Protein AF-A0A4Q8QRW4-F1 (afdb_monomer_lite)

Secondary structure (DSSP, 8-state):
-------------------------------PPP-PPPP-PPEEEEEEE--------------EEEEEEEE-SSS-EEEEEE-SS-EEEEEEEEE-S---STTS-SEEEEETTEEEEEEEEEE-TTS-EEEEEEE--TTSSS-EEEEEEE-TT-S--TT-EEEEEESSSTTHHHHHHTT-EEEESSSSS-SS-S---B--TTTTTTSHHHHHHHHHHHHHHHHHTT----HHHHHHHHHHHHHHTTS-GGG-SHHHHHHH-S-HHHHHHHGGGSTTSTTHHHH--SS-B---SSEEEEE-GGGTTSTTHHHHHHHHHHHHHHT-SSS-EEEEEESGGGGTTSHHHHHHHHHHHHHGGGGTEEEEEE-S-HHHHHTSTTHHHHHHH---EEEPP-GGGGSHHHHHHHHHTT--HHHHHHHHHSPTTTEEEEEETTEEEEEE----HHHHHHHS--SHHHHHHHHHHHHHH-STTHHHHHHHHTT-HHHHHHHHT-TTS----

Structure (mmCIF, N/CA/C/O backbone):
data_AF-A0A4Q8QRW4-F1
#
_entry.id   AF-A0A4Q8QRW4-F1
#
loop_
_atom_site.group_PDB
_atom_site.id
_atom_site.type_symbol
_atom_site.label_atom_id
_atom_site.label_alt_id
_atom_site.label_comp_id
_atom_site.label_asym_id
_atom_site.label_e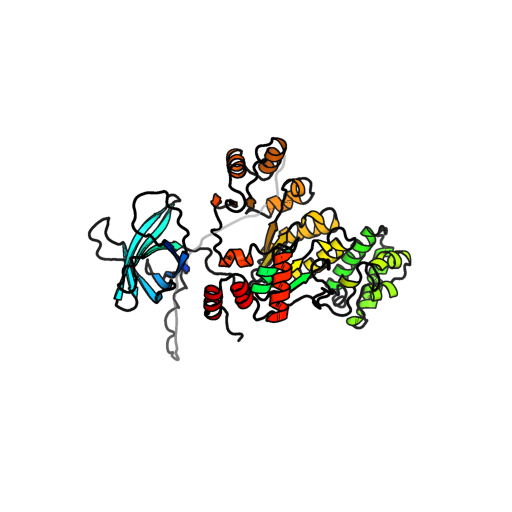ntity_id
_atom_site.label_seq_id
_atom_site.pdbx_PDB_ins_code
_atom_site.Cartn_x
_atom_site.Cartn_y
_atom_site.Cartn_z
_atom_site.occupancy
_atom_site.B_iso_or_equiv
_atom_site.auth_seq_id
_atom_site.auth_comp_id
_atom_site.auth_asym_id
_atom_site.auth_atom_id
_atom_site.pdbx_PDB_model_num
ATOM 1 N N . MET A 1 1 ? 48.641 21.013 50.917 1.00 40.03 1 MET A N 1
ATOM 2 C CA . MET A 1 1 ? 47.816 20.612 52.077 1.00 40.03 1 MET A CA 1
ATOM 3 C C . MET A 1 1 ? 47.185 19.258 51.761 1.00 40.03 1 MET A C 1
ATOM 5 O O . MET A 1 1 ? 46.523 19.183 50.739 1.00 40.03 1 MET A O 1
ATOM 9 N N . ALA A 1 2 ? 47.523 18.236 52.570 1.00 33.72 2 ALA A N 1
ATOM 10 C CA . ALA A 1 2 ? 46.955 16.876 52.752 1.00 33.72 2 ALA A CA 1
ATOM 11 C C . ALA A 1 2 ? 46.040 16.308 51.634 1.00 33.72 2 ALA A C 1
ATOM 13 O O . ALA A 1 2 ? 44.989 16.873 51.367 1.00 33.72 2 ALA A O 1
ATOM 14 N N . GLN A 1 3 ? 46.334 15.221 50.903 1.00 28.25 3 GLN A N 1
ATOM 15 C CA . GLN A 1 3 ? 46.821 13.865 51.252 1.00 28.25 3 GLN A CA 1
ATOM 16 C C . GLN A 1 3 ? 45.890 13.140 52.254 1.00 28.25 3 GLN A C 1
ATOM 18 O O . GLN A 1 3 ? 45.846 13.501 53.419 1.00 28.25 3 GLN A O 1
ATOM 23 N N . GLN A 1 4 ? 44.912 12.351 51.796 1.00 28.84 4 GLN A N 1
ATOM 24 C CA . GLN A 1 4 ? 44.926 10.929 51.389 1.00 28.84 4 GLN A CA 1
ATOM 25 C C . GLN A 1 4 ? 44.719 9.907 52.527 1.00 28.84 4 GLN A C 1
ATOM 27 O O . GLN A 1 4 ? 45.292 9.982 53.606 1.00 28.84 4 GLN A O 1
ATOM 32 N N . ARG A 1 5 ? 43.860 8.943 52.178 1.00 31.64 5 ARG A N 1
ATOM 33 C CA . ARG A 1 5 ? 43.491 7.652 52.777 1.00 31.64 5 ARG A CA 1
ATOM 34 C C . ARG A 1 5 ? 44.547 6.932 53.633 1.00 31.64 5 ARG A C 1
ATOM 36 O O . ARG A 1 5 ? 45.734 6.926 53.331 1.00 31.64 5 ARG A O 1
ATOM 43 N N . ARG A 1 6 ? 44.022 6.178 54.610 1.00 28.56 6 ARG A N 1
ATOM 44 C CA . ARG A 1 6 ? 44.691 5.088 55.336 1.00 28.56 6 ARG A CA 1
ATOM 45 C C . ARG A 1 6 ? 45.173 3.964 54.406 1.00 28.56 6 ARG A C 1
ATOM 47 O O . ARG A 1 6 ? 44.493 3.585 53.455 1.00 28.56 6 ARG A O 1
ATOM 54 N N . GLN A 1 7 ? 46.344 3.455 54.775 1.00 27.70 7 GLN A N 1
ATOM 55 C CA . GLN A 1 7 ? 47.109 2.320 54.258 1.00 27.70 7 GLN A CA 1
ATOM 56 C C . GLN A 1 7 ? 46.465 0.958 54.599 1.00 27.70 7 GLN A C 1
ATOM 58 O O . GLN A 1 7 ? 45.775 0.854 55.612 1.00 27.70 7 GLN A O 1
ATOM 63 N N . ASN A 1 8 ? 46.765 -0.096 53.820 1.00 24.58 8 ASN A N 1
ATOM 64 C CA . ASN A 1 8 ? 47.700 -1.155 54.258 1.00 24.58 8 ASN A CA 1
ATOM 65 C C . ASN A 1 8 ? 47.958 -2.260 53.198 1.00 24.58 8 ASN A C 1
ATOM 67 O O . ASN A 1 8 ? 47.055 -2.991 52.818 1.00 24.58 8 ASN A O 1
ATOM 71 N N . PHE A 1 9 ? 49.231 -2.316 52.777 1.00 24.11 9 PHE A N 1
ATOM 72 C CA . PHE A 1 9 ? 50.174 -3.441 52.585 1.00 24.11 9 PHE A CA 1
ATOM 73 C C . PHE A 1 9 ? 49.885 -4.721 51.736 1.00 24.11 9 PHE A C 1
ATOM 75 O O . PHE A 1 9 ? 48.946 -5.471 51.964 1.00 24.11 9 PHE A O 1
ATOM 82 N N . LEU A 1 10 ? 50.843 -4.945 50.812 1.00 25.66 10 LEU A N 1
ATOM 83 C CA . LEU A 1 10 ? 51.242 -6.063 49.903 1.00 25.66 10 LEU A CA 1
ATOM 84 C C . LEU A 1 10 ? 51.749 -7.346 50.643 1.00 25.66 10 LEU A C 1
ATOM 86 O O . LEU A 1 10 ? 51.895 -7.223 51.860 1.00 25.66 10 LEU A O 1
ATOM 90 N N . PRO A 1 11 ? 52.123 -8.512 50.008 1.00 27.25 11 PRO A N 1
ATOM 91 C CA . PRO A 1 11 ? 52.665 -8.722 48.636 1.00 27.25 11 PRO A CA 1
ATOM 92 C C . PRO A 1 11 ? 52.293 -10.022 47.834 1.00 27.25 11 PRO A C 1
ATOM 94 O O . PRO A 1 11 ? 51.673 -10.953 48.331 1.00 27.25 11 PRO A O 1
ATOM 97 N N . LEU A 1 12 ? 52.730 -10.032 46.559 1.00 24.66 12 LEU A N 1
ATOM 98 C CA . LEU A 1 12 ? 52.812 -11.092 45.509 1.00 24.66 12 LEU A CA 1
ATOM 99 C C . LEU A 1 12 ? 53.731 -12.295 45.891 1.00 24.66 12 LEU A C 1
ATOM 101 O O . LEU A 1 12 ? 54.562 -12.068 46.775 1.00 24.66 12 LEU A O 1
ATOM 105 N N . PRO A 1 13 ? 53.703 -13.510 45.244 1.00 28.39 13 PRO A N 1
ATOM 106 C CA . PRO A 1 13 ? 54.059 -13.705 43.810 1.00 28.39 13 PRO A CA 1
ATOM 107 C C . PRO A 1 13 ? 53.551 -14.958 43.010 1.00 28.39 13 PRO A C 1
ATOM 109 O O . PRO A 1 13 ? 53.081 -15.941 43.563 1.00 28.39 13 PRO A O 1
ATOM 112 N N . ALA A 1 14 ? 53.783 -14.887 41.682 1.00 23.30 14 ALA A N 1
ATOM 113 C CA . ALA A 1 14 ? 54.122 -15.929 40.677 1.00 23.30 14 ALA A CA 1
ATOM 114 C C . ALA A 1 14 ? 53.136 -17.052 40.234 1.00 23.30 14 ALA A C 1
ATOM 116 O O . ALA A 1 14 ? 52.613 -17.828 41.023 1.00 23.30 14 ALA A O 1
ATOM 117 N N . ALA A 1 15 ? 53.004 -17.189 38.902 1.00 25.59 15 ALA A N 1
ATOM 118 C CA . ALA A 1 15 ? 52.403 -18.310 38.157 1.00 25.59 15 ALA A CA 1
ATOM 119 C C . ALA A 1 15 ? 53.374 -19.507 38.011 1.00 25.59 15 ALA A C 1
ATOM 121 O O . ALA A 1 15 ? 54.588 -19.304 38.106 1.00 25.59 15 ALA A O 1
ATOM 122 N N . PRO A 1 16 ? 52.878 -20.729 37.708 1.00 25.41 16 PRO A N 1
ATOM 123 C CA . PRO A 1 16 ? 53.128 -21.275 36.363 1.00 25.41 16 PRO A CA 1
ATOM 124 C C . PRO A 1 16 ? 52.021 -22.187 35.760 1.00 25.41 16 PRO A C 1
ATOM 126 O O . PRO A 1 16 ? 51.054 -22.585 36.399 1.00 25.41 16 PRO A O 1
ATOM 129 N N . SER A 1 17 ? 52.236 -22.480 34.474 1.00 23.02 17 SER A N 1
ATOM 130 C CA . SER A 1 17 ? 51.554 -23.309 33.458 1.00 23.02 17 SER A CA 1
ATOM 131 C C . SER A 1 17 ? 51.114 -24.741 33.822 1.00 23.02 17 SER A C 1
ATOM 133 O O . SER A 1 17 ? 51.831 -25.422 34.550 1.00 23.02 17 SER A O 1
ATOM 135 N N . PHE A 1 18 ? 50.058 -25.260 33.164 1.00 22.67 18 PHE A N 1
ATOM 136 C CA . PHE A 1 18 ? 49.781 -26.707 33.073 1.00 22.67 18 PHE A CA 1
ATOM 137 C C . PHE A 1 18 ? 49.281 -27.177 31.691 1.00 22.67 18 PHE A C 1
ATOM 139 O O . PHE A 1 18 ? 48.402 -26.575 31.078 1.00 22.67 18 PHE A O 1
ATOM 146 N N . LEU A 1 19 ? 49.892 -28.281 31.248 1.00 19.91 19 LEU A N 1
ATOM 147 C CA . LEU A 1 19 ? 49.659 -29.096 30.052 1.00 19.91 19 LEU A CA 1
ATOM 148 C C . LEU A 1 19 ? 48.820 -30.340 30.415 1.00 19.91 19 LEU A C 1
ATOM 150 O O . LEU A 1 19 ? 48.805 -30.781 31.560 1.00 19.91 19 LEU A O 1
ATOM 154 N N . ALA A 1 20 ? 48.167 -30.904 29.401 1.00 21.92 20 ALA A N 1
ATOM 155 C CA . ALA A 1 20 ? 47.243 -32.040 29.412 1.00 21.92 20 ALA A CA 1
ATOM 156 C C . ALA A 1 20 ? 47.766 -33.371 29.997 1.00 21.92 20 ALA A C 1
ATOM 158 O O . ALA A 1 20 ? 48.951 -33.680 29.875 1.00 21.92 20 ALA A O 1
ATOM 159 N N . ARG A 1 21 ? 46.839 -34.232 30.461 1.00 20.69 21 ARG A N 1
ATOM 160 C CA . ARG A 1 21 ? 46.796 -35.679 30.148 1.00 20.69 21 ARG A CA 1
ATOM 161 C C . ARG A 1 21 ? 45.458 -36.326 30.545 1.00 20.69 21 ARG A C 1
ATOM 163 O O . ARG A 1 21 ? 44.604 -35.697 31.150 1.00 20.69 21 ARG A O 1
ATOM 170 N N . GLN A 1 22 ? 45.298 -37.561 30.093 1.00 23.00 22 GLN A N 1
ATOM 171 C CA . GLN A 1 22 ? 44.118 -38.247 29.573 1.00 23.00 22 GLN A CA 1
ATOM 172 C C . GLN A 1 22 ? 44.029 -39.629 30.238 1.00 23.00 22 GLN A C 1
ATOM 174 O O . GLN A 1 22 ? 45.070 -40.272 30.315 1.00 23.00 22 GLN A O 1
ATOM 179 N N . GLU A 1 23 ? 42.836 -40.115 30.609 1.00 22.03 23 GLU A N 1
ATOM 180 C CA . GLU A 1 23 ? 42.556 -41.553 30.807 1.00 22.03 23 GLU A CA 1
ATOM 181 C C . GLU A 1 23 ? 41.120 -41.916 30.346 1.00 22.03 23 GLU A C 1
ATOM 183 O O . GLU A 1 23 ? 40.135 -41.328 30.787 1.00 22.03 23 GLU A O 1
ATOM 188 N N . SER A 1 24 ? 41.048 -42.878 29.415 1.00 21.45 24 SER A N 1
ATOM 189 C CA . SER A 1 24 ? 39.885 -43.669 28.925 1.00 21.45 24 SER A CA 1
ATOM 190 C C . SER A 1 24 ? 39.905 -45.059 29.633 1.00 21.45 24 SER A C 1
ATOM 192 O O . SER A 1 24 ? 40.847 -45.228 30.409 1.00 21.45 24 SER A O 1
ATOM 194 N N . PRO A 1 25 ? 39.059 -46.115 29.395 1.00 27.59 25 PRO A N 1
ATOM 195 C CA . PRO A 1 25 ? 38.025 -46.406 28.363 1.00 27.59 25 PRO A CA 1
ATOM 196 C C . PRO A 1 25 ? 36.719 -47.096 28.912 1.00 27.59 25 PRO A C 1
ATOM 198 O O . PRO A 1 25 ? 36.634 -47.461 30.077 1.00 27.59 25 PRO A O 1
ATOM 201 N N . SER A 1 26 ? 35.606 -47.282 28.185 1.00 21.12 26 SER A N 1
ATOM 202 C CA . SER A 1 26 ? 35.296 -48.400 27.255 1.00 21.12 26 SER A CA 1
ATOM 203 C C . SER A 1 26 ? 33.797 -48.303 26.866 1.00 21.12 26 SER A C 1
ATOM 205 O O . SER A 1 26 ? 32.959 -48.082 27.731 1.00 21.12 26 SER A O 1
ATOM 207 N N . PHE A 1 27 ? 33.432 -48.110 25.593 1.00 21.62 27 PHE A N 1
ATOM 208 C CA . PHE A 1 27 ? 33.234 -49.051 24.469 1.00 21.62 27 PHE A CA 1
ATOM 209 C C . PHE A 1 27 ? 31.871 -49.777 24.408 1.00 21.62 27 PHE A C 1
ATOM 211 O O . PHE A 1 27 ? 31.686 -50.836 24.997 1.00 21.62 27 PHE A O 1
ATOM 218 N N . ALA A 1 28 ? 30.989 -49.250 23.547 1.00 22.86 28 ALA A N 1
ATOM 219 C CA . ALA A 1 28 ? 30.166 -50.005 22.593 1.00 22.86 28 ALA A CA 1
ATOM 220 C C . ALA A 1 28 ? 29.991 -49.149 21.311 1.00 22.86 28 ALA A C 1
ATOM 222 O O . ALA A 1 28 ? 29.873 -47.928 21.400 1.00 22.86 28 ALA A O 1
ATOM 223 N N . VAL A 1 29 ? 30.079 -49.783 20.136 1.00 23.94 29 VAL A N 1
ATOM 224 C CA . VAL A 1 29 ? 30.517 -49.221 18.836 1.00 23.94 29 VAL A CA 1
ATOM 225 C C . VAL A 1 29 ? 29.373 -49.070 17.809 1.00 23.94 29 VAL A C 1
ATOM 227 O O . VAL A 1 29 ? 28.624 -50.012 17.591 1.00 23.94 29 VAL A O 1
ATOM 230 N N . GLU A 1 30 ? 29.299 -47.865 17.222 1.00 23.38 30 GLU A N 1
ATOM 231 C CA . GLU A 1 30 ? 29.080 -47.390 15.823 1.00 23.38 30 GLU A CA 1
ATOM 232 C C . GLU A 1 30 ? 28.494 -48.272 14.680 1.00 23.38 30 GLU A C 1
ATOM 234 O O . GLU A 1 30 ? 28.693 -49.484 14.635 1.00 23.38 30 GLU A O 1
ATOM 239 N N . PRO A 1 31 ? 27.843 -47.630 13.672 1.00 23.27 31 PRO A N 1
ATOM 240 C CA . PRO A 1 31 ? 28.595 -47.137 12.505 1.00 23.27 31 PRO A CA 1
ATOM 241 C C . PRO A 1 31 ? 28.394 -45.653 12.131 1.00 23.27 31 PRO A C 1
ATOM 243 O O . PRO A 1 31 ? 27.354 -45.034 12.351 1.00 23.27 31 PRO A O 1
ATOM 246 N N . LEU A 1 32 ? 29.462 -45.134 11.522 1.00 23.11 32 LEU A N 1
ATOM 247 C CA . LEU A 1 32 ? 29.809 -43.759 11.164 1.00 23.11 32 LEU A CA 1
ATOM 248 C C . LEU A 1 32 ? 28.815 -43.026 10.246 1.00 23.11 32 LEU A C 1
ATOM 250 O O . LEU A 1 32 ? 28.419 -43.514 9.187 1.00 23.11 32 LEU A O 1
ATOM 254 N N . ARG A 1 33 ? 28.529 -41.771 10.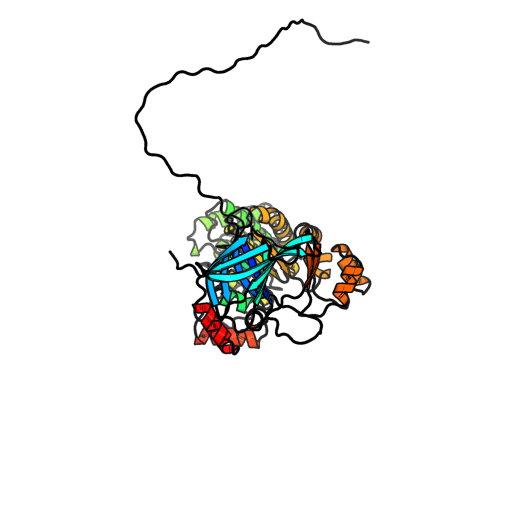618 1.00 26.44 33 ARG A N 1
ATOM 255 C CA . ARG A 1 33 ? 27.963 -40.735 9.743 1.00 26.44 33 ARG A CA 1
ATOM 256 C C . ARG A 1 33 ? 28.976 -40.348 8.664 1.00 26.44 33 ARG A C 1
ATOM 258 O O . ARG A 1 33 ? 30.108 -39.979 8.970 1.00 26.44 33 ARG A O 1
ATOM 265 N N . GLY A 1 34 ? 28.526 -40.385 7.413 1.00 24.41 34 GLY A N 1
ATOM 266 C CA . GLY A 1 34 ? 29.210 -39.777 6.276 1.00 24.41 34 GLY A CA 1
ATOM 267 C C . GLY A 1 34 ? 29.329 -38.254 6.412 1.00 24.41 34 GLY A C 1
ATOM 268 O O . GLY A 1 34 ? 28.577 -37.619 7.148 1.00 24.41 34 GLY A O 1
ATOM 269 N N . ALA A 1 35 ? 30.320 -37.723 5.700 1.00 25.08 35 ALA A N 1
ATOM 270 C CA . ALA A 1 35 ? 30.835 -36.355 5.661 1.00 25.08 35 ALA A CA 1
ATOM 271 C C . ALA A 1 35 ? 29.803 -35.200 5.740 1.00 25.08 35 ALA A C 1
ATOM 273 O O . ALA A 1 35 ? 28.654 -35.361 5.327 1.00 25.08 35 ALA A O 1
ATOM 274 N N . PRO A 1 36 ? 30.215 -33.997 6.197 1.00 23.83 36 PRO A N 1
ATOM 275 C CA . PRO A 1 36 ? 29.369 -32.810 6.129 1.00 23.83 36 PRO A CA 1
ATOM 276 C C . PRO A 1 36 ? 28.981 -32.507 4.674 1.00 23.83 36 PRO A C 1
ATOM 278 O O . PRO A 1 36 ? 29.829 -32.491 3.781 1.00 23.83 36 PRO A O 1
ATOM 281 N N . SER A 1 37 ? 27.688 -32.256 4.453 1.00 25.28 37 SER A N 1
ATOM 282 C CA . SER A 1 37 ? 27.162 -31.738 3.191 1.00 25.28 37 SER A CA 1
ATOM 283 C C . SER A 1 37 ? 27.853 -30.420 2.853 1.00 25.28 37 SER A C 1
ATOM 285 O O . SER A 1 37 ? 27.914 -29.506 3.674 1.00 25.28 37 SER A O 1
ATOM 287 N N . ILE A 1 38 ? 28.360 -30.340 1.627 1.00 25.48 38 ILE A N 1
ATOM 288 C CA . ILE A 1 38 ? 28.912 -29.140 1.001 1.00 25.48 38 ILE A CA 1
ATOM 289 C C . ILE A 1 38 ? 27.876 -28.013 1.131 1.00 25.48 38 ILE A C 1
ATOM 291 O O . ILE A 1 38 ? 26.711 -28.197 0.774 1.00 25.48 38 ILE A O 1
ATOM 295 N N . ALA A 1 39 ? 28.286 -26.866 1.677 1.00 25.86 39 ALA A N 1
ATOM 296 C CA . ALA A 1 39 ? 27.472 -25.656 1.699 1.00 25.86 39 ALA A CA 1
ATOM 297 C C . ALA A 1 39 ? 27.015 -25.312 0.270 1.00 25.86 39 ALA A C 1
ATOM 299 O O . ALA A 1 39 ? 27.824 -25.349 -0.659 1.00 25.86 39 ALA A O 1
ATOM 300 N N . SER A 1 40 ? 25.736 -24.979 0.078 1.00 30.77 40 SER A N 1
ATOM 301 C CA . SER A 1 40 ? 25.242 -24.509 -1.218 1.00 30.77 40 SER A CA 1
ATOM 302 C C . SER A 1 40 ? 25.945 -23.199 -1.576 1.00 30.77 40 SER A C 1
ATOM 304 O O . SER A 1 40 ? 25.742 -22.185 -0.908 1.00 30.77 40 SER A O 1
ATOM 306 N N . GLY A 1 41 ? 26.799 -23.233 -2.600 1.00 30.02 41 GLY A N 1
ATOM 307 C CA . GLY A 1 41 ? 27.427 -22.034 -3.147 1.00 30.02 41 GLY A CA 1
ATOM 308 C C . GLY A 1 41 ? 26.391 -21.060 -3.726 1.00 30.02 41 GLY A C 1
ATOM 309 O O . GLY A 1 41 ? 25.260 -21.471 -4.002 1.00 30.02 41 GLY A O 1
ATOM 310 N N . PRO A 1 42 ? 26.767 -19.783 -3.915 1.00 34.69 42 PRO A N 1
ATOM 311 C CA . PRO A 1 42 ? 25.886 -18.772 -4.494 1.00 34.69 42 PRO A CA 1
ATOM 312 C C . PRO A 1 42 ? 25.383 -19.194 -5.885 1.00 34.69 42 PRO A C 1
ATOM 314 O O . PRO A 1 42 ? 26.110 -19.844 -6.652 1.00 34.69 42 PRO A O 1
ATOM 317 N N . SER A 1 43 ? 24.130 -18.838 -6.178 1.00 36.28 43 SER A N 1
ATOM 318 C CA . SER A 1 43 ? 23.498 -18.959 -7.497 1.00 36.28 43 SER A CA 1
ATOM 319 C C . SER A 1 43 ? 23.999 -17.827 -8.418 1.00 36.28 43 SER A C 1
ATOM 321 O O . SER A 1 43 ? 24.285 -16.724 -7.965 1.00 36.28 43 SER A O 1
ATOM 323 N N . ILE A 1 44 ? 24.186 -18.119 -9.705 1.00 43.91 44 ILE A N 1
ATOM 324 C CA . ILE A 1 44 ? 24.890 -17.301 -10.704 1.00 43.91 44 ILE A CA 1
ATOM 325 C C . ILE A 1 44 ? 24.109 -17.395 -12.019 1.00 43.91 44 ILE A C 1
ATOM 327 O O . ILE A 1 44 ? 23.755 -18.494 -12.447 1.00 43.91 44 ILE A O 1
ATOM 331 N N . THR A 1 45 ? 23.851 -16.273 -12.686 1.00 41.91 45 THR A N 1
ATOM 332 C CA . THR A 1 45 ? 22.901 -16.209 -13.810 1.00 41.91 45 THR A CA 1
ATOM 333 C C . THR A 1 45 ? 23.613 -15.972 -15.144 1.00 41.91 45 THR A C 1
ATOM 335 O O . THR A 1 45 ? 24.614 -15.256 -15.216 1.00 41.91 45 THR A O 1
ATOM 338 N N . ILE A 1 46 ? 23.116 -16.589 -16.225 1.00 38.75 46 ILE A N 1
ATOM 339 C CA . ILE A 1 46 ? 23.593 -16.377 -17.599 1.00 38.75 46 ILE A CA 1
ATOM 340 C C . ILE A 1 46 ? 22.622 -15.486 -18.368 1.00 38.75 46 ILE A C 1
ATOM 342 O O . ILE A 1 46 ? 21.496 -15.894 -18.639 1.00 38.75 46 ILE A O 1
ATOM 346 N N . GLY A 1 47 ? 23.090 -14.325 -18.829 1.00 33.22 47 GLY A N 1
ATOM 347 C CA . GLY A 1 47 ? 22.376 -13.486 -19.796 1.00 33.22 47 GLY A CA 1
ATOM 348 C C . GLY A 1 47 ? 22.916 -13.666 -21.218 1.00 33.22 47 GLY A C 1
ATOM 349 O O . GLY A 1 47 ? 24.124 -13.550 -21.424 1.00 33.22 47 GLY A O 1
ATOM 350 N N . ALA A 1 48 ? 22.062 -13.914 -22.212 1.00 33.09 48 ALA A N 1
ATOM 351 C CA . ALA A 1 48 ? 22.454 -14.073 -23.615 1.00 33.09 48 ALA A CA 1
ATOM 352 C C . ALA A 1 48 ? 21.981 -12.941 -24.527 1.00 33.09 48 ALA A C 1
ATOM 354 O O . ALA A 1 48 ? 20.919 -12.348 -24.341 1.00 33.09 48 ALA A O 1
ATOM 355 N N . ALA A 1 49 ? 22.780 -12.704 -25.569 1.00 34.31 49 ALA A N 1
ATOM 356 C CA . ALA A 1 49 ? 22.502 -11.777 -26.652 1.00 34.31 49 ALA A CA 1
ATOM 357 C C . ALA A 1 49 ? 22.508 -12.529 -27.987 1.00 34.31 49 ALA A C 1
ATOM 359 O O . ALA A 1 49 ? 23.553 -13.013 -28.429 1.00 34.31 49 ALA A O 1
ATOM 360 N N . MET A 1 50 ? 21.365 -12.602 -28.672 1.00 27.22 50 MET A N 1
ATOM 361 C CA . MET A 1 50 ? 21.306 -13.232 -29.990 1.00 27.22 50 MET A CA 1
ATOM 362 C C . MET A 1 50 ? 21.852 -12.262 -31.049 1.00 27.22 50 MET A C 1
ATOM 364 O O . MET A 1 50 ? 21.222 -11.275 -31.426 1.00 27.22 50 MET A O 1
ATOM 368 N N . VAL A 1 51 ? 23.073 -12.515 -31.516 1.00 27.39 51 VAL A N 1
ATOM 369 C CA . VAL A 1 51 ? 23.740 -11.700 -32.533 1.00 27.39 51 VAL A CA 1
ATOM 370 C C . VAL A 1 51 ? 23.610 -12.372 -33.900 1.00 27.39 51 VAL A C 1
ATOM 372 O O . VAL A 1 51 ? 24.282 -13.359 -34.180 1.00 27.39 51 VAL A O 1
ATOM 375 N N . ARG A 1 52 ? 22.829 -11.781 -34.817 1.00 24.58 52 ARG A N 1
ATOM 376 C CA . ARG A 1 52 ? 23.030 -12.018 -36.257 1.00 24.58 52 ARG A CA 1
ATOM 377 C C . ARG A 1 52 ? 24.291 -11.279 -36.703 1.00 24.58 52 ARG A C 1
ATOM 379 O O . ARG A 1 52 ? 24.435 -10.077 -36.469 1.00 24.58 52 ARG A O 1
ATOM 386 N N . ALA A 1 53 ? 25.212 -11.984 -37.351 1.00 25.14 53 ALA A N 1
ATOM 387 C CA . ALA A 1 53 ? 26.407 -11.382 -37.925 1.00 25.14 53 ALA A CA 1
ATOM 388 C C . ALA A 1 53 ? 26.029 -10.458 -39.099 1.00 25.14 53 ALA A C 1
ATOM 390 O O . ALA A 1 53 ? 25.814 -10.924 -40.213 1.00 25.14 53 ALA A O 1
ATOM 391 N N . ARG A 1 54 ? 25.959 -9.141 -38.868 1.00 22.73 54 ARG A N 1
ATOM 392 C CA . ARG A 1 54 ? 26.097 -8.108 -39.912 1.00 22.73 54 ARG A CA 1
ATOM 393 C C . ARG A 1 54 ? 26.731 -6.833 -39.336 1.00 22.73 54 ARG A C 1
ATOM 395 O O . ARG A 1 54 ? 26.555 -6.512 -38.164 1.00 22.73 54 ARG A O 1
ATOM 402 N N . LYS A 1 55 ? 27.545 -6.187 -40.180 1.00 25.84 55 LYS A N 1
ATOM 403 C CA . LYS A 1 55 ? 28.492 -5.086 -39.913 1.00 25.84 55 LYS A CA 1
ATOM 404 C C . LYS A 1 55 ? 27.943 -3.941 -39.043 1.00 25.84 55 LYS A C 1
ATOM 406 O O . LYS A 1 55 ? 26.826 -3.486 -39.249 1.00 25.84 55 LYS A O 1
ATOM 411 N N . GLN A 1 56 ? 28.821 -3.471 -38.146 1.00 34.88 56 GLN A N 1
ATOM 412 C CA . GLN A 1 56 ? 28.860 -2.184 -37.428 1.00 34.88 56 GLN A CA 1
ATOM 413 C C . GLN A 1 56 ? 27.606 -1.294 -37.510 1.00 34.88 56 GLN A C 1
ATOM 415 O O . GLN A 1 56 ? 27.442 -0.496 -38.430 1.00 34.88 56 GLN A O 1
ATOM 420 N N . ARG A 1 57 ? 26.802 -1.332 -36.444 1.00 24.86 57 ARG A N 1
ATOM 421 C CA . ARG A 1 57 ? 26.037 -0.186 -35.938 1.00 24.86 57 ARG A CA 1
ATOM 422 C C . ARG A 1 57 ? 25.743 -0.408 -34.450 1.00 24.86 57 ARG A C 1
ATOM 424 O O . ARG A 1 57 ? 25.625 -1.553 -34.021 1.00 24.86 57 ARG A O 1
ATOM 431 N N . SER A 1 58 ? 25.734 0.690 -33.692 1.00 33.59 58 SER A N 1
ATOM 432 C CA . SER A 1 58 ? 25.577 0.786 -32.230 1.00 33.59 58 SER A CA 1
ATOM 433 C C . SER A 1 58 ? 24.692 -0.321 -31.634 1.00 33.59 58 SER A C 1
ATOM 435 O O . SER A 1 58 ? 23.510 -0.417 -31.965 1.00 33.59 58 SER A O 1
ATOM 437 N N . ARG A 1 59 ? 25.278 -1.197 -30.806 1.00 31.08 59 ARG A N 1
ATOM 438 C CA . ARG A 1 59 ? 24.606 -2.384 -30.262 1.00 31.08 59 ARG A CA 1
ATOM 439 C C . ARG A 1 59 ? 23.865 -2.057 -28.969 1.00 31.08 59 ARG A C 1
ATOM 441 O O . ARG A 1 59 ? 24.466 -1.948 -27.906 1.00 31.08 59 ARG A O 1
ATOM 448 N N . ARG A 1 60 ? 22.547 -1.967 -29.105 1.00 33.97 60 ARG A N 1
ATOM 449 C CA . ARG A 1 60 ? 21.549 -2.191 -28.060 1.00 33.97 60 ARG A CA 1
ATOM 450 C C . ARG A 1 60 ? 21.489 -3.706 -27.813 1.00 33.97 60 ARG A C 1
ATOM 452 O O . ARG A 1 60 ? 21.332 -4.455 -28.777 1.00 33.97 60 ARG A O 1
ATOM 459 N N . THR A 1 61 ? 21.642 -4.153 -26.570 1.00 35.50 61 THR A N 1
ATOM 460 C CA . THR A 1 61 ? 21.590 -5.579 -26.217 1.00 35.50 61 THR A CA 1
ATOM 461 C C . THR A 1 61 ? 20.624 -5.763 -25.053 1.00 35.50 61 THR A C 1
ATOM 463 O O . THR A 1 61 ? 21.008 -5.589 -23.901 1.00 35.50 61 THR A O 1
ATOM 466 N N . THR A 1 62 ? 19.365 -6.079 -25.347 1.00 35.97 62 THR A N 1
ATOM 467 C CA . THR A 1 62 ? 18.451 -6.655 -24.353 1.00 35.97 62 THR A CA 1
ATOM 468 C C . THR A 1 62 ? 19.009 -8.034 -23.996 1.00 35.97 62 THR A C 1
ATOM 470 O O . THR A 1 62 ? 19.155 -8.875 -24.882 1.00 35.97 62 THR A O 1
ATOM 473 N N . MET A 1 63 ? 19.421 -8.233 -22.745 1.00 47.59 63 MET A N 1
ATOM 474 C CA . MET A 1 63 ? 20.005 -9.492 -22.274 1.00 47.59 63 MET A CA 1
ATOM 475 C C . MET A 1 63 ? 18.881 -10.346 -21.690 1.00 47.59 63 MET A C 1
ATOM 477 O O . MET A 1 63 ? 18.328 -9.992 -20.655 1.00 47.59 63 MET A O 1
ATOM 481 N N . ALA A 1 64 ? 18.526 -11.443 -22.355 1.00 53.34 64 ALA A N 1
ATOM 482 C CA . ALA A 1 64 ? 17.589 -12.416 -21.799 1.00 53.34 64 ALA A CA 1
ATOM 483 C C . ALA A 1 64 ? 18.356 -13.383 -20.890 1.00 53.34 64 ALA A C 1
ATOM 485 O O . ALA A 1 64 ? 19.405 -13.890 -21.298 1.00 53.34 64 ALA A O 1
ATOM 486 N N . THR A 1 65 ? 17.856 -13.647 -19.684 1.00 72.25 65 THR A N 1
ATOM 487 C CA . THR A 1 65 ? 18.389 -14.723 -18.840 1.00 72.25 65 THR A CA 1
ATOM 488 C C . THR A 1 65 ? 18.052 -16.066 -19.478 1.00 72.25 65 THR A C 1
ATOM 490 O O . THR A 1 65 ? 16.886 -16.352 -19.723 1.00 72.25 65 THR A O 1
ATOM 493 N N . ILE A 1 66 ? 19.072 -16.873 -19.771 1.00 73.50 66 ILE A N 1
ATOM 494 C CA . ILE A 1 66 ? 18.927 -18.176 -20.441 1.00 73.50 66 ILE A CA 1
ATOM 495 C C . ILE A 1 66 ? 19.409 -19.347 -19.584 1.00 73.50 66 ILE A C 1
ATOM 497 O O . ILE A 1 66 ? 19.547 -20.454 -20.093 1.00 73.50 66 ILE A O 1
ATOM 501 N N . GLY A 1 67 ? 19.746 -19.123 -18.315 1.00 81.06 67 GLY A N 1
ATOM 502 C CA . GLY A 1 67 ? 20.206 -20.194 -17.438 1.00 81.06 67 GLY A CA 1
ATOM 503 C C . GLY A 1 67 ? 20.683 -19.719 -16.074 1.00 81.06 67 GLY A C 1
ATOM 504 O O . GLY A 1 67 ? 21.110 -18.575 -15.919 1.00 81.06 67 GLY A O 1
ATOM 505 N N . THR A 1 68 ? 20.645 -20.628 -15.104 1.00 79.25 68 THR A N 1
ATOM 506 C CA . THR A 1 68 ? 21.072 -20.412 -13.715 1.00 79.25 68 THR A CA 1
ATOM 507 C C . THR A 1 68 ? 22.015 -21.522 -13.281 1.00 79.25 68 THR A C 1
ATOM 509 O O . THR A 1 68 ? 21.775 -22.698 -13.553 1.00 79.25 68 THR A O 1
ATOM 512 N N . PHE A 1 69 ? 23.091 -21.153 -12.597 1.00 84.69 69 PHE A N 1
ATOM 513 C CA . PHE A 1 69 ? 24.203 -22.019 -12.232 1.00 84.69 69 PHE A CA 1
ATOM 514 C C . PHE A 1 69 ? 24.565 -21.836 -10.767 1.00 84.69 69 PHE A C 1
ATOM 516 O O . PHE A 1 69 ? 24.510 -20.740 -10.236 1.00 84.69 69 PHE A O 1
ATOM 523 N N . LYS A 1 70 ? 24.999 -22.904 -10.111 1.00 81.50 70 LYS A N 1
ATOM 524 C CA . LYS A 1 70 ? 25.573 -22.874 -8.768 1.00 81.50 70 LYS A CA 1
ATOM 525 C C . LYS A 1 70 ? 27.057 -23.165 -8.855 1.00 81.50 70 LYS A C 1
ATOM 527 O O . LYS A 1 70 ? 27.477 -24.061 -9.591 1.00 81.50 70 LYS A O 1
ATOM 532 N N . LYS A 1 71 ? 27.857 -22.433 -8.085 1.00 83.62 71 LYS A N 1
ATOM 533 C CA . LYS A 1 71 ? 29.290 -22.712 -7.964 1.00 83.62 71 LYS A CA 1
ATOM 534 C C . LYS A 1 71 ? 29.499 -23.946 -7.079 1.00 83.62 71 LYS A C 1
ATOM 536 O O . LYS A 1 71 ? 29.162 -23.920 -5.899 1.00 83.62 71 LYS A O 1
ATOM 541 N N . THR A 1 72 ? 30.041 -25.026 -7.640 1.00 73.81 72 THR A N 1
ATOM 542 C CA . THR A 1 72 ? 30.180 -26.340 -6.975 1.00 73.81 72 THR A CA 1
ATOM 543 C C . THR A 1 72 ? 31.622 -26.682 -6.567 1.00 73.81 72 THR A C 1
ATOM 545 O O . THR A 1 72 ? 31.864 -27.766 -6.046 1.00 73.81 72 THR A O 1
ATOM 548 N N . GLY A 1 73 ? 32.583 -25.770 -6.770 1.00 68.69 73 GLY A N 1
ATOM 549 C CA . GLY A 1 73 ? 34.005 -25.954 -6.440 1.00 68.69 73 GLY A CA 1
ATOM 550 C C . GLY A 1 73 ? 34.859 -24.700 -6.694 1.00 68.69 73 GLY A C 1
ATOM 551 O O . GLY A 1 73 ? 34.333 -23.590 -6.818 1.00 68.69 73 GLY A O 1
ATOM 552 N N . SER A 1 74 ? 36.185 -24.853 -6.809 1.00 68.12 74 SER A N 1
ATOM 553 C CA . SER A 1 74 ? 37.142 -23.762 -7.077 1.00 68.12 74 SER A CA 1
ATOM 554 C C . SER A 1 74 ? 37.122 -23.303 -8.549 1.00 68.12 74 SER A C 1
ATOM 556 O O . SER A 1 74 ? 38.138 -23.409 -9.230 1.00 68.12 74 SER A O 1
ATOM 558 N N . ASN A 1 75 ? 35.970 -22.781 -9.003 1.00 77.06 75 ASN A N 1
ATOM 559 C CA . ASN A 1 75 ? 35.587 -22.388 -10.382 1.00 77.06 75 ASN A CA 1
ATOM 560 C C . ASN A 1 75 ? 34.837 -23.424 -11.236 1.00 77.06 75 ASN A C 1
ATOM 562 O O . ASN A 1 75 ? 34.729 -23.257 -12.449 1.00 77.06 75 ASN A O 1
ATOM 566 N N . ASP A 1 76 ? 34.218 -24.415 -10.607 1.00 84.69 76 ASP A N 1
ATOM 567 C CA . ASP A 1 76 ? 33.253 -25.280 -11.287 1.00 84.69 76 ASP A CA 1
ATOM 568 C C . ASP A 1 76 ? 31.843 -24.714 -11.111 1.00 84.69 76 ASP A C 1
ATOM 570 O O . ASP A 1 76 ? 31.469 -24.319 -10.001 1.00 84.69 76 ASP A O 1
ATOM 574 N N . PHE A 1 77 ? 31.051 -24.714 -12.182 1.00 88.62 77 PHE A N 1
ATOM 575 C CA . PHE A 1 77 ? 29.654 -24.286 -12.148 1.00 88.62 77 PHE A CA 1
ATOM 576 C C . PHE A 1 77 ? 28.749 -25.392 -12.677 1.00 88.62 77 PHE A C 1
ATOM 578 O O . PHE A 1 77 ? 29.028 -25.976 -13.722 1.00 88.62 77 PHE A O 1
ATOM 585 N N . THR A 1 78 ? 27.646 -25.651 -11.983 1.00 88.62 78 THR A N 1
ATOM 586 C CA . THR A 1 78 ? 26.633 -26.625 -12.402 1.00 88.62 78 THR A CA 1
ATOM 587 C C . THR A 1 78 ? 25.266 -25.966 -12.402 1.00 88.62 78 THR A C 1
ATOM 589 O O . THR A 1 78 ? 24.897 -25.326 -11.423 1.00 88.62 78 THR A O 1
ATOM 592 N N . GLY A 1 79 ? 24.511 -26.111 -13.482 1.00 86.62 79 GLY A N 1
ATOM 593 C CA . GLY A 1 79 ? 23.257 -25.395 -13.650 1.00 86.62 79 GLY A CA 1
ATOM 594 C C . GLY A 1 79 ? 22.388 -25.942 -14.761 1.00 86.62 79 GLY A C 1
ATOM 595 O O . GLY A 1 79 ? 22.507 -27.100 -15.171 1.00 86.62 79 GLY A O 1
ATOM 596 N N . GLU A 1 80 ? 21.523 -25.079 -15.261 1.00 85.62 80 GLU A N 1
ATOM 597 C CA . GLU A 1 80 ? 20.680 -25.356 -16.411 1.00 85.62 80 GLU A CA 1
ATOM 598 C C . GLU A 1 80 ? 20.707 -24.208 -17.412 1.00 85.62 80 GLU A C 1
ATOM 600 O O . GLU A 1 80 ? 20.988 -23.059 -17.067 1.00 85.62 80 GLU A O 1
ATOM 605 N N . ILE A 1 81 ? 20.429 -24.550 -18.667 1.00 83.88 81 ILE A N 1
ATOM 606 C CA . ILE A 1 81 ? 20.202 -23.600 -19.752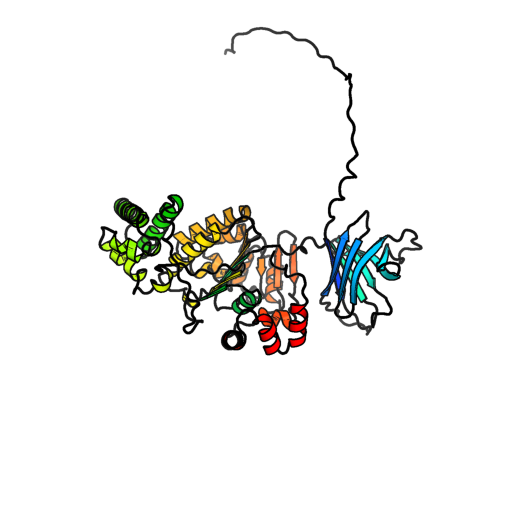 1.00 83.88 81 ILE A CA 1
ATOM 607 C C . ILE A 1 81 ? 18.783 -23.820 -20.256 1.00 83.88 81 ILE A C 1
ATOM 609 O O . ILE A 1 81 ? 18.429 -24.928 -20.661 1.00 83.88 81 ILE A O 1
ATOM 613 N N . VAL A 1 82 ? 17.994 -22.752 -20.249 1.00 76.19 82 VAL A N 1
ATOM 614 C CA . VAL A 1 82 ? 16.603 -22.727 -20.688 1.00 76.19 82 VAL A CA 1
ATOM 615 C C . VAL A 1 82 ? 16.457 -21.647 -21.753 1.00 76.19 82 VAL A C 1
ATOM 617 O O . VAL A 1 82 ? 16.624 -20.455 -21.509 1.00 76.19 82 VAL A O 1
ATOM 620 N N . THR A 1 83 ? 16.162 -22.085 -22.968 1.00 67.25 83 THR A N 1
ATOM 621 C CA . THR A 1 83 ? 15.838 -21.251 -24.128 1.00 67.25 83 THR A CA 1
ATOM 622 C C . THR A 1 83 ? 14.622 -21.848 -24.834 1.00 67.25 83 THR A C 1
ATOM 624 O O . THR A 1 83 ? 14.314 -23.022 -24.636 1.00 67.25 83 THR A O 1
ATOM 627 N N . LEU A 1 84 ? 13.969 -21.080 -25.713 1.00 55.66 84 LEU A N 1
ATOM 628 C CA . LEU A 1 84 ? 12.815 -21.559 -26.491 1.00 55.66 84 LEU A CA 1
ATOM 629 C C . LEU A 1 84 ? 13.106 -22.833 -27.309 1.00 55.66 84 LEU A C 1
ATOM 631 O O . LEU A 1 84 ? 12.192 -23.589 -27.606 1.00 55.66 84 LEU A O 1
ATOM 635 N N . SER A 1 85 ? 14.366 -23.066 -27.688 1.00 59.03 85 SER A N 1
ATOM 636 C CA . SER A 1 85 ? 14.782 -24.209 -28.510 1.00 59.03 85 SER A CA 1
ATOM 637 C C . SER A 1 85 ? 15.527 -25.303 -27.742 1.00 59.03 85 SER A C 1
ATOM 639 O O . SER A 1 85 ? 15.676 -26.406 -28.258 1.00 59.03 85 SER A O 1
ATOM 641 N N . VAL A 1 86 ? 16.046 -25.009 -26.546 1.00 66.56 86 VAL A N 1
ATOM 642 C CA . VAL A 1 86 ? 16.912 -25.919 -25.779 1.00 66.56 86 VAL A CA 1
ATOM 643 C C . VAL A 1 86 ? 16.629 -25.785 -24.291 1.00 66.56 86 VAL A C 1
ATOM 645 O O . VAL A 1 86 ? 16.788 -24.703 -23.727 1.00 66.56 86 VAL A O 1
ATOM 648 N N . GLN A 1 87 ? 16.286 -26.910 -23.663 1.00 78.50 87 GLN A N 1
ATOM 649 C CA . GLN A 1 87 ? 16.171 -27.073 -22.216 1.00 78.50 87 GLN A CA 1
ATOM 650 C C . GLN A 1 87 ? 17.175 -28.138 -21.766 1.00 78.50 87 GLN A C 1
ATOM 652 O O . GLN A 1 87 ? 16.952 -29.338 -21.929 1.00 78.50 87 GLN A O 1
ATOM 657 N N . ALA A 1 88 ? 18.316 -27.705 -21.237 1.00 78.81 88 ALA A N 1
ATOM 658 C CA . ALA A 1 88 ? 19.390 -28.588 -20.804 1.00 78.81 88 ALA A CA 1
ATOM 659 C C . ALA A 1 88 ? 19.593 -28.467 -19.293 1.00 78.81 88 ALA A C 1
ATOM 661 O O . ALA A 1 88 ? 20.042 -27.434 -18.799 1.00 78.81 88 ALA A O 1
ATOM 662 N N . LYS A 1 89 ? 19.303 -29.550 -18.566 1.00 82.06 89 LYS A N 1
ATOM 663 C CA . LYS A 1 89 ? 19.616 -29.691 -17.137 1.00 82.06 89 LYS A CA 1
ATOM 664 C C . LYS A 1 89 ? 21.016 -30.278 -16.952 1.00 82.06 89 LYS A C 1
ATOM 666 O O . LYS A 1 89 ? 21.516 -30.992 -17.822 1.00 82.06 89 LYS A O 1
ATOM 671 N N . ASN A 1 90 ? 21.627 -30.028 -15.795 1.00 83.56 90 ASN A N 1
ATOM 672 C CA . ASN A 1 90 ? 22.968 -30.514 -15.440 1.00 83.56 90 ASN A CA 1
ATOM 673 C C . ASN A 1 90 ? 24.068 -30.052 -16.413 1.00 83.56 90 ASN A C 1
ATOM 675 O O . ASN A 1 90 ? 24.996 -30.804 -16.731 1.00 83.56 90 ASN A O 1
ATOM 679 N N . VAL A 1 91 ? 23.968 -28.808 -16.884 1.00 89.12 91 VAL A N 1
ATOM 680 C CA . VAL A 1 91 ? 25.037 -28.150 -17.636 1.00 89.12 91 VAL A CA 1
ATOM 681 C C . VAL A 1 91 ? 26.199 -27.899 -16.680 1.00 89.12 91 VAL A C 1
ATOM 683 O O . VAL A 1 91 ? 26.009 -27.333 -15.605 1.00 89.12 91 VAL A O 1
ATOM 686 N N . ARG A 1 92 ? 27.409 -28.305 -17.066 1.00 91.94 92 ARG A N 1
ATOM 687 C CA . ARG A 1 92 ? 28.631 -28.137 -16.271 1.00 91.94 92 ARG A CA 1
ATOM 688 C C . ARG A 1 92 ? 29.611 -27.224 -16.987 1.00 91.94 92 ARG A C 1
ATOM 690 O O . ARG A 1 92 ? 29.981 -27.496 -18.123 1.00 91.94 92 ARG A O 1
ATOM 697 N N . ILE A 1 93 ? 30.064 -26.178 -16.313 1.00 92.56 93 ILE A N 1
ATOM 698 C CA . ILE A 1 93 ? 31.139 -25.297 -16.768 1.00 92.56 93 ILE A CA 1
ATOM 699 C C . ILE A 1 93 ? 32.363 -25.632 -15.922 1.00 92.56 93 ILE A C 1
ATOM 701 O O . ILE A 1 93 ? 32.366 -25.398 -14.715 1.00 92.56 93 ILE A O 1
ATOM 705 N N . VAL A 1 94 ? 33.376 -26.215 -16.556 1.00 91.69 94 VAL A N 1
ATOM 706 C CA . VAL A 1 94 ? 34.544 -26.792 -15.878 1.00 91.69 94 VAL A CA 1
ATOM 707 C C . VAL A 1 94 ? 35.806 -26.039 -16.311 1.00 91.69 94 VAL A C 1
ATOM 709 O O . VAL A 1 94 ? 35.964 -25.803 -17.512 1.00 91.69 94 VAL A O 1
ATOM 712 N N . PRO A 1 95 ? 36.706 -25.649 -15.391 1.00 90.00 95 PRO A N 1
ATOM 713 C CA . PRO A 1 95 ? 37.974 -25.008 -15.717 1.00 90.00 95 PRO A CA 1
ATOM 714 C C . PRO A 1 95 ? 38.805 -25.830 -16.703 1.00 90.00 95 PRO A C 1
ATOM 716 O O . PRO A 1 95 ? 38.980 -27.036 -16.546 1.00 90.00 95 PRO A O 1
ATOM 719 N N . GLU A 1 96 ? 39.357 -25.152 -17.705 1.00 85.56 96 GLU A N 1
ATOM 720 C CA . GLU A 1 96 ? 40.317 -25.741 -18.635 1.00 85.56 96 GLU A CA 1
ATOM 721 C C . GLU A 1 96 ? 41.709 -25.737 -17.989 1.00 85.56 96 GLU A C 1
ATOM 723 O O . GLU A 1 96 ? 42.266 -24.669 -17.698 1.00 85.56 96 GLU A O 1
ATOM 728 N N . THR A 1 97 ? 42.255 -26.930 -17.744 1.00 75.75 97 THR A N 1
ATOM 729 C CA . THR A 1 97 ? 43.553 -27.140 -17.082 1.00 75.75 97 THR A CA 1
ATOM 730 C C . THR A 1 97 ? 44.723 -27.090 -18.062 1.00 75.75 97 THR A C 1
ATOM 732 O O . THR A 1 97 ? 45.852 -26.813 -17.657 1.00 75.75 97 THR A O 1
ATOM 735 N N . THR A 1 98 ? 44.462 -27.271 -19.357 1.00 69.50 98 THR A N 1
ATOM 736 C CA . THR A 1 98 ? 45.461 -27.255 -20.431 1.00 69.50 98 THR A CA 1
ATOM 737 C C . THR A 1 98 ? 45.321 -26.010 -21.306 1.00 69.50 98 THR A C 1
ATOM 739 O O . THR A 1 98 ? 44.912 -26.067 -22.461 1.00 69.50 98 THR A O 1
ATOM 742 N N . ARG A 1 99 ? 45.666 -24.836 -20.760 1.00 69.94 99 ARG A N 1
ATOM 743 C CA . ARG A 1 99 ? 45.638 -23.574 -21.522 1.00 69.94 99 ARG A CA 1
ATOM 744 C C . ARG A 1 99 ? 46.878 -23.433 -22.404 1.00 69.94 99 ARG A C 1
ATOM 746 O O . ARG A 1 99 ? 47.996 -23.453 -21.901 1.00 69.94 99 ARG A O 1
ATOM 753 N N . SER A 1 100 ? 46.681 -23.221 -23.705 1.00 61.12 100 SER A N 1
ATOM 754 C CA . SER A 1 100 ? 47.769 -23.120 -24.697 1.00 61.12 100 SER A CA 1
ATOM 755 C C . SER A 1 100 ? 48.061 -21.685 -25.175 1.00 61.12 100 SER A C 1
ATOM 757 O O . SER A 1 100 ? 48.786 -21.501 -26.148 1.00 61.12 100 SER A O 1
ATOM 759 N N . GLY A 1 101 ? 47.515 -20.659 -24.507 1.00 68.50 101 GLY A N 1
ATOM 760 C CA . GLY A 1 101 ? 47.754 -19.236 -24.805 1.00 68.50 101 GLY A CA 1
ATOM 761 C C . GLY A 1 101 ? 46.651 -18.307 -24.279 1.00 68.50 101 GLY A C 1
ATOM 762 O O . GLY A 1 101 ? 45.586 -18.790 -23.894 1.00 68.50 101 GLY A O 1
ATOM 763 N N . ASP A 1 102 ? 46.871 -16.989 -24.313 1.00 64.31 102 ASP A N 1
ATOM 764 C CA . ASP A 1 102 ? 45.978 -15.969 -23.716 1.00 64.31 102 ASP A CA 1
ATOM 765 C C . ASP A 1 102 ? 44.560 -15.919 -24.313 1.00 64.31 102 ASP A C 1
ATOM 767 O O . ASP A 1 102 ? 43.610 -15.541 -23.631 1.00 64.31 102 ASP A O 1
ATOM 771 N N . ASN A 1 103 ? 44.388 -16.353 -25.566 1.00 73.75 103 ASN A N 1
ATOM 772 C CA . ASN A 1 103 ? 43.074 -16.434 -26.219 1.00 73.75 103 ASN A CA 1
ATOM 773 C C . ASN A 1 103 ? 42.362 -17.783 -25.999 1.00 73.75 103 ASN A C 1
ATOM 775 O O . ASN A 1 103 ? 41.243 -17.978 -26.483 1.00 73.75 103 ASN A O 1
ATOM 779 N N . SER A 1 104 ? 42.996 -18.722 -25.292 1.00 81.50 104 SER A N 1
ATOM 780 C CA . SER A 1 104 ? 42.409 -20.034 -25.007 1.00 81.50 104 SER A CA 1
ATOM 781 C C . SER A 1 104 ? 41.249 -19.899 -24.018 1.00 81.50 104 SER A C 1
ATOM 783 O O . SER A 1 104 ? 41.284 -19.029 -23.143 1.00 81.50 104 SER A O 1
ATOM 785 N N . PRO A 1 105 ? 40.213 -20.745 -24.129 1.00 88.00 105 PRO A N 1
ATOM 786 C CA . PRO A 1 105 ? 39.111 -20.723 -23.182 1.00 88.00 105 PRO A CA 1
ATOM 787 C C . PRO A 1 105 ? 39.604 -21.012 -21.764 1.00 88.00 105 PRO A C 1
ATOM 789 O O . PRO A 1 105 ? 40.488 -21.837 -21.540 1.00 88.00 105 PRO A O 1
ATOM 792 N N . SER A 1 106 ? 39.020 -20.314 -20.793 1.00 89.75 106 SER A N 1
ATOM 793 C CA . SER A 1 106 ? 39.295 -20.542 -19.378 1.00 89.75 106 SER A CA 1
ATOM 794 C C . SER A 1 106 ? 38.484 -21.703 -18.811 1.00 89.75 106 SER A C 1
ATOM 796 O O . SER A 1 106 ? 38.924 -22.295 -17.826 1.00 89.75 106 SER A O 1
ATOM 798 N N . HIS A 1 107 ? 37.328 -22.000 -19.417 1.00 92.88 107 HIS A N 1
ATOM 799 C CA . HIS A 1 107 ? 36.428 -23.093 -19.051 1.00 92.88 107 HIS A CA 1
ATOM 800 C C . HIS A 1 107 ? 35.819 -23.748 -20.298 1.00 92.88 107 HIS A C 1
ATOM 802 O O . HIS A 1 107 ? 35.692 -23.123 -21.356 1.00 92.88 107 HIS A O 1
ATOM 808 N N . ARG A 1 108 ? 35.374 -24.993 -20.146 1.00 92.81 108 ARG A N 1
ATOM 809 C CA . ARG A 1 108 ? 34.632 -25.774 -21.142 1.00 92.81 108 ARG A CA 1
ATOM 810 C C . ARG A 1 108 ? 33.221 -26.044 -20.623 1.00 92.81 108 ARG A C 1
ATOM 812 O O . ARG A 1 108 ? 33.037 -26.218 -19.419 1.00 92.81 108 ARG A O 1
ATOM 819 N N . VAL A 1 109 ? 32.234 -26.046 -21.514 1.00 91.94 109 VAL A N 1
ATOM 820 C CA . VAL A 1 109 ? 30.814 -26.204 -21.169 1.00 91.94 109 VAL A CA 1
ATOM 821 C C . VAL A 1 109 ? 30.329 -27.566 -21.647 1.00 91.94 109 VAL A C 1
ATOM 823 O O . VAL A 1 109 ? 30.461 -27.886 -22.825 1.00 91.94 109 VAL A O 1
ATOM 826 N N . TYR A 1 110 ? 29.744 -28.354 -20.749 1.00 88.56 110 TYR A N 1
ATOM 827 C CA . TYR A 1 110 ? 29.310 -29.725 -21.003 1.00 88.56 110 TYR A CA 1
ATOM 828 C C . TYR A 1 110 ? 27.846 -29.952 -20.641 1.00 88.56 110 TYR A C 1
ATOM 830 O O . TYR A 1 110 ? 27.366 -29.437 -19.634 1.00 88.56 110 TYR A O 1
ATOM 838 N N . VAL A 1 111 ? 27.181 -30.831 -21.387 1.00 85.06 111 VAL A N 1
ATOM 839 C CA . VAL A 1 111 ? 25.919 -31.476 -20.998 1.00 85.06 111 VAL A CA 1
ATOM 840 C C . VAL A 1 111 ? 26.134 -32.984 -21.042 1.00 85.06 111 VAL A C 1
ATOM 842 O O . VAL A 1 111 ? 26.465 -33.560 -22.079 1.00 85.06 111 VAL A O 1
ATOM 845 N N . GLY A 1 112 ? 26.024 -33.644 -19.887 1.00 81.06 112 GLY A N 1
ATOM 846 C CA . GLY A 1 112 ? 26.432 -35.042 -19.754 1.00 81.06 112 GLY A CA 1
ATOM 847 C C . GLY A 1 112 ? 27.914 -35.233 -20.112 1.00 81.06 112 GLY A C 1
ATOM 848 O O . GLY A 1 112 ? 28.794 -34.744 -19.397 1.00 81.06 112 GLY A O 1
ATOM 849 N N . ARG A 1 113 ? 28.180 -35.964 -21.205 1.00 81.50 113 ARG A N 1
ATOM 850 C CA . ARG A 1 113 ? 29.528 -36.215 -21.758 1.00 81.50 113 ARG A CA 1
ATOM 851 C C . ARG A 1 113 ? 29.862 -35.357 -22.987 1.00 81.50 113 ARG A C 1
ATOM 853 O O . ARG A 1 113 ? 30.973 -35.460 -23.492 1.00 81.50 113 ARG A O 1
ATOM 860 N N . VAL A 1 114 ? 28.913 -34.565 -23.484 1.00 81.81 114 VAL A N 1
ATOM 861 C CA . VAL A 1 114 ? 29.054 -33.786 -24.721 1.00 81.81 114 VAL A CA 1
ATOM 862 C C . VAL A 1 114 ? 29.521 -32.377 -24.380 1.00 81.81 114 VAL A C 1
ATOM 864 O O . VAL A 1 114 ? 28.969 -31.748 -23.479 1.00 81.81 114 VAL A O 1
ATOM 867 N N . GLU A 1 115 ? 30.541 -31.892 -25.084 1.00 88.62 115 GLU A N 1
ATOM 868 C CA . GLU A 1 115 ? 30.968 -30.495 -25.018 1.00 88.62 115 GLU A CA 1
ATOM 869 C C . GLU A 1 115 ? 30.072 -29.648 -25.925 1.00 88.62 115 GLU A C 1
ATOM 871 O O . GLU A 1 115 ? 29.979 -29.914 -27.119 1.00 88.62 115 GLU A O 1
ATOM 876 N N . ILE A 1 116 ? 29.432 -28.629 -25.354 1.00 87.12 116 ILE A N 1
ATOM 877 C CA . ILE A 1 116 ? 28.464 -27.762 -26.046 1.00 87.12 116 ILE A CA 1
ATOM 878 C C . ILE A 1 116 ? 28.954 -26.312 -26.176 1.00 87.12 116 ILE A C 1
ATOM 880 O O . ILE A 1 116 ? 28.230 -25.437 -26.655 1.00 87.12 116 ILE A O 1
ATOM 884 N N . GLY A 1 117 ? 30.166 -26.012 -25.701 1.00 90.50 117 GLY A N 1
ATOM 885 C CA . GLY A 1 117 ? 30.714 -24.664 -25.764 1.00 90.50 117 GLY A CA 1
ATOM 886 C C . GLY A 1 117 ? 31.942 -24.427 -24.895 1.00 90.50 117 GLY A C 1
ATOM 887 O O . GLY A 1 117 ? 32.514 -25.331 -24.285 1.00 90.50 117 GLY A O 1
ATOM 888 N N . ALA A 1 118 ? 32.338 -23.161 -24.820 1.00 93.00 118 ALA A N 1
ATOM 889 C CA . ALA A 1 118 ? 33.491 -22.710 -24.053 1.00 93.00 118 ALA A CA 1
ATOM 890 C C . ALA A 1 118 ? 33.234 -21.347 -23.399 1.00 93.00 118 ALA A C 1
ATOM 892 O O . ALA A 1 118 ? 32.365 -20.589 -23.838 1.00 93.00 118 ALA A O 1
ATOM 893 N N . ALA A 1 119 ? 34.007 -21.024 -22.360 1.00 91.19 119 ALA A N 1
ATOM 894 C CA . ALA A 1 119 ? 33.924 -19.743 -21.672 1.00 91.19 119 ALA A CA 1
ATOM 895 C C . ALA A 1 119 ? 35.301 -19.107 -21.440 1.00 91.19 119 ALA A C 1
ATOM 897 O O . ALA A 1 119 ? 36.309 -19.801 -21.297 1.00 91.19 119 ALA A O 1
ATOM 898 N N . TRP A 1 120 ? 35.329 -17.777 -21.363 1.00 92.12 120 TRP A N 1
ATOM 899 C CA . TRP A 1 120 ? 36.519 -16.965 -21.101 1.00 92.12 120 TRP A CA 1
ATOM 900 C C . TRP A 1 120 ? 36.293 -16.090 -19.875 1.00 92.12 120 TRP A C 1
ATOM 902 O O . TRP A 1 120 ? 35.270 -15.415 -19.777 1.00 92.12 120 TRP A O 1
ATOM 912 N N . ALA A 1 121 ? 37.268 -16.068 -18.967 1.00 88.75 121 ALA A N 1
ATOM 913 C CA . ALA A 1 121 ? 37.235 -15.204 -17.797 1.00 88.75 121 ALA A CA 1
ATOM 914 C C . ALA A 1 121 ? 37.531 -13.773 -18.239 1.00 88.75 121 ALA A C 1
ATOM 916 O O . ALA A 1 121 ? 38.505 -13.529 -18.953 1.00 88.75 121 ALA A O 1
ATOM 917 N N . LYS A 1 122 ? 36.664 -12.841 -17.858 1.00 84.31 122 LYS A N 1
ATOM 918 C CA . LYS A 1 122 ? 36.735 -11.438 -18.253 1.00 84.31 122 LYS A CA 1
ATOM 919 C C . LYS A 1 122 ? 36.460 -10.550 -17.053 1.00 84.31 122 LYS A C 1
ATOM 921 O O . LYS A 1 122 ? 35.800 -10.955 -16.102 1.00 84.31 122 LYS A O 1
ATOM 926 N N . ARG A 1 123 ? 36.929 -9.309 -17.148 1.00 82.00 123 ARG A N 1
ATOM 927 C CA . ARG A 1 123 ? 36.659 -8.259 -16.171 1.00 82.00 123 ARG A CA 1
ATOM 928 C C . ARG A 1 123 ? 35.959 -7.095 -16.855 1.00 82.00 123 ARG A C 1
ATOM 930 O O . ARG A 1 123 ? 36.351 -6.685 -17.946 1.00 82.00 123 ARG A O 1
ATOM 937 N N . SER A 1 124 ? 34.873 -6.620 -16.261 1.00 73.38 124 SER A N 1
ATOM 938 C CA . SER A 1 124 ? 34.107 -5.473 -16.757 1.00 73.38 124 SER A CA 1
ATOM 939 C C . SER A 1 124 ? 34.825 -4.153 -16.457 1.00 73.38 124 SER A C 1
ATOM 941 O O . SER A 1 124 ? 35.692 -4.089 -15.585 1.00 73.38 124 SER A O 1
ATOM 943 N N . ASN A 1 125 ? 34.417 -3.072 -17.130 1.00 64.31 125 ASN A N 1
ATOM 944 C CA . ASN A 1 125 ? 34.931 -1.720 -16.862 1.00 64.31 125 ASN A CA 1
ATOM 945 C C . ASN A 1 125 ? 34.638 -1.248 -15.425 1.00 64.31 125 ASN A C 1
ATOM 947 O O . ASN A 1 125 ? 35.338 -0.389 -14.903 1.00 64.31 125 ASN A O 1
ATOM 951 N N . GLU A 1 126 ? 33.619 -1.826 -14.784 1.00 62.31 126 GLU A N 1
ATOM 952 C CA . GLU A 1 126 ? 33.227 -1.573 -13.392 1.00 62.31 126 GLU A CA 1
ATOM 953 C C . GLU A 1 126 ? 33.973 -2.490 -12.400 1.00 62.31 126 GLU A C 1
ATOM 955 O O . GLU A 1 126 ? 33.629 -2.562 -11.224 1.00 62.31 126 GLU A O 1
ATOM 960 N N . GLY A 1 127 ? 34.989 -3.224 -12.866 1.00 71.19 127 GLY A N 1
ATOM 961 C CA . GLY A 1 127 ? 35.869 -4.038 -12.032 1.00 71.19 127 GLY A CA 1
ATOM 962 C C . GLY A 1 127 ? 35.311 -5.400 -11.615 1.00 71.19 127 GLY A C 1
ATOM 963 O O . GLY A 1 127 ? 36.017 -6.109 -10.898 1.00 71.19 127 GLY A O 1
ATOM 964 N N . ARG A 1 128 ? 34.108 -5.778 -12.073 1.00 72.25 128 ARG A N 1
ATOM 965 C CA . ARG A 1 128 ? 33.468 -7.077 -11.787 1.00 72.25 128 ARG A CA 1
ATOM 966 C C . ARG A 1 128 ? 33.968 -8.178 -12.715 1.00 72.25 128 ARG A C 1
ATOM 968 O O . ARG A 1 128 ? 34.033 -7.948 -13.928 1.00 72.25 128 ARG A O 1
ATOM 975 N N . ASP A 1 129 ? 34.246 -9.348 -12.157 1.00 80.50 129 ASP A N 1
ATOM 976 C CA . ASP A 1 129 ? 34.616 -10.545 -12.911 1.00 80.50 129 ASP A CA 1
ATOM 977 C C . ASP A 1 129 ? 33.366 -11.263 -13.442 1.00 80.50 129 ASP A C 1
ATOM 979 O O . ASP A 1 129 ? 32.318 -11.276 -12.801 1.00 80.50 129 ASP A O 1
ATOM 983 N N . TYR A 1 130 ? 33.462 -11.830 -14.643 1.00 84.62 130 TYR A N 1
ATOM 984 C CA . TYR A 1 130 ? 32.395 -12.603 -15.282 1.00 84.62 130 TYR A CA 1
ATOM 985 C C . TYR A 1 130 ? 32.987 -13.625 -16.262 1.00 84.62 130 TYR A C 1
ATOM 987 O O . TYR A 1 130 ? 34.143 -13.502 -16.683 1.00 84.62 130 TYR A O 1
ATOM 995 N N . LEU A 1 131 ? 32.204 -14.628 -16.666 1.00 88.56 131 LEU A N 1
ATOM 996 C CA . LEU A 1 131 ? 32.565 -15.503 -17.784 1.00 88.56 131 LEU A CA 1
ATOM 997 C C . LEU A 1 131 ? 31.788 -15.098 -19.033 1.00 88.56 131 LEU A C 1
ATOM 999 O O . LEU A 1 131 ? 30.565 -15.049 -19.018 1.00 88.56 131 LEU A O 1
ATOM 1003 N N . GLY A 1 132 ? 32.484 -14.839 -20.138 1.00 87.88 132 GLY A N 1
ATOM 1004 C CA . GLY A 1 132 ? 31.854 -14.762 -21.455 1.00 87.88 132 GLY A CA 1
ATOM 1005 C C . GLY A 1 132 ? 31.768 -16.159 -22.058 1.00 87.88 132 GLY A C 1
ATOM 1006 O O . GLY A 1 132 ? 32.807 -16.778 -22.258 1.00 87.88 132 GLY A O 1
ATOM 1007 N N . LEU A 1 133 ? 30.570 -16.648 -22.349 1.00 88.81 133 LEU A N 1
ATOM 1008 C CA . LEU A 1 133 ? 30.294 -17.951 -22.943 1.00 88.81 133 LEU A CA 1
ATOM 1009 C C . LEU A 1 133 ? 30.056 -17.842 -24.450 1.00 88.81 133 LEU A C 1
ATOM 1011 O O . LEU A 1 133 ? 29.403 -16.914 -24.933 1.00 88.81 133 LEU A O 1
ATOM 1015 N N . LYS A 1 134 ? 30.532 -18.857 -25.170 1.00 89.25 134 LYS A N 1
ATOM 1016 C CA . LYS A 1 134 ? 30.112 -19.202 -26.527 1.00 89.25 134 LYS A CA 1
ATOM 1017 C C . LYS A 1 134 ? 29.587 -20.637 -26.498 1.00 89.25 134 LYS A C 1
ATOM 1019 O O . LYS A 1 134 ? 30.370 -21.563 -26.295 1.00 89.25 134 LYS A O 1
ATOM 1024 N N . LEU A 1 135 ? 28.286 -20.802 -26.699 1.00 85.88 135 LEU A N 1
ATOM 1025 C CA . LEU A 1 135 ? 27.628 -22.096 -26.852 1.00 85.88 135 LEU A CA 1
ATOM 1026 C C . LEU A 1 135 ? 27.480 -22.373 -28.346 1.00 85.88 135 LEU A C 1
ATOM 1028 O O . LEU A 1 135 ? 26.946 -21.542 -29.079 1.00 85.88 135 LEU A O 1
ATOM 1032 N N . ASP A 1 136 ? 28.023 -23.491 -28.800 1.00 82.12 136 ASP A N 1
ATOM 1033 C CA . ASP A 1 136 ? 28.173 -23.818 -30.217 1.00 82.12 136 ASP A CA 1
ATOM 1034 C C . ASP A 1 136 ? 27.970 -25.324 -30.387 1.00 82.12 136 ASP A C 1
ATOM 1036 O O . ASP A 1 136 ? 28.916 -26.102 -30.482 1.00 82.12 136 ASP A O 1
ATOM 1040 N N . ASP A 1 137 ? 26.704 -25.717 -30.316 1.00 80.88 137 ASP A N 1
ATOM 1041 C CA . ASP A 1 137 ? 26.220 -27.079 -30.486 1.00 80.88 137 ASP A CA 1
ATOM 1042 C C . ASP A 1 137 ? 25.340 -27.145 -31.749 1.00 80.88 137 ASP A C 1
ATOM 1044 O O . ASP A 1 137 ? 24.604 -26.188 -32.017 1.00 80.88 137 ASP A O 1
ATOM 1048 N N . PRO A 1 138 ? 25.368 -28.250 -32.522 1.00 72.75 138 PRO A N 1
ATOM 1049 C CA . PRO A 1 138 ? 24.557 -28.409 -33.731 1.00 72.75 138 PRO A CA 1
ATOM 1050 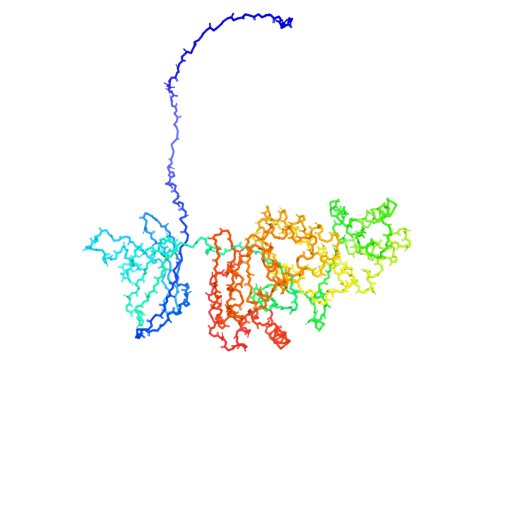C C . PRO A 1 138 ? 23.041 -28.254 -33.536 1.00 72.75 138 PRO A C 1
ATOM 1052 O O . PRO A 1 138 ? 22.332 -28.016 -34.512 1.00 72.75 138 PRO A O 1
ATOM 1055 N N . SER A 1 139 ? 22.528 -28.390 -32.308 1.00 70.12 139 SER A N 1
ATOM 1056 C CA . SER A 1 139 ? 21.121 -28.121 -31.984 1.00 70.12 139 SER A CA 1
ATOM 1057 C C . SER A 1 139 ? 20.750 -26.634 -32.052 1.00 70.12 139 SER A C 1
ATOM 1059 O O . SER A 1 139 ? 19.569 -26.304 -32.173 1.00 70.12 139 SER A O 1
ATOM 1061 N N . PHE A 1 140 ? 21.728 -25.721 -32.028 1.00 70.25 140 PHE A N 1
ATOM 1062 C CA . PHE A 1 140 ? 21.491 -24.295 -32.218 1.00 70.25 140 PHE A CA 1
ATOM 1063 C C . PHE A 1 140 ? 21.569 -23.913 -33.699 1.00 70.25 140 PHE A C 1
ATOM 1065 O O . PHE A 1 140 ? 22.509 -24.254 -34.411 1.00 70.25 140 PHE A O 1
ATOM 1072 N N . THR A 1 141 ? 20.635 -23.080 -34.165 1.00 69.12 141 THR A N 1
ATOM 1073 C CA . THR A 1 141 ? 20.678 -22.533 -35.535 1.00 69.12 141 THR A CA 1
ATOM 1074 C C . THR A 1 141 ? 21.871 -21.597 -35.781 1.00 69.12 141 THR A C 1
ATOM 1076 O O . THR A 1 141 ? 22.191 -21.285 -36.927 1.00 69.12 141 THR A O 1
ATOM 1079 N N . ALA A 1 142 ? 22.488 -21.088 -34.710 1.00 72.81 142 ALA A N 1
ATOM 1080 C CA . ALA A 1 142 ? 23.709 -20.287 -34.709 1.00 72.81 142 ALA A CA 1
ATOM 1081 C C . ALA A 1 142 ? 24.341 -20.296 -33.301 1.00 72.81 142 ALA A C 1
ATOM 1083 O O . ALA A 1 142 ? 23.606 -20.480 -32.328 1.00 72.81 142 ALA A O 1
ATOM 1084 N N . PRO A 1 143 ? 25.653 -20.019 -33.159 1.00 75.81 143 PRO A N 1
ATOM 1085 C CA . PRO A 1 143 ? 26.291 -19.945 -31.848 1.00 75.81 143 PRO A CA 1
ATOM 1086 C C . PRO A 1 143 ? 25.644 -18.885 -30.944 1.00 75.81 143 PRO A C 1
ATOM 1088 O O . PRO A 1 143 ? 25.426 -17.744 -31.368 1.00 75.81 143 PRO A O 1
ATOM 1091 N N . ILE A 1 144 ? 25.390 -19.239 -29.684 1.00 78.69 144 ILE A N 1
ATOM 1092 C CA . ILE A 1 144 ? 24.845 -18.334 -28.667 1.00 78.69 144 ILE A CA 1
ATOM 1093 C C . ILE A 1 144 ? 26.000 -17.734 -27.869 1.00 78.69 144 ILE A C 1
ATOM 1095 O O . ILE A 1 144 ? 26.843 -18.449 -27.326 1.00 78.69 144 ILE A O 1
ATOM 1099 N N . PHE A 1 145 ? 26.020 -16.407 -27.764 1.00 81.75 145 PHE A N 1
ATOM 1100 C CA . PHE A 1 145 ? 26.965 -15.687 -26.918 1.00 81.75 145 PHE A CA 1
ATOM 1101 C C . PHE A 1 145 ? 26.252 -15.178 -25.672 1.00 81.75 145 PHE A C 1
ATOM 1103 O O . PHE A 1 145 ? 25.222 -14.505 -25.766 1.00 81.75 145 PHE A O 1
ATOM 1110 N N . ALA A 1 146 ? 26.811 -15.492 -24.510 1.00 83.31 146 ALA A N 1
ATOM 1111 C CA . ALA A 1 146 ? 26.210 -15.164 -23.230 1.00 83.31 146 ALA A CA 1
ATOM 1112 C C . ALA A 1 146 ? 27.260 -14.735 -22.206 1.00 83.31 146 ALA A C 1
ATOM 1114 O O . ALA A 1 146 ? 28.448 -14.965 -22.402 1.00 83.31 146 ALA A O 1
ATOM 1115 N N . ASN A 1 147 ? 26.836 -14.104 -21.119 1.00 85.12 147 ASN A N 1
ATOM 1116 C CA . ASN A 1 147 ? 27.694 -13.752 -19.997 1.00 85.12 147 ASN A CA 1
ATOM 1117 C C . ASN A 1 147 ? 27.125 -14.387 -18.729 1.00 85.12 147 ASN A C 1
ATOM 1119 O O . ASN A 1 147 ? 25.967 -14.141 -18.405 1.00 85.12 147 ASN A O 1
ATOM 1123 N N . LEU A 1 148 ? 27.943 -15.172 -18.031 1.00 84.38 148 LEU A N 1
ATOM 1124 C CA . LEU A 1 148 ? 27.685 -15.658 -16.679 1.00 84.38 148 LEU A CA 1
ATOM 1125 C C . LEU A 1 148 ? 28.300 -14.666 -15.693 1.00 84.38 148 LEU A C 1
ATOM 1127 O O . LEU A 1 148 ? 29.508 -14.422 -15.741 1.00 84.38 148 LEU A O 1
ATOM 1131 N N . PHE A 1 149 ? 27.486 -14.108 -14.811 1.00 81.56 149 PHE A N 1
ATOM 1132 C CA . PHE A 1 149 ? 27.914 -13.169 -13.778 1.00 81.56 149 PHE A CA 1
ATOM 1133 C C . PHE A 1 149 ? 27.247 -13.526 -12.452 1.00 81.56 149 PHE A C 1
ATOM 1135 O O . PHE A 1 149 ? 26.152 -14.089 -12.445 1.00 81.56 149 PHE A O 1
ATOM 1142 N N . ASP A 1 150 ? 27.924 -13.217 -11.345 1.00 69.50 150 ASP A N 1
ATOM 1143 C CA . ASP A 1 150 ? 27.371 -13.437 -10.008 1.00 69.50 150 ASP A CA 1
ATOM 1144 C C . ASP A 1 150 ? 26.069 -12.652 -9.868 1.00 69.50 150 ASP A C 1
ATOM 1146 O O . ASP A 1 150 ? 26.031 -11.431 -10.058 1.00 69.50 150 ASP A O 1
ATOM 1150 N N . ASP A 1 151 ? 25.002 -13.385 -9.571 1.00 61.75 151 ASP A N 1
ATOM 1151 C CA . ASP A 1 151 ? 23.680 -12.830 -9.369 1.00 61.75 151 ASP A CA 1
ATOM 1152 C C . ASP A 1 151 ? 23.413 -12.763 -7.867 1.00 61.75 151 ASP A C 1
ATOM 1154 O O . ASP A 1 151 ? 22.880 -13.686 -7.257 1.00 61.75 151 ASP A O 1
ATOM 1158 N N . GLU A 1 152 ? 23.847 -11.664 -7.249 1.00 46.72 152 GLU A N 1
ATOM 1159 C CA . GLU A 1 152 ? 23.568 -11.387 -5.835 1.00 46.72 152 GLU A CA 1
ATOM 1160 C C . GLU A 1 152 ? 22.058 -11.166 -5.569 1.00 46.72 152 GLU A C 1
ATOM 1162 O O . GLU A 1 152 ? 21.659 -11.133 -4.408 1.00 46.72 152 GLU A O 1
ATOM 1167 N N . GLU A 1 153 ? 21.223 -11.011 -6.611 1.00 45.16 153 GLU A N 1
ATOM 1168 C CA . GLU A 1 153 ? 19.806 -10.607 -6.536 1.00 45.16 153 GLU A CA 1
ATOM 1169 C C . GLU A 1 153 ? 18.822 -11.660 -7.113 1.00 45.16 153 GLU A C 1
ATOM 1171 O O . GLU A 1 153 ? 17.611 -11.449 -7.079 1.00 45.16 153 GLU A O 1
ATOM 1176 N N . GLY A 1 154 ? 19.314 -12.801 -7.614 1.00 43.03 154 GLY A N 1
ATOM 1177 C CA . GLY A 1 154 ? 18.548 -13.752 -8.440 1.00 43.03 154 GLY A CA 1
ATOM 1178 C C . GLY A 1 154 ? 17.684 -14.789 -7.720 1.00 43.03 154 GLY A C 1
ATOM 1179 O O . GLY A 1 154 ? 16.965 -15.546 -8.371 1.00 43.03 154 GLY A O 1
ATOM 1180 N N . GLU A 1 155 ? 17.725 -14.859 -6.390 1.00 47.97 155 GLU A N 1
ATOM 1181 C CA . GLU A 1 155 ? 16.751 -15.657 -5.639 1.00 47.97 155 GLU A CA 1
ATOM 1182 C C . GLU A 1 155 ? 15.523 -14.771 -5.407 1.00 47.97 155 GLU A C 1
ATOM 1184 O O . GLU A 1 155 ? 15.514 -13.914 -4.522 1.00 47.97 155 GLU A O 1
ATOM 1189 N N . GLY A 1 156 ? 14.479 -14.954 -6.221 1.00 57.22 156 GLY A N 1
ATOM 1190 C CA . GLY A 1 156 ? 13.173 -14.371 -5.927 1.00 57.22 156 GLY A CA 1
ATOM 1191 C C . GLY A 1 156 ? 12.768 -14.699 -4.487 1.00 57.22 156 GLY A C 1
ATOM 1192 O O . GLY A 1 156 ? 12.991 -15.808 -3.997 1.00 57.22 156 GLY A O 1
ATOM 1193 N N . TYR A 1 157 ? 12.198 -13.726 -3.783 1.00 69.06 157 TYR A N 1
ATOM 1194 C CA . TYR A 1 157 ? 11.782 -13.921 -2.401 1.00 69.06 157 TYR A CA 1
ATOM 1195 C C . TYR A 1 157 ? 10.624 -14.923 -2.336 1.00 69.06 157 TYR A C 1
ATOM 1197 O O . TYR A 1 157 ? 9.486 -14.588 -2.663 1.00 69.06 157 TYR A O 1
ATOM 1205 N N . ARG A 1 158 ? 10.911 -16.158 -1.916 1.00 72.25 158 ARG A N 1
ATOM 1206 C CA . ARG A 1 158 ? 9.880 -17.180 -1.695 1.00 72.25 158 ARG A CA 1
ATOM 1207 C C . ARG A 1 158 ? 8.904 -16.721 -0.618 1.00 72.25 158 ARG A C 1
ATOM 1209 O O . ARG A 1 158 ? 9.322 -16.115 0.369 1.00 72.25 158 ARG A O 1
ATOM 1216 N N . ASN A 1 159 ? 7.627 -17.063 -0.795 1.00 81.56 159 ASN A N 1
ATOM 1217 C CA . ASN A 1 159 ? 6.546 -16.695 0.122 1.00 81.56 159 ASN A CA 1
ATOM 1218 C C . ASN A 1 159 ? 6.543 -15.194 0.445 1.00 81.56 159 ASN A C 1
ATOM 1220 O O . ASN A 1 159 ? 6.289 -14.806 1.585 1.00 81.56 159 ASN A O 1
ATOM 1224 N N . ASN A 1 160 ? 6.888 -14.355 -0.536 1.00 89.06 160 ASN A N 1
ATOM 1225 C CA . ASN A 1 160 ? 6.779 -12.917 -0.371 1.00 89.06 160 ASN A CA 1
ATOM 1226 C C . ASN A 1 160 ? 5.311 -12.490 -0.297 1.00 89.06 160 ASN A C 1
ATOM 1228 O O . ASN A 1 160 ? 4.394 -13.234 -0.644 1.00 89.06 160 ASN A O 1
ATOM 1232 N N . GLN A 1 161 ? 5.111 -11.275 0.188 1.00 93.69 161 GLN A N 1
ATOM 1233 C CA . GLN A 1 161 ? 3.814 -10.623 0.171 1.00 93.69 161 GLN A CA 1
ATOM 1234 C C . GLN A 1 161 ? 3.965 -9.185 -0.311 1.00 93.69 161 GLN A C 1
ATOM 1236 O O . GLN A 1 161 ? 4.983 -8.531 -0.064 1.00 93.69 161 GLN A O 1
ATOM 1241 N N . ILE A 1 162 ? 2.958 -8.714 -1.032 1.00 94.81 162 ILE A N 1
ATOM 1242 C CA . ILE A 1 162 ? 2.901 -7.383 -1.610 1.00 94.81 162 ILE A CA 1
ATOM 1243 C C . ILE A 1 162 ? 1.615 -6.734 -1.129 1.00 94.81 162 ILE A C 1
ATOM 1245 O O . ILE A 1 162 ? 0.529 -7.255 -1.352 1.00 94.81 162 ILE A O 1
ATOM 1249 N N . PHE A 1 163 ? 1.747 -5.575 -0.508 1.00 94.62 163 PHE A N 1
ATOM 1250 C CA . PHE A 1 163 ? 0.626 -4.700 -0.215 1.00 94.62 163 PHE A CA 1
ATOM 1251 C C . PHE A 1 163 ? 0.820 -3.440 -1.059 1.00 94.62 163 PHE A C 1
ATOM 1253 O O . PHE A 1 163 ? 1.922 -2.895 -1.103 1.00 94.62 163 PHE A O 1
ATOM 1260 N N . ALA A 1 164 ? -0.204 -2.986 -1.764 1.00 94.31 164 ALA A N 1
ATOM 1261 C CA . ALA A 1 164 ? -0.120 -1.800 -2.604 1.00 94.31 164 ALA A CA 1
ATOM 1262 C C . ALA A 1 164 ? -1.285 -0.866 -2.305 1.00 94.31 164 ALA A C 1
ATOM 1264 O O . ALA A 1 164 ? -2.430 -1.290 -2.342 1.00 94.31 164 ALA A O 1
ATOM 1265 N N . PHE A 1 165 ? -0.990 0.394 -2.021 1.00 92.12 165 PHE A N 1
ATOM 1266 C CA . PHE A 1 165 ? -1.948 1.489 -2.064 1.00 92.12 165 PHE A CA 1
ATOM 1267 C C . PHE A 1 165 ? -1.719 2.203 -3.390 1.00 92.12 165 PHE A C 1
ATOM 1269 O O . PHE A 1 165 ? -0.683 2.839 -3.568 1.00 92.12 165 PHE A O 1
ATOM 1276 N N . ASP A 1 166 ? -2.626 1.984 -4.330 1.00 91.00 166 ASP A N 1
ATOM 1277 C CA . ASP A 1 166 ? -2.558 2.441 -5.716 1.00 91.00 166 ASP A CA 1
ATOM 1278 C C . ASP A 1 166 ? -3.470 3.657 -5.899 1.00 91.00 166 ASP A C 1
ATOM 1280 O O . ASP A 1 166 ? -4.488 3.793 -5.205 1.00 91.00 166 ASP A O 1
ATOM 1284 N N . PHE A 1 167 ? -3.076 4.557 -6.794 1.00 87.19 167 PHE A N 1
ATOM 1285 C CA . PHE A 1 167 ? -3.870 5.718 -7.169 1.00 87.19 167 PHE A CA 1
ATOM 1286 C C . PHE A 1 167 ? -4.183 5.638 -8.664 1.00 87.19 167 PHE A C 1
ATOM 1288 O O . PHE A 1 167 ? -3.302 5.759 -9.516 1.00 87.19 167 PHE A O 1
ATOM 1295 N N . GLY A 1 168 ? -5.457 5.458 -9.002 1.00 82.62 168 GLY A N 1
ATOM 1296 C CA . GLY A 1 168 ? -5.918 5.362 -10.387 1.00 82.62 168 GLY A CA 1
ATOM 1297 C C . GLY A 1 168 ? -5.808 3.960 -10.999 1.00 82.62 168 GLY A C 1
ATOM 1298 O O . GLY A 1 168 ? -5.878 3.822 -12.219 1.00 82.62 168 GLY A O 1
ATOM 1299 N N . GLY A 1 169 ? -5.649 2.914 -10.186 1.00 85.69 169 GLY A N 1
ATOM 1300 C CA . GLY A 1 169 ? -5.830 1.514 -10.577 1.00 85.69 169 GLY A CA 1
ATOM 1301 C C . GLY A 1 169 ? -4.715 0.921 -11.440 1.00 85.69 169 GLY A C 1
ATOM 1302 O O . GLY A 1 169 ? -4.900 -0.149 -12.029 1.00 85.69 169 GLY A O 1
ATOM 1303 N N . SER A 1 170 ? -3.563 1.586 -11.537 1.00 88.44 170 SER A N 1
ATOM 1304 C CA . SER A 1 170 ? -2.451 1.198 -12.404 1.00 88.44 170 SER A CA 1
ATOM 1305 C C . SER A 1 170 ? -1.888 -0.203 -12.126 1.00 88.44 170 SER A C 1
ATOM 1307 O O . SER A 1 170 ? -1.418 -0.874 -13.048 1.00 88.44 170 SER A O 1
ATOM 1309 N N . ILE A 1 171 ? -1.972 -0.683 -10.880 1.00 92.81 171 ILE A N 1
ATOM 1310 C CA . ILE A 1 171 ? -1.455 -1.994 -10.472 1.00 92.81 171 ILE A CA 1
ATOM 1311 C C . ILE A 1 171 ? -2.470 -3.125 -10.678 1.00 92.81 171 ILE A C 1
ATOM 1313 O O . ILE A 1 171 ? -2.098 -4.299 -10.597 1.00 92.81 171 ILE A O 1
ATOM 1317 N N . ARG A 1 172 ? -3.744 -2.803 -10.954 1.00 93.12 172 ARG A N 1
ATOM 1318 C CA . ARG A 1 172 ? -4.873 -3.755 -10.983 1.00 93.12 172 ARG A CA 1
ATOM 1319 C C . ARG A 1 172 ? -4.574 -4.991 -11.829 1.00 93.12 172 ARG A C 1
ATOM 1321 O O . ARG A 1 172 ? -4.709 -6.113 -11.346 1.00 93.12 172 ARG A O 1
ATOM 1328 N N . THR A 1 173 ? -4.128 -4.791 -13.066 1.00 94.81 173 THR A N 1
ATOM 1329 C CA . THR A 1 173 ? -3.840 -5.875 -14.019 1.00 94.81 173 THR A CA 1
ATOM 1330 C C . THR A 1 173 ? -2.755 -6.813 -13.498 1.00 94.81 173 THR A C 1
ATOM 1332 O O . THR A 1 173 ? -2.918 -8.031 -13.526 1.00 94.81 173 THR A O 1
ATOM 1335 N N . ALA A 1 174 ? -1.660 -6.253 -12.976 1.00 93.81 174 ALA A N 1
ATOM 1336 C CA . ALA A 1 174 ? -0.557 -7.030 -12.425 1.00 93.81 174 ALA A CA 1
ATOM 1337 C C . ALA A 1 174 ? -0.968 -7.780 -11.148 1.00 93.81 174 ALA A C 1
ATOM 1339 O O . ALA A 1 174 ? -0.628 -8.951 -10.994 1.00 93.81 174 ALA A O 1
ATOM 1340 N N . ALA A 1 175 ? -1.727 -7.135 -10.256 1.00 93.44 175 ALA A N 1
ATOM 1341 C CA . ALA A 1 175 ? -2.218 -7.751 -9.026 1.00 93.44 175 ALA A CA 1
ATOM 1342 C C . ALA A 1 175 ? -3.104 -8.968 -9.325 1.00 93.44 175 ALA A C 1
ATOM 1344 O O . ALA A 1 175 ? -2.856 -10.049 -8.798 1.00 93.44 175 ALA A O 1
ATOM 1345 N N . ILE A 1 176 ? -4.076 -8.824 -10.230 1.00 92.19 176 ILE A N 1
ATOM 1346 C CA . ILE A 1 176 ? -4.985 -9.916 -10.609 1.00 92.19 176 ILE A CA 1
ATOM 1347 C C . ILE A 1 176 ? -4.224 -11.034 -11.333 1.00 92.19 176 ILE A C 1
ATOM 1349 O O . ILE A 1 176 ? -4.450 -12.205 -11.041 1.00 92.19 176 ILE A O 1
ATOM 1353 N N . ALA A 1 177 ? -3.276 -10.700 -12.215 1.00 91.31 177 ALA A N 1
ATOM 1354 C CA . ALA A 1 177 ? -2.458 -11.695 -12.911 1.00 91.31 177 ALA A CA 1
ATOM 1355 C C . ALA A 1 177 ? -1.567 -12.531 -11.973 1.00 91.31 177 ALA A C 1
ATOM 1357 O O . ALA A 1 177 ? -1.231 -13.671 -12.294 1.00 91.31 177 ALA A O 1
ATOM 1358 N N . MET A 1 178 ? -1.205 -11.981 -10.809 1.00 90.31 178 MET A N 1
ATOM 1359 C CA . MET A 1 178 ? -0.498 -12.691 -9.736 1.00 90.31 178 MET A CA 1
ATOM 1360 C C . MET A 1 178 ? -1.439 -13.481 -8.804 1.00 90.31 178 MET A C 1
ATOM 1362 O O . MET A 1 178 ? -0.983 -13.990 -7.783 1.00 90.31 178 MET A O 1
ATOM 1366 N N . GLY A 1 179 ? -2.738 -13.571 -9.115 1.00 89.56 179 GLY A N 1
ATOM 1367 C CA . GLY A 1 179 ? -3.742 -14.187 -8.238 1.00 89.56 179 GLY A CA 1
ATOM 1368 C C . GLY A 1 179 ? -4.026 -13.368 -6.974 1.00 89.56 179 GLY A C 1
ATOM 1369 O O . GLY A 1 179 ? -4.463 -13.914 -5.965 1.00 89.56 179 GLY A O 1
ATOM 1370 N N . GLY A 1 180 ? -3.720 -12.070 -7.005 1.00 91.88 180 GLY A N 1
ATOM 1371 C CA . GLY A 1 180 ? -3.897 -11.147 -5.894 1.00 91.88 180 GLY A CA 1
ATOM 1372 C C . GLY A 1 180 ? -5.326 -10.643 -5.725 1.00 91.88 180 GLY A C 1
ATOM 1373 O O . GLY A 1 180 ? -6.146 -10.660 -6.648 1.00 91.88 180 GLY A O 1
ATOM 1374 N N . ASP A 1 181 ? -5.598 -10.111 -4.540 1.00 91.69 181 ASP A N 1
ATOM 1375 C CA . ASP A 1 181 ? -6.829 -9.403 -4.230 1.00 91.69 181 ASP A CA 1
ATOM 1376 C C . ASP A 1 181 ? -6.683 -7.922 -4.586 1.00 91.69 181 ASP A C 1
ATOM 1378 O O . ASP A 1 181 ? -5.725 -7.259 -4.194 1.00 91.69 181 ASP A O 1
ATOM 1382 N N . TRP A 1 182 ? -7.629 -7.406 -5.372 1.00 92.12 182 TRP A N 1
ATOM 1383 C CA . TRP A 1 182 ? -7.705 -5.990 -5.714 1.00 92.12 182 TRP A CA 1
ATOM 1384 C C . TRP A 1 182 ? -9.002 -5.412 -5.162 1.00 92.12 182 TRP A C 1
ATOM 1386 O O . TRP A 1 182 ? -10.074 -6.004 -5.303 1.00 92.12 182 TRP A O 1
ATOM 1396 N N . HIS A 1 183 ? -8.886 -4.258 -4.524 1.00 90.06 183 HIS A N 1
ATOM 1397 C CA . HIS A 1 183 ? -9.881 -3.704 -3.630 1.00 90.06 183 HIS A CA 1
ATOM 1398 C C . HIS A 1 183 ? -10.144 -2.236 -3.961 1.00 90.06 183 HIS A C 1
ATOM 1400 O O . HIS A 1 183 ? -9.252 -1.406 -3.826 1.00 90.06 183 HIS A O 1
ATOM 1406 N N . ASP A 1 184 ? -11.378 -1.899 -4.333 1.00 87.62 184 ASP A N 1
ATOM 1407 C CA . ASP A 1 184 ? -11.781 -0.515 -4.603 1.00 87.62 184 ASP A CA 1
ATOM 1408 C C . ASP A 1 184 ? -12.360 0.149 -3.344 1.00 87.62 184 ASP A C 1
ATOM 1410 O O . ASP A 1 184 ? -13.507 -0.104 -2.945 1.00 87.62 184 ASP A O 1
ATOM 1414 N N . LEU A 1 185 ? -11.564 1.011 -2.702 1.00 86.25 185 LEU A N 1
ATOM 1415 C CA . LEU A 1 185 ? -12.005 1.727 -1.502 1.00 86.25 185 LEU A CA 1
ATOM 1416 C C . LEU A 1 185 ? -13.001 2.844 -1.847 1.00 86.25 185 LEU A C 1
ATOM 1418 O O . LEU A 1 185 ? -13.944 3.092 -1.091 1.00 86.25 185 LEU A O 1
ATOM 1422 N N . GLY A 1 186 ? -12.819 3.492 -2.999 1.00 75.88 186 GLY A N 1
ATOM 1423 C CA . GLY A 1 186 ? -13.615 4.637 -3.438 1.00 75.88 186 GLY A CA 1
ATOM 1424 C C . GLY A 1 186 ? -14.932 4.281 -4.131 1.00 75.88 186 GLY A C 1
ATOM 1425 O O . GLY A 1 186 ? -15.842 5.104 -4.178 1.00 75.88 186 GLY A O 1
ATOM 1426 N N . GLY A 1 187 ? -15.049 3.064 -4.664 1.00 73.69 187 GLY A N 1
ATOM 1427 C CA . GLY A 1 187 ? -16.189 2.625 -5.475 1.00 73.69 187 GLY A CA 1
ATOM 1428 C C . GLY A 1 187 ? -16.263 3.292 -6.857 1.00 73.69 187 GLY A C 1
ATOM 1429 O O . GLY A 1 187 ? -17.303 3.219 -7.509 1.00 73.69 187 GLY A O 1
ATOM 1430 N N . SER A 1 188 ? -15.206 3.988 -7.293 1.00 63.66 188 SER A N 1
ATOM 1431 C CA . SER A 1 188 ? -15.169 4.741 -8.557 1.00 63.66 188 SER A CA 1
ATOM 1432 C C . SER A 1 188 ? -14.902 3.853 -9.771 1.00 63.66 188 SER A C 1
ATOM 1434 O O . SER A 1 188 ? -15.295 4.202 -10.887 1.00 63.66 188 SER A O 1
ATOM 1436 N N . LEU A 1 189 ? -14.233 2.720 -9.558 1.00 57.88 189 LEU A N 1
ATOM 1437 C CA . LEU A 1 189 ? -13.766 1.813 -10.606 1.00 57.88 189 LEU A CA 1
ATOM 1438 C C . LEU A 1 189 ? -14.532 0.491 -10.618 1.00 57.88 189 LEU A C 1
ATOM 1440 O O . LEU A 1 189 ? -14.507 -0.210 -11.621 1.00 57.88 189 LEU A O 1
ATOM 1444 N N . SER A 1 190 ? -15.242 0.172 -9.540 1.00 58.59 190 SER A N 1
ATOM 1445 C CA . SER A 1 190 ? -16.119 -0.987 -9.426 1.00 58.59 190 SER A CA 1
ATOM 1446 C C . SER A 1 190 ? -17.586 -0.553 -9.462 1.00 58.59 190 SER A C 1
ATOM 1448 O O . SER A 1 190 ? -18.195 -0.212 -8.449 1.00 58.59 190 SER A O 1
ATOM 1450 N N . ALA A 1 191 ? -18.197 -0.581 -10.647 1.00 46.25 191 ALA A N 1
ATOM 1451 C CA . ALA A 1 191 ? -19.633 -0.352 -10.798 1.00 46.25 191 ALA A CA 1
ATOM 1452 C C . ALA A 1 191 ? -20.434 -1.548 -10.238 1.00 46.25 191 ALA A C 1
ATOM 1454 O O . ALA A 1 191 ? -20.934 -2.385 -10.983 1.00 46.25 191 ALA A O 1
ATOM 1455 N N . GLY A 1 192 ? -20.545 -1.644 -8.909 1.00 49.22 192 GLY A N 1
ATOM 1456 C CA . GLY A 1 192 ? -21.440 -2.587 -8.229 1.00 49.22 192 GLY A CA 1
ATOM 1457 C C . GLY A 1 192 ? -20.950 -4.035 -8.107 1.00 49.22 192 GLY A C 1
ATOM 1458 O O . GLY A 1 192 ? -21.776 -4.927 -7.942 1.00 49.22 192 GLY A O 1
ATOM 1459 N N . SER A 1 193 ? -19.642 -4.304 -8.175 1.00 46.59 193 SER A N 1
ATOM 1460 C CA . SER A 1 193 ? -19.118 -5.664 -7.961 1.00 46.59 193 SER A CA 1
ATOM 1461 C C . SER A 1 193 ? -19.119 -6.072 -6.480 1.00 46.59 193 SER A C 1
ATOM 1463 O O . SER A 1 193 ? -18.840 -5.238 -5.620 1.00 46.59 193 SER A O 1
ATOM 1465 N N . GLU A 1 194 ? -19.293 -7.370 -6.202 1.00 48.78 194 GLU A N 1
ATOM 1466 C CA . GLU A 1 194 ? -19.263 -8.040 -4.878 1.00 48.78 194 GLU A CA 1
ATOM 1467 C C . GLU A 1 194 ? -17.947 -7.887 -4.073 1.00 48.78 194 GLU A C 1
ATOM 1469 O O . GLU A 1 194 ? -17.768 -8.517 -3.040 1.00 48.78 194 GLU A O 1
ATOM 1474 N N . HIS A 1 195 ? -17.008 -7.059 -4.532 1.00 53.97 195 HIS A N 1
ATOM 1475 C CA . HIS A 1 195 ? -15.648 -6.921 -3.997 1.00 53.97 195 HIS A CA 1
ATOM 1476 C C . HIS A 1 195 ? -15.486 -5.640 -3.161 1.00 53.97 195 HIS A C 1
ATOM 1478 O O . HIS A 1 195 ? -14.409 -5.043 -3.105 1.00 53.97 195 HIS A O 1
ATOM 1484 N N . SER A 1 196 ? -16.571 -5.172 -2.539 1.00 64.31 196 SER A N 1
ATOM 1485 C CA . SER A 1 196 ? -16.524 -4.009 -1.661 1.00 64.31 196 SER A CA 1
ATOM 1486 C C . SER A 1 196 ? -15.762 -4.341 -0.385 1.00 64.31 196 SER A C 1
ATOM 1488 O O . SER A 1 196 ? -16.238 -5.131 0.431 1.00 64.31 196 SER A O 1
ATOM 1490 N N . VAL A 1 197 ? -14.615 -3.690 -0.186 1.00 80.06 197 VAL A N 1
ATOM 1491 C CA . VAL A 1 197 ? -13.914 -3.729 1.099 1.00 80.06 197 VAL A CA 1
ATOM 1492 C C . VAL A 1 197 ? -14.871 -3.318 2.203 1.00 80.06 197 VAL A C 1
ATOM 1494 O O . VAL A 1 197 ? -15.473 -2.245 2.152 1.00 80.06 197 VAL A O 1
ATOM 1497 N N . SER A 1 198 ? -14.982 -4.193 3.191 1.00 88.31 198 SER A N 1
ATOM 1498 C CA . SER A 1 198 ? -15.792 -3.992 4.383 1.00 88.31 198 SER A CA 1
ATOM 1499 C C . SER A 1 198 ? -14.886 -4.265 5.571 1.00 88.31 198 SER A C 1
ATOM 1501 O O . SER A 1 198 ? -14.398 -5.380 5.733 1.00 88.31 198 SER A O 1
ATOM 1503 N N . LEU A 1 199 ? -14.587 -3.240 6.356 1.00 93.75 199 LEU A N 1
ATOM 1504 C CA . LEU A 1 199 ? -13.636 -3.303 7.459 1.00 93.75 199 LEU A CA 1
ATOM 1505 C C . LEU A 1 199 ? -14.402 -3.377 8.771 1.00 93.75 199 LEU A C 1
ATOM 1507 O O . LEU A 1 199 ? -15.446 -2.741 8.934 1.00 93.75 199 LEU A O 1
ATOM 1511 N N . GLN A 1 200 ? -13.838 -4.110 9.726 1.00 95.81 200 GLN A N 1
ATOM 1512 C CA . GLN A 1 200 ? -14.394 -4.225 11.070 1.00 95.81 200 GLN A CA 1
ATOM 1513 C C . GLN A 1 200 ? -13.321 -3.894 12.116 1.00 95.81 200 GLN A C 1
ATOM 1515 O O . GLN A 1 200 ? -12.754 -4.790 12.754 1.00 95.81 200 GLN A O 1
ATOM 1520 N N . PRO A 1 201 ? -13.013 -2.600 12.323 1.00 96.75 201 PRO A N 1
ATOM 1521 C CA . PRO A 1 201 ? -11.907 -2.189 13.181 1.00 96.75 201 PRO A CA 1
ATOM 1522 C C . PRO A 1 201 ? -12.038 -2.609 14.637 1.00 96.75 201 PRO A C 1
ATOM 1524 O O . PRO A 1 201 ? -11.033 -2.795 15.318 1.00 96.75 201 PRO A O 1
ATOM 1527 N N . LEU A 1 202 ? -13.272 -2.799 15.103 1.00 98.19 202 LEU A N 1
ATOM 1528 C CA . LEU A 1 202 ? -13.563 -3.112 16.495 1.00 98.19 202 LEU A CA 1
ATOM 1529 C C . LEU A 1 202 ? -13.750 -4.619 16.754 1.00 98.19 202 LEU A C 1
ATOM 1531 O O . LEU A 1 202 ? -14.032 -5.000 17.886 1.00 98.19 202 LEU A O 1
ATOM 1535 N N . ALA A 1 203 ? -13.536 -5.499 15.765 1.00 97.44 203 ALA A N 1
ATOM 1536 C CA . ALA A 1 203 ? -13.770 -6.943 15.910 1.00 97.44 203 ALA A CA 1
ATOM 1537 C C . ALA A 1 203 ? -13.009 -7.574 17.092 1.00 97.44 203 ALA A C 1
ATOM 1539 O O . ALA A 1 203 ? -13.561 -8.402 17.818 1.00 97.44 203 ALA A O 1
ATOM 1540 N N . ARG A 1 204 ? -11.745 -7.176 17.286 1.00 96.75 204 ARG A N 1
ATOM 1541 C CA . ARG A 1 204 ? -10.778 -7.827 18.195 1.00 96.75 204 ARG A CA 1
ATOM 1542 C C . ARG A 1 204 ? -10.537 -7.069 19.500 1.00 96.75 204 ARG A C 1
ATOM 1544 O O . ARG A 1 204 ? -9.548 -7.308 20.182 1.00 96.75 204 ARG A O 1
ATOM 1551 N N . ILE A 1 205 ? -11.422 -6.141 19.863 1.00 98.38 205 ILE A N 1
ATOM 1552 C CA . ILE A 1 205 ? -11.260 -5.310 21.071 1.00 98.38 205 ILE A CA 1
ATOM 1553 C C . ILE A 1 205 ? -11.402 -6.095 22.383 1.00 98.38 205 ILE A C 1
ATOM 1555 O O . ILE A 1 205 ? -11.311 -5.505 23.458 1.00 98.38 205 ILE A O 1
ATOM 1559 N N . ASP A 1 206 ? -11.659 -7.402 22.351 1.00 97.44 206 ASP A N 1
ATOM 1560 C CA . ASP A 1 206 ? -11.482 -8.269 23.516 1.00 97.44 206 ASP A CA 1
ATOM 1561 C C . ASP A 1 206 ? -10.009 -8.348 23.949 1.00 97.44 206 ASP A C 1
ATOM 1563 O O . ASP A 1 206 ? -9.744 -8.371 25.153 1.00 97.44 206 ASP A O 1
ATOM 1567 N N . ASP A 1 207 ? -9.069 -8.255 23.003 1.00 97.81 207 ASP A N 1
ATOM 1568 C CA . ASP A 1 207 ? -7.646 -8.065 23.281 1.00 97.81 207 ASP A CA 1
ATOM 1569 C C . ASP A 1 207 ? -7.379 -6.639 23.803 1.00 97.81 207 ASP A C 1
ATOM 1571 O O . ASP A 1 207 ? -7.848 -5.637 23.254 1.00 97.81 207 ASP A O 1
ATOM 1575 N N . GLN A 1 208 ? -6.616 -6.535 24.895 1.00 97.00 208 GLN A N 1
ATOM 1576 C CA . GLN A 1 208 ? -6.324 -5.261 25.550 1.00 97.00 208 GLN A CA 1
ATOM 1577 C C . GLN A 1 208 ? -5.473 -4.317 24.686 1.00 97.00 208 GLN A C 1
ATOM 1579 O O . GLN A 1 208 ? -5.689 -3.104 24.730 1.00 97.00 208 GLN A O 1
ATOM 1584 N N . ALA A 1 209 ? -4.516 -4.843 23.920 1.00 96.00 209 ALA A N 1
ATOM 1585 C CA . ALA A 1 209 ? -3.673 -4.056 23.029 1.00 96.00 209 ALA A CA 1
ATOM 1586 C C . ALA A 1 209 ? -4.478 -3.541 21.828 1.00 96.00 209 ALA A C 1
ATOM 1588 O O . ALA A 1 209 ? -4.405 -2.352 21.516 1.00 96.00 209 ALA A O 1
ATOM 1589 N N . GLU A 1 210 ? -5.316 -4.390 21.223 1.00 97.25 210 GLU A N 1
ATOM 1590 C CA . GLU A 1 210 ? -6.219 -3.964 20.142 1.00 97.25 210 GLU A CA 1
ATOM 1591 C C . GLU A 1 210 ? -7.232 -2.926 20.640 1.00 97.25 210 GLU A C 1
ATOM 1593 O O . GLU A 1 210 ? -7.514 -1.954 19.944 1.00 97.25 210 GLU A O 1
ATOM 1598 N N . ARG A 1 211 ? -7.745 -3.066 21.871 1.00 98.25 211 ARG A N 1
ATOM 1599 C CA . ARG A 1 211 ? -8.640 -2.065 22.470 1.00 98.25 211 ARG A CA 1
ATOM 1600 C C . ARG A 1 211 ? -7.946 -0.731 22.723 1.00 98.25 211 ARG A C 1
ATOM 1602 O O . ARG A 1 211 ? -8.554 0.311 22.495 1.00 98.25 211 ARG A O 1
ATOM 1609 N N . ALA A 1 212 ? -6.705 -0.750 23.208 1.00 97.50 212 ALA A N 1
ATOM 1610 C CA . ALA A 1 212 ? -5.917 0.465 23.413 1.00 97.50 212 ALA A CA 1
ATOM 1611 C C . ALA A 1 212 ? -5.682 1.196 22.087 1.00 97.50 212 ALA A C 1
ATOM 1613 O O . ALA A 1 212 ? -5.957 2.392 21.994 1.00 97.50 212 ALA A O 1
ATOM 1614 N N . TRP A 1 213 ? -5.289 0.456 21.048 1.00 96.06 213 TRP A N 1
ATOM 1615 C CA . TRP A 1 213 ? -5.158 0.994 19.697 1.00 96.06 213 TRP A CA 1
ATOM 1616 C C . TRP A 1 213 ? -6.487 1.564 19.177 1.00 96.06 213 TRP A C 1
ATOM 1618 O O . TRP A 1 213 ? -6.541 2.706 18.724 1.00 96.06 213 TRP A O 1
ATOM 1628 N N . ALA A 1 214 ? -7.587 0.815 19.316 1.00 97.88 214 ALA A N 1
ATOM 1629 C CA . ALA A 1 214 ? -8.909 1.253 18.877 1.00 97.88 214 ALA A CA 1
ATOM 1630 C C . ALA A 1 214 ? -9.375 2.521 19.610 1.00 97.88 214 ALA A C 1
ATOM 1632 O O . ALA A 1 214 ? -10.004 3.384 19.001 1.00 97.88 214 ALA A O 1
ATOM 1633 N N . ALA A 1 215 ? -9.050 2.674 20.897 1.00 97.75 215 ALA A N 1
ATOM 1634 C CA . ALA A 1 215 ? -9.369 3.876 21.662 1.00 97.75 215 ALA A CA 1
ATOM 1635 C C . ALA A 1 215 ? -8.634 5.113 21.125 1.00 97.75 215 ALA A C 1
ATOM 1637 O O . ALA A 1 215 ? -9.248 6.174 20.987 1.00 97.75 215 ALA A O 1
ATOM 1638 N N . GLU A 1 216 ? -7.349 4.985 20.789 1.00 95.25 216 GLU A N 1
ATOM 1639 C CA . GLU A 1 216 ? -6.568 6.059 20.162 1.00 95.25 216 GLU A CA 1
ATOM 1640 C C . GLU A 1 216 ? -7.099 6.394 18.764 1.00 95.25 216 GLU A C 1
ATOM 1642 O O . GLU A 1 216 ? -7.299 7.566 18.443 1.00 95.25 216 GLU A O 1
ATOM 1647 N N . TRP A 1 217 ? -7.418 5.371 17.971 1.00 95.19 217 TRP A N 1
ATOM 1648 C CA . TRP A 1 217 ? -7.969 5.518 16.627 1.00 95.19 217 TRP A CA 1
ATOM 1649 C C . TRP A 1 217 ? -9.337 6.219 16.621 1.00 95.19 217 TRP A C 1
ATOM 1651 O O . TRP A 1 217 ? -9.518 7.215 15.920 1.00 95.19 217 TRP A O 1
ATOM 1661 N N . VAL A 1 218 ? -10.279 5.786 17.467 1.00 97.00 218 VAL A N 1
ATOM 1662 C CA . VAL A 1 218 ? -11.588 6.450 17.634 1.00 97.00 218 VAL A CA 1
ATOM 1663 C C . VAL A 1 218 ? -11.408 7.890 18.116 1.00 97.00 218 VAL A C 1
ATOM 1665 O O . VAL A 1 218 ? -12.089 8.798 17.646 1.00 97.00 218 VAL A O 1
ATOM 1668 N N . THR A 1 219 ? -10.468 8.125 19.029 1.00 95.62 219 THR A N 1
ATOM 1669 C CA . THR A 1 219 ? -10.161 9.468 19.530 1.00 95.62 219 THR A CA 1
ATOM 1670 C C . THR A 1 219 ? -9.635 10.389 18.426 1.00 95.62 219 THR A C 1
ATOM 1672 O O . THR A 1 219 ? -10.014 11.559 18.382 1.00 95.62 219 THR A O 1
ATOM 1675 N N . ALA A 1 220 ? -8.804 9.876 17.516 1.00 92.31 220 ALA A N 1
ATOM 1676 C CA . ALA A 1 220 ? -8.314 10.632 16.366 1.00 92.31 220 ALA A CA 1
ATOM 1677 C C . ALA A 1 220 ? -9.451 11.002 15.398 1.00 92.31 220 ALA A C 1
ATOM 1679 O O . ALA A 1 220 ? -9.524 12.149 14.957 1.00 92.31 220 ALA A O 1
ATOM 1680 N N . ILE A 1 221 ? -10.385 10.076 15.143 1.00 93.44 221 ILE A N 1
ATOM 1681 C CA . ILE A 1 221 ? -11.601 10.349 14.356 1.00 93.44 221 ILE A CA 1
ATOM 1682 C C . ILE A 1 221 ? -12.413 11.474 15.003 1.00 93.44 221 ILE A C 1
ATOM 1684 O O . ILE A 1 221 ? -12.737 12.464 14.354 1.00 93.44 221 ILE A O 1
ATOM 1688 N N . LEU A 1 222 ? -12.693 11.362 16.302 1.00 94.81 222 LEU A N 1
ATOM 1689 C CA . LEU A 1 222 ? -13.457 12.366 17.045 1.00 94.81 222 LEU A CA 1
ATOM 1690 C C . LEU A 1 222 ? -12.787 13.749 17.006 1.00 94.81 222 LEU A C 1
ATOM 1692 O O . LEU A 1 222 ? -13.464 14.754 16.793 1.00 94.81 222 LEU A O 1
ATOM 1696 N N . ALA A 1 223 ? -11.463 13.803 17.179 1.00 92.25 223 ALA A N 1
ATOM 1697 C CA . ALA A 1 223 ? -10.699 15.046 17.108 1.00 92.25 223 ALA A CA 1
ATOM 1698 C C . ALA A 1 223 ? -10.821 15.709 15.730 1.00 92.25 223 ALA A C 1
ATOM 1700 O O . ALA A 1 223 ? -10.998 16.925 15.638 1.00 92.25 223 ALA A O 1
ATOM 1701 N N . LYS A 1 224 ? -10.766 14.905 14.664 1.00 88.31 224 LYS A N 1
ATOM 1702 C CA . LYS A 1 224 ? -10.915 15.373 13.286 1.00 88.31 224 LYS A CA 1
ATOM 1703 C C . LYS A 1 224 ? -12.302 15.958 13.011 1.00 88.31 224 LYS A C 1
ATOM 1705 O O . LYS A 1 224 ? -12.403 16.975 12.333 1.00 88.31 224 LYS A O 1
ATOM 1710 N N . GLU A 1 225 ? -13.347 15.376 13.592 1.00 91.31 225 GLU A N 1
ATOM 1711 C CA . GLU A 1 225 ? -14.723 15.893 13.523 1.00 91.31 225 GLU A CA 1
ATOM 1712 C C . GLU A 1 225 ? -14.952 17.124 14.431 1.00 91.31 225 GLU A C 1
ATOM 1714 O O . GLU A 1 225 ? -16.074 17.606 14.581 1.00 91.31 225 GLU A O 1
ATOM 1719 N N . GLY A 1 226 ? -13.889 17.664 15.042 1.00 90.94 226 GLY A N 1
ATOM 1720 C CA . GLY A 1 226 ? -13.918 18.904 15.818 1.00 90.94 226 GLY A CA 1
ATOM 1721 C C . GLY A 1 226 ? -14.243 18.725 17.301 1.00 90.94 226 GLY A C 1
ATOM 1722 O O . GLY A 1 226 ? -14.475 19.714 17.999 1.00 90.94 226 GLY A O 1
ATOM 1723 N N . VAL A 1 227 ? -14.256 17.492 17.813 1.00 94.81 227 VAL A N 1
ATOM 1724 C CA . VAL A 1 227 ? -14.467 17.233 19.241 1.00 94.81 227 VAL A CA 1
ATOM 1725 C C . VAL A 1 227 ? -13.184 17.505 20.027 1.00 94.81 227 VAL A C 1
ATOM 1727 O O . VAL A 1 227 ? -12.124 16.950 19.742 1.00 94.81 227 VAL A O 1
ATOM 1730 N N . THR A 1 228 ? -13.286 18.295 21.097 1.00 94.12 228 THR A N 1
ATOM 1731 C CA . THR A 1 228 ? -12.194 18.444 22.067 1.00 94.12 228 THR A CA 1
ATOM 1732 C C . THR A 1 228 ? -11.958 17.134 22.816 1.00 94.12 228 THR A C 1
ATOM 1734 O O . THR A 1 228 ? -12.817 16.671 23.565 1.00 94.12 228 THR A O 1
ATOM 1737 N N . ILE A 1 229 ? -10.766 16.562 22.660 1.00 95.38 229 ILE A N 1
ATOM 1738 C CA . ILE A 1 229 ? -10.367 15.340 23.360 1.00 95.38 229 ILE A CA 1
ATOM 1739 C C . ILE A 1 229 ? -9.788 15.684 24.737 1.00 95.38 229 ILE A C 1
ATOM 1741 O O . ILE A 1 229 ? -8.589 15.927 24.890 1.00 95.38 229 ILE A O 1
ATOM 1745 N N . ASP A 1 230 ? -10.648 15.677 25.751 1.00 95.44 230 ASP A N 1
ATOM 1746 C CA . ASP A 1 230 ? -10.284 15.821 27.161 1.00 95.44 230 ASP A CA 1
ATOM 1747 C C . ASP A 1 230 ? -10.243 14.447 27.884 1.00 95.44 230 ASP A C 1
ATOM 1749 O O . ASP A 1 230 ? -10.564 13.412 27.286 1.00 95.44 230 ASP A O 1
ATOM 1753 N N . PRO A 1 231 ? -9.816 14.376 29.163 1.00 96.69 231 PRO A N 1
ATOM 1754 C CA . PRO A 1 231 ? -9.813 13.118 29.915 1.00 96.69 231 PRO A CA 1
ATOM 1755 C C . PRO A 1 231 ? -11.196 12.457 30.016 1.00 96.69 231 PRO A C 1
ATOM 1757 O O . PRO A 1 231 ? -11.287 11.233 29.998 1.00 96.69 231 PRO A O 1
ATOM 1760 N N . THR A 1 232 ? -12.267 13.251 30.072 1.00 96.12 232 THR A N 1
ATOM 1761 C CA . THR A 1 232 ? -13.648 12.758 30.157 1.00 96.12 232 THR 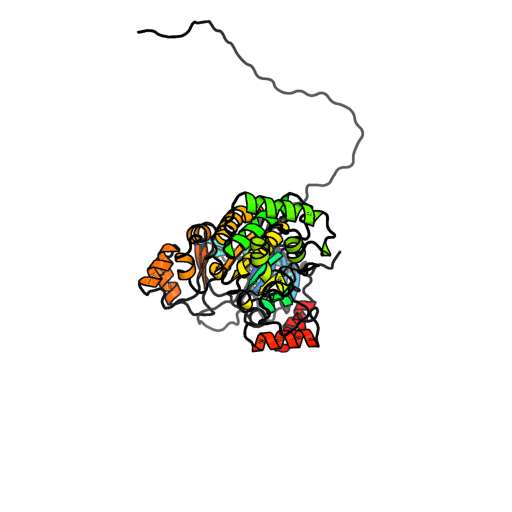A CA 1
ATOM 1762 C C . THR A 1 232 ? -14.070 12.058 28.866 1.00 96.12 232 THR A C 1
ATOM 1764 O O . THR A 1 232 ? -14.650 10.976 28.903 1.00 96.12 232 THR A O 1
ATOM 1767 N N . ALA A 1 233 ? -13.759 12.642 27.707 1.00 95.69 233 ALA A N 1
ATOM 1768 C CA . ALA A 1 233 ? -14.017 12.054 26.401 1.00 95.69 233 ALA A CA 1
ATOM 1769 C C . ALA A 1 233 ? -13.255 10.734 26.230 1.00 95.69 233 ALA A C 1
ATOM 1771 O O . ALA A 1 233 ? -13.843 9.748 25.788 1.00 95.69 233 ALA A O 1
ATOM 1772 N N . LYS A 1 234 ? -11.982 10.690 26.648 1.00 96.69 234 LYS A N 1
ATOM 1773 C CA . LYS A 1 234 ? -11.176 9.458 26.633 1.00 96.69 234 LYS A CA 1
ATOM 1774 C C . LYS A 1 234 ? -11.778 8.366 27.519 1.00 96.69 234 LYS A C 1
ATOM 1776 O O . LYS A 1 234 ? -11.873 7.225 27.077 1.00 96.69 234 LYS A O 1
ATOM 1781 N N . GLU A 1 235 ? -12.232 8.716 28.721 1.00 97.06 235 GLU A N 1
ATOM 1782 C CA . GLU A 1 235 ? -12.893 7.771 29.630 1.00 97.06 235 GLU A CA 1
ATOM 1783 C C . GLU A 1 235 ? -14.212 7.243 29.042 1.00 97.06 235 GLU A C 1
ATOM 1785 O O . GLU A 1 235 ? -14.464 6.039 29.070 1.00 97.06 235 GLU A O 1
ATOM 1790 N N . HIS A 1 236 ? -15.029 8.110 28.429 1.00 97.50 236 HIS A N 1
ATOM 1791 C CA . HIS A 1 236 ? -16.252 7.683 27.742 1.00 97.50 236 HIS A CA 1
ATOM 1792 C C . HIS A 1 236 ? -15.967 6.696 26.602 1.00 97.50 236 HIS A C 1
ATOM 1794 O O . HIS A 1 236 ? -16.663 5.687 26.491 1.00 97.50 236 HIS A O 1
ATOM 1800 N N . VAL A 1 237 ? -14.957 6.968 25.768 1.00 97.94 237 VAL A N 1
ATOM 1801 C CA . VAL A 1 237 ? -14.549 6.068 24.676 1.00 97.94 237 VAL A CA 1
ATOM 1802 C C . VAL A 1 237 ? -14.051 4.735 25.236 1.00 97.94 237 VAL A C 1
ATOM 1804 O O . VAL A 1 237 ? -14.503 3.680 24.795 1.00 97.94 237 VAL A O 1
ATOM 1807 N N . TRP A 1 238 ? -13.175 4.765 26.242 1.00 98.06 238 TRP A N 1
ATOM 1808 C CA . TRP A 1 238 ? -12.611 3.561 26.856 1.00 98.06 238 TRP A CA 1
ATOM 1809 C C . TRP A 1 238 ? -13.674 2.672 27.515 1.00 98.06 238 TRP A C 1
ATOM 1811 O O . TRP A 1 238 ? -13.684 1.451 27.320 1.00 98.06 238 TRP A O 1
ATOM 1821 N N . SER A 1 239 ? -14.595 3.279 28.265 1.00 98.00 239 SER A N 1
ATOM 1822 C CA . SER A 1 239 ? -15.705 2.584 28.922 1.00 98.00 239 SER A CA 1
ATOM 1823 C C . SER A 1 239 ? -16.672 1.965 27.905 1.00 98.00 239 SER A C 1
ATOM 1825 O O . SER A 1 239 ? -17.058 0.797 28.039 1.00 98.00 239 SER A O 1
ATOM 1827 N N . ALA A 1 240 ? -16.999 2.698 26.834 1.00 98.31 240 ALA A N 1
ATOM 1828 C CA . ALA A 1 240 ? -17.858 2.200 25.763 1.00 98.31 240 ALA A CA 1
ATOM 1829 C C . ALA A 1 240 ? -17.201 1.042 24.991 1.00 98.31 240 ALA A C 1
ATOM 1831 O O . ALA A 1 240 ? -17.845 0.016 24.789 1.00 98.31 240 ALA A O 1
ATOM 1832 N N . LEU A 1 241 ? -15.910 1.142 24.647 1.00 98.50 241 LEU A N 1
ATOM 1833 C CA . LEU A 1 241 ? -15.154 0.049 24.018 1.00 98.50 241 LEU A CA 1
ATOM 1834 C C . LEU A 1 241 ? -15.048 -1.181 24.926 1.00 98.50 241 LEU A C 1
ATOM 1836 O O . LEU A 1 241 ? -15.193 -2.310 24.465 1.00 98.50 241 LEU A O 1
ATOM 1840 N N . THR A 1 242 ? -14.828 -0.980 26.226 1.00 98.25 242 THR A N 1
ATOM 1841 C CA . THR A 1 242 ? -14.775 -2.079 27.200 1.00 98.25 242 THR A CA 1
ATOM 1842 C C . THR A 1 242 ? -16.115 -2.797 27.313 1.00 98.25 242 THR A C 1
ATOM 1844 O O . THR A 1 242 ? -16.147 -4.024 27.373 1.00 98.25 242 THR A O 1
ATOM 1847 N N . SER A 1 243 ? -17.217 -2.049 27.286 1.00 98.06 243 SER A N 1
ATOM 1848 C CA . SER A 1 243 ? -18.563 -2.623 27.261 1.00 98.06 243 SER A CA 1
ATOM 1849 C C . SER A 1 243 ? -18.818 -3.364 25.944 1.00 98.06 243 SER A C 1
ATOM 1851 O O . SER A 1 243 ? -19.258 -4.514 25.957 1.00 98.06 243 SER A O 1
ATOM 1853 N N . LEU A 1 244 ? -18.454 -2.764 24.807 1.00 98.44 244 LEU A N 1
ATOM 1854 C CA . LEU A 1 244 ? -18.619 -3.355 23.477 1.00 98.44 244 LEU A CA 1
ATOM 1855 C C . LEU A 1 244 ? -17.844 -4.667 23.318 1.00 98.44 244 LEU A C 1
ATOM 1857 O O . LEU A 1 244 ? -18.342 -5.602 22.703 1.00 98.44 244 LEU A O 1
ATOM 1861 N N . ALA A 1 245 ? -16.662 -4.779 23.927 1.00 98.06 245 ALA A N 1
ATOM 1862 C CA . ALA A 1 245 ? -15.847 -5.991 23.886 1.00 98.06 245 ALA A CA 1
ATOM 1863 C C . ALA A 1 245 ? -16.558 -7.235 24.451 1.00 98.06 245 ALA A C 1
ATOM 1865 O O . ALA A 1 245 ? -16.221 -8.358 24.079 1.00 98.06 245 ALA A O 1
ATOM 1866 N N . SER A 1 246 ? -17.552 -7.046 25.326 1.00 97.25 246 SER A N 1
ATOM 1867 C CA . SER A 1 246 ? -18.378 -8.138 25.858 1.00 97.25 246 SER A CA 1
ATOM 1868 C C . SER A 1 246 ? -19.514 -8.579 24.922 1.00 97.25 246 SER A C 1
ATOM 1870 O O . SER A 1 246 ? -20.126 -9.618 25.160 1.00 97.25 246 SER A O 1
ATOM 1872 N N . SER A 1 247 ? -19.775 -7.824 23.850 1.00 97.56 247 SER A N 1
ATOM 1873 C CA . SER A 1 247 ? -20.798 -8.137 22.844 1.00 97.56 247 SER A CA 1
ATOM 1874 C C . SER A 1 247 ? -20.273 -9.161 21.819 1.00 97.56 247 SER A C 1
ATOM 1876 O O . SER A 1 247 ? -19.048 -9.289 21.653 1.00 97.56 247 SER A O 1
ATOM 1878 N N . PRO A 1 248 ? -21.159 -9.901 21.120 1.00 97.62 248 PRO A N 1
ATOM 1879 C CA . PRO A 1 248 ? -20.791 -10.744 19.980 1.00 97.62 248 PRO A CA 1
ATOM 1880 C C . PRO A 1 248 ? -19.960 -9.981 18.947 1.00 97.62 248 PRO A C 1
ATOM 1882 O O . PRO A 1 248 ? -20.182 -8.792 18.741 1.00 97.62 248 PRO A O 1
ATOM 1885 N N . VAL A 1 249 ? -19.019 -10.658 18.276 1.00 97.81 249 VAL A N 1
ATOM 1886 C CA . VAL A 1 249 ? -18.076 -10.015 17.337 1.00 97.81 249 VAL A CA 1
ATOM 1887 C C . VAL A 1 249 ? -18.805 -9.194 16.275 1.00 97.81 249 VAL A C 1
ATOM 1889 O O . VAL A 1 249 ? -18.399 -8.074 16.000 1.00 97.81 249 VAL A O 1
ATOM 1892 N N . GLN A 1 250 ? -19.921 -9.706 15.758 1.00 96.88 250 GLN A N 1
ATOM 1893 C CA . GLN A 1 250 ? -20.737 -9.064 14.727 1.00 96.88 250 GLN A CA 1
ATOM 1894 C C . GLN A 1 250 ? -21.307 -7.710 15.166 1.00 96.88 250 GLN A C 1
ATOM 1896 O O . GLN A 1 250 ? -21.498 -6.829 14.339 1.00 96.88 250 GLN A O 1
ATOM 1901 N N . GLU A 1 251 ? -21.529 -7.519 16.467 1.00 96.94 251 GLU A N 1
ATOM 1902 C CA . GLU A 1 251 ? -22.039 -6.270 17.041 1.00 96.94 251 GLU A CA 1
ATOM 1903 C C . GLU A 1 251 ? -20.917 -5.276 17.374 1.00 96.94 251 GLU A C 1
ATOM 1905 O O . GLU A 1 251 ? -21.185 -4.111 17.675 1.00 96.94 251 GLU A O 1
ATOM 1910 N N . ARG A 1 252 ? -19.646 -5.703 17.317 1.00 98.12 252 ARG A N 1
ATOM 1911 C CA . ARG A 1 252 ? -18.475 -4.857 17.588 1.00 98.12 252 ARG A CA 1
ATOM 1912 C C . ARG A 1 252 ? -18.165 -3.984 16.377 1.00 98.12 252 ARG A C 1
ATOM 1914 O O . ARG A 1 252 ? -17.194 -4.196 15.651 1.00 98.12 252 ARG A O 1
ATOM 1921 N N . THR A 1 253 ? -19.021 -2.995 16.178 1.00 97.75 253 THR A N 1
ATOM 1922 C CA . THR A 1 253 ? -18.990 -2.031 15.076 1.00 97.75 253 THR A CA 1
ATOM 1923 C C . THR A 1 253 ? -18.962 -0.603 15.637 1.00 97.75 253 THR A C 1
ATOM 1925 O O . THR A 1 253 ? -19.183 -0.389 16.833 1.00 97.75 253 THR A O 1
ATOM 1928 N N . ILE A 1 254 ? -18.662 0.398 14.811 1.00 97.75 254 ILE A N 1
ATOM 1929 C CA . ILE A 1 254 ? -18.757 1.820 15.182 1.00 97.75 254 ILE A CA 1
ATOM 1930 C C . ILE A 1 254 ? -20.203 2.177 15.543 1.00 97.75 254 ILE A C 1
ATOM 1932 O O . ILE A 1 254 ? -20.414 2.897 16.519 1.00 97.75 254 ILE A O 1
ATOM 1936 N N . THR A 1 255 ? -21.199 1.625 14.843 1.00 97.12 255 THR A N 1
ATOM 1937 C CA . THR A 1 255 ? -22.610 1.749 15.248 1.00 97.12 255 THR A CA 1
ATOM 1938 C C . THR A 1 255 ? -22.831 1.173 16.647 1.00 97.12 255 THR A C 1
ATOM 1940 O O . THR A 1 255 ? -23.420 1.844 17.500 1.00 97.12 255 THR A O 1
ATOM 1943 N N . GLY A 1 256 ? -22.313 -0.027 16.928 1.00 97.19 256 GLY A N 1
ATOM 1944 C CA . GLY A 1 256 ? -22.375 -0.633 18.262 1.00 97.19 256 GLY A CA 1
ATOM 1945 C C . GLY A 1 256 ? -21.720 0.247 19.334 1.00 97.19 256 GLY A C 1
ATOM 1946 O O . GLY A 1 256 ? -22.295 0.483 20.400 1.00 97.19 256 GLY A O 1
ATOM 1947 N N . LEU A 1 257 ? -20.559 0.831 19.026 1.00 98.06 257 LEU A N 1
ATOM 1948 C CA . LEU A 1 257 ? -19.874 1.784 19.900 1.00 98.06 257 LEU A CA 1
ATOM 1949 C C . LEU A 1 257 ? -20.715 3.045 20.154 1.00 98.06 257 LEU A C 1
ATOM 1951 O O . LEU A 1 257 ? -20.845 3.484 21.299 1.00 98.06 257 LEU A O 1
ATOM 1955 N N . ALA A 1 258 ? -21.311 3.622 19.109 1.00 97.06 258 ALA A N 1
ATOM 1956 C CA . ALA A 1 258 ? -22.122 4.833 19.196 1.00 97.06 258 ALA A CA 1
ATOM 1957 C C . ALA A 1 258 ? -23.358 4.648 20.092 1.00 97.06 258 ALA A C 1
ATOM 1959 O O . ALA A 1 258 ? -23.745 5.565 20.827 1.00 97.06 258 ALA A O 1
ATOM 1960 N N . VAL A 1 259 ? -23.952 3.451 20.103 1.00 96.06 259 VAL A N 1
ATOM 1961 C CA . VAL A 1 259 ? -25.051 3.113 21.020 1.00 96.06 259 VAL A CA 1
ATOM 1962 C C . VAL A 1 259 ? -24.595 3.215 22.479 1.00 96.06 259 VAL A C 1
ATOM 1964 O O . VAL A 1 259 ? -25.291 3.839 23.285 1.00 96.06 259 VAL A O 1
ATOM 1967 N N . LEU A 1 260 ? -23.410 2.690 22.799 1.00 96.88 260 LEU A N 1
ATOM 1968 C CA . LEU A 1 260 ? -22.872 2.603 24.163 1.00 96.88 260 LEU A CA 1
ATOM 1969 C C . LEU A 1 260 ? -22.239 3.901 24.684 1.00 96.88 260 LEU A C 1
ATOM 1971 O O . LEU A 1 260 ? -22.095 4.070 25.895 1.00 96.88 260 LEU A O 1
ATOM 1975 N N . LEU A 1 261 ? -21.874 4.834 23.802 1.00 95.62 261 LEU A N 1
ATOM 1976 C CA . LEU A 1 261 ? -21.342 6.133 24.215 1.00 95.62 261 LEU A CA 1
ATOM 1977 C C . LEU A 1 261 ? -22.348 6.899 25.089 1.00 95.62 261 LEU A C 1
ATOM 1979 O O . LEU A 1 261 ? -23.548 6.917 24.830 1.00 95.62 261 LEU A O 1
ATOM 1983 N N . GLN A 1 262 ? -21.861 7.588 26.119 1.00 91.00 262 GLN A N 1
ATOM 1984 C CA . GLN A 1 262 ? -22.719 8.367 27.027 1.00 91.00 262 GLN A CA 1
ATOM 1985 C C . GLN A 1 262 ? -22.837 9.847 26.630 1.00 91.00 262 GLN A C 1
ATOM 1987 O O . GLN A 1 262 ? -23.741 10.542 27.084 1.00 91.00 262 GLN A O 1
ATOM 1992 N N . SER A 1 263 ? -21.959 10.333 25.747 1.00 94.75 263 SER A N 1
ATOM 1993 C CA . SER A 1 263 ? -21.943 11.727 25.294 1.00 94.75 263 SER A CA 1
ATOM 1994 C C . SER A 1 263 ? -22.597 11.889 23.925 1.00 94.75 263 SER A C 1
ATOM 1996 O O . SER A 1 263 ? -22.132 11.321 22.937 1.00 94.75 263 SER A O 1
ATOM 1998 N N . THR A 1 264 ? -23.631 12.730 23.845 1.00 94.44 264 THR A N 1
ATOM 1999 C CA . THR A 1 264 ? -24.323 13.060 22.588 1.00 94.44 264 THR A CA 1
ATOM 2000 C C . THR A 1 264 ? -23.383 13.667 21.546 1.00 94.44 264 THR A C 1
ATOM 2002 O O . THR A 1 264 ? -23.498 13.337 20.370 1.00 94.44 264 THR A O 1
ATOM 2005 N N . ALA A 1 265 ? -22.423 14.497 21.967 1.00 95.38 265 ALA A N 1
ATOM 2006 C CA . ALA A 1 265 ? -21.447 15.100 21.059 1.00 95.38 265 ALA A CA 1
ATOM 2007 C C . ALA A 1 265 ? -20.546 14.039 20.405 1.00 95.38 265 ALA A C 1
ATOM 2009 O O . ALA A 1 265 ? -20.303 14.093 19.203 1.00 95.38 265 ALA A O 1
ATOM 2010 N N . LEU A 1 266 ? -20.116 13.028 21.173 1.00 96.50 266 LEU A N 1
ATOM 2011 C CA . LEU A 1 266 ? -19.314 11.922 20.641 1.00 96.50 266 LEU A CA 1
ATOM 2012 C C . LEU A 1 266 ? -20.119 11.062 19.658 1.00 96.50 266 LEU A C 1
ATOM 2014 O O . LEU A 1 266 ? -19.600 10.679 18.615 1.00 96.50 266 LEU A O 1
ATOM 2018 N N . LYS A 1 267 ? -21.402 10.804 19.954 1.00 96.19 267 LYS A N 1
ATOM 2019 C CA . LYS A 1 267 ? -22.291 10.074 19.032 1.00 96.19 267 LYS A CA 1
ATOM 2020 C C . LYS A 1 267 ? -22.460 10.803 17.705 1.00 96.19 267 LYS A C 1
ATOM 2022 O O . LYS A 1 267 ? -22.338 10.190 16.654 1.00 96.19 267 LYS A O 1
ATOM 2027 N N . GLN A 1 268 ? -22.726 12.109 17.760 1.00 94.75 268 GLN A N 1
ATOM 2028 C CA . GLN A 1 268 ? -22.905 12.930 16.562 1.00 94.75 268 GLN A CA 1
ATOM 2029 C C . GLN A 1 268 ? -21.646 12.949 15.693 1.00 94.75 268 GLN A C 1
ATOM 2031 O O . GLN A 1 268 ? -21.758 12.820 14.478 1.00 94.75 268 GLN A O 1
ATOM 2036 N N . ALA A 1 269 ? -20.467 13.038 16.310 1.00 95.25 269 ALA A N 1
ATOM 2037 C CA . ALA A 1 269 ? -19.194 12.992 15.599 1.00 95.25 269 ALA A CA 1
ATOM 2038 C C . ALA A 1 269 ? -18.920 11.628 14.934 1.00 95.25 269 ALA A C 1
ATOM 2040 O O . ALA A 1 269 ? -18.361 11.585 13.846 1.00 95.25 269 ALA A O 1
ATOM 2041 N N . LEU A 1 270 ? -19.348 10.505 15.527 1.00 95.94 270 LEU A N 1
ATOM 2042 C CA . LEU A 1 270 ? -19.196 9.179 14.903 1.00 95.94 270 LEU A CA 1
ATOM 2043 C C . LEU A 1 270 ? -20.258 8.857 13.844 1.00 95.94 270 LEU A C 1
ATOM 2045 O O . LEU A 1 270 ? -20.077 7.914 13.073 1.00 95.94 270 LEU A O 1
ATOM 2049 N N . GLN A 1 271 ? -21.344 9.628 13.765 1.00 94.50 271 GLN A N 1
ATOM 2050 C CA . GLN A 1 271 ? -22.462 9.355 12.860 1.00 94.50 271 GLN A CA 1
ATOM 2051 C C . GLN A 1 271 ? -22.059 9.162 11.381 1.00 94.50 271 GLN A C 1
ATOM 2053 O O . GLN A 1 271 ? -22.610 8.257 10.752 1.00 94.50 271 GLN A O 1
ATOM 2058 N N . PRO A 1 272 ? -21.107 9.924 10.795 1.00 93.31 272 PRO A N 1
ATOM 2059 C CA . PRO A 1 272 ? -20.670 9.710 9.410 1.00 93.31 272 PRO A CA 1
ATOM 2060 C C . PRO A 1 272 ? -20.034 8.336 9.156 1.00 93.31 272 PRO A C 1
ATOM 2062 O O . PRO A 1 272 ? -20.034 7.869 8.016 1.00 93.31 272 PRO A O 1
ATOM 2065 N N . TYR A 1 273 ? -19.511 7.699 10.204 1.00 94.38 273 TYR A N 1
ATOM 2066 C CA . TYR A 1 273 ? -18.812 6.416 10.166 1.00 94.38 273 TYR A CA 1
ATOM 2067 C C . TYR A 1 273 ? -19.710 5.240 10.558 1.00 94.38 273 TYR A C 1
ATOM 2069 O O . TYR A 1 273 ? -19.277 4.104 10.441 1.00 94.38 273 TYR A O 1
ATOM 2077 N N . CYS A 1 274 ? -20.936 5.498 11.016 1.00 94.69 274 CYS A N 1
ATOM 2078 C CA . CYS A 1 274 ? -21.924 4.470 11.338 1.00 94.69 274 CYS A CA 1
ATOM 2079 C C . CYS A 1 274 ? -22.672 3.994 10.077 1.00 94.69 274 CYS A C 1
ATOM 2081 O O . CYS A 1 274 ? -22.646 4.663 9.039 1.00 94.69 274 CYS A O 1
ATOM 2083 N N . VAL A 1 275 ? -23.416 2.888 10.171 1.00 90.75 275 VAL A N 1
ATOM 2084 C CA . VAL A 1 275 ? -24.335 2.406 9.132 1.00 90.75 275 VAL A CA 1
ATOM 2085 C C . VAL A 1 275 ? -25.285 3.535 8.716 1.00 90.75 275 VAL A C 1
ATOM 2087 O O . VAL A 1 275 ? -25.882 4.222 9.546 1.00 90.75 275 VAL A O 1
ATOM 2090 N N . GLY A 1 276 ? -25.416 3.745 7.403 1.00 83.50 276 GLY A N 1
ATOM 2091 C CA . GLY A 1 276 ? -26.197 4.844 6.821 1.00 83.50 276 GLY A CA 1
ATOM 2092 C C . GLY A 1 276 ? -25.475 6.199 6.791 1.00 83.50 276 GLY A C 1
ATOM 2093 O O . GLY A 1 276 ? -25.972 7.133 6.164 1.00 83.50 276 GLY A O 1
ATOM 2094 N N . GLY A 1 277 ? -24.303 6.313 7.423 1.00 86.69 277 GLY A N 1
ATOM 2095 C CA . GLY A 1 277 ? -23.382 7.434 7.274 1.00 86.69 277 GLY A CA 1
ATOM 2096 C C . GLY A 1 277 ? -22.574 7.356 5.974 1.00 86.69 277 GLY A C 1
ATOM 2097 O O . GLY A 1 277 ? -22.448 6.297 5.358 1.00 86.69 277 GLY A O 1
ATOM 2098 N N . ALA A 1 278 ? -21.993 8.486 5.562 1.00 83.19 278 ALA A N 1
ATOM 2099 C CA . ALA A 1 278 ? -21.258 8.608 4.298 1.00 83.19 278 ALA A CA 1
ATOM 2100 C C . ALA A 1 278 ? -20.068 7.636 4.171 1.00 83.19 278 ALA A C 1
ATOM 2102 O O . ALA A 1 278 ? -19.667 7.300 3.062 1.00 83.19 278 ALA A O 1
ATOM 2103 N N . SER A 1 279 ? -19.491 7.196 5.293 1.00 82.50 279 SER A N 1
ATOM 2104 C CA . SER A 1 279 ? -18.320 6.309 5.349 1.00 82.50 279 SER A CA 1
ATOM 2105 C C . SER A 1 279 ? -18.589 4.971 6.045 1.00 82.50 279 SER A C 1
ATOM 2107 O O . SER A 1 279 ? -17.681 4.147 6.146 1.00 82.50 279 SER A O 1
ATOM 2109 N N . GLY A 1 280 ? -19.831 4.716 6.476 1.00 83.75 280 GLY A N 1
ATOM 2110 C CA . GLY A 1 280 ? -20.204 3.476 7.166 1.00 83.75 280 GLY A CA 1
ATOM 2111 C C . GLY A 1 280 ? -19.956 2.217 6.337 1.00 83.75 280 GLY A C 1
ATOM 2112 O O . GLY A 1 280 ? -19.542 1.199 6.880 1.00 83.75 280 GLY A O 1
ATOM 2113 N N . ARG A 1 281 ? -20.098 2.313 5.004 1.00 86.56 281 ARG A N 1
ATOM 2114 C CA . ARG A 1 281 ? -19.810 1.211 4.065 1.00 86.56 281 ARG A CA 1
ATOM 2115 C C . ARG A 1 281 ? -18.426 0.594 4.285 1.00 86.56 281 ARG A C 1
ATOM 2117 O O . ARG A 1 281 ? -18.276 -0.608 4.123 1.00 86.56 281 ARG A O 1
ATOM 2124 N N . LEU A 1 282 ? -17.425 1.416 4.609 1.00 88.81 282 LEU A N 1
ATOM 2125 C CA . LEU A 1 282 ? -16.038 0.971 4.707 1.00 88.81 282 LEU A CA 1
ATOM 2126 C C . LEU A 1 282 ? -15.671 0.486 6.103 1.00 88.81 282 LEU A C 1
ATOM 2128 O O . LEU A 1 282 ? -14.947 -0.490 6.195 1.00 88.81 282 LEU A O 1
ATOM 2132 N N . LEU A 1 283 ? -16.104 1.169 7.167 1.00 93.06 283 LEU A N 1
ATOM 2133 C CA . LEU A 1 283 ? -15.543 0.996 8.517 1.00 93.06 283 LEU A CA 1
ATOM 2134 C C . LEU A 1 283 ? -16.487 0.350 9.536 1.00 93.06 283 LEU A C 1
ATOM 2136 O O . LEU A 1 283 ? -16.075 0.127 10.674 1.00 93.06 283 LEU A O 1
ATOM 2140 N N . ASP A 1 284 ? -17.734 0.079 9.158 1.00 94.81 284 ASP A N 1
ATOM 2141 C CA . ASP A 1 284 ? -18.784 -0.324 10.095 1.00 94.81 284 ASP A CA 1
ATOM 2142 C C . ASP A 1 284 ? -19.387 -1.695 9.781 1.00 94.81 284 ASP A C 1
ATOM 2144 O O . ASP A 1 284 ? -20.577 -1.934 9.983 1.00 94.81 284 ASP A O 1
ATOM 2148 N N . ALA A 1 285 ? -18.569 -2.596 9.238 1.00 93.50 285 ALA A N 1
ATOM 2149 C CA . ALA A 1 285 ? -19.018 -3.921 8.844 1.00 93.50 285 ALA A CA 1
ATOM 2150 C C . ALA A 1 285 ? -19.176 -4.859 10.049 1.00 93.50 285 ALA A C 1
ATOM 2152 O O . ALA A 1 285 ? -18.391 -4.821 10.991 1.00 93.50 285 ALA A O 1
ATOM 2153 N N . GLU A 1 286 ? -20.147 -5.770 9.982 1.00 94.75 286 GLU A N 1
ATOM 2154 C CA . GLU A 1 286 ? -20.333 -6.845 10.974 1.00 94.75 286 GLU A CA 1
ATOM 2155 C C . GLU A 1 286 ? -19.339 -8.001 10.787 1.00 94.75 286 GLU A C 1
ATOM 2157 O O . GLU A 1 286 ? -19.145 -8.839 11.669 1.00 94.75 286 GLU A O 1
ATOM 2162 N N . THR A 1 287 ? -18.741 -8.098 9.602 1.00 91.88 287 THR A N 1
ATOM 2163 C CA . THR A 1 287 ? -17.709 -9.075 9.265 1.00 91.88 287 THR A CA 1
ATOM 2164 C C . THR A 1 287 ? -16.743 -8.428 8.299 1.00 91.88 287 THR A C 1
ATOM 2166 O O . THR A 1 287 ? -17.149 -7.801 7.319 1.00 91.88 287 THR A O 1
ATOM 2169 N N . GLU A 1 288 ? -15.457 -8.589 8.576 1.00 91.62 288 GLU A N 1
ATOM 2170 C CA . GLU A 1 288 ? -14.435 -8.066 7.694 1.00 91.62 288 GLU A CA 1
ATOM 2171 C C . GLU A 1 288 ? -14.310 -8.883 6.403 1.00 91.62 288 GLU A C 1
ATOM 2173 O O . GLU A 1 288 ? -14.248 -10.112 6.417 1.00 91.62 288 GLU A O 1
ATOM 2178 N N . GLN A 1 289 ? -14.206 -8.161 5.291 1.00 87.94 289 GLN A N 1
ATOM 2179 C CA . GLN A 1 289 ? -13.887 -8.675 3.967 1.00 87.94 289 GLN A CA 1
ATOM 2180 C C . GLN A 1 289 ? -12.644 -7.951 3.443 1.00 87.94 289 GLN A C 1
ATOM 2182 O O . GLN A 1 289 ? -12.721 -6.992 2.672 1.00 87.94 289 GLN A O 1
ATOM 2187 N N . LEU A 1 290 ? -11.492 -8.415 3.921 1.00 83.12 290 LEU A N 1
ATOM 2188 C CA . LEU A 1 290 ? -10.159 -8.019 3.489 1.00 83.12 290 LEU A CA 1
ATOM 2189 C C . LEU A 1 290 ? -9.496 -9.294 2.961 1.00 83.12 290 LEU A C 1
ATOM 2191 O O . LEU A 1 290 ? -9.467 -10.292 3.680 1.00 83.12 290 LEU A O 1
ATOM 2195 N N . GLY A 1 291 ? -9.077 -9.300 1.696 1.00 84.69 291 GLY A N 1
ATOM 2196 C CA . GLY A 1 291 ? -8.582 -10.499 1.020 1.00 84.69 291 GLY A CA 1
ATOM 2197 C C . GLY A 1 291 ? -7.438 -11.207 1.759 1.00 84.69 291 GLY A C 1
ATOM 2198 O O . GLY A 1 291 ? -6.794 -10.647 2.649 1.00 84.69 291 GLY A O 1
ATOM 2199 N N . SER A 1 292 ? -7.168 -12.460 1.394 1.00 87.31 292 SER A N 1
ATOM 2200 C CA . SER A 1 292 ? -6.107 -13.274 2.011 1.00 87.31 292 SER A CA 1
ATOM 2201 C C . SER A 1 292 ? -4.950 -13.580 1.066 1.00 87.31 292 SER A C 1
ATOM 2203 O O . SER A 1 292 ? -4.010 -14.273 1.463 1.00 87.31 292 SER A O 1
ATOM 2205 N N . ALA A 1 293 ? -5.009 -13.112 -0.184 1.00 90.75 293 ALA A N 1
ATOM 2206 C CA . ALA A 1 293 ? -3.943 -13.351 -1.140 1.00 90.75 293 ALA A CA 1
ATOM 2207 C C . ALA A 1 293 ? -2.616 -12.708 -0.676 1.00 90.75 293 ALA A C 1
ATOM 2209 O O . ALA A 1 293 ? -2.624 -11.667 -0.009 1.00 90.75 293 ALA A O 1
ATOM 2210 N N . PRO A 1 294 ? -1.454 -13.282 -1.051 1.00 90.38 294 PRO A N 1
ATOM 2211 C CA . PRO A 1 294 ? -0.149 -12.684 -0.765 1.00 90.38 294 PRO A CA 1
ATOM 2212 C C . PRO A 1 294 ? 0.047 -11.320 -1.428 1.00 90.38 294 PRO A C 1
ATOM 2214 O O . PRO A 1 294 ? 0.856 -10.529 -0.957 1.00 90.38 294 PRO A O 1
ATOM 2217 N N . VAL A 1 295 ? -0.672 -11.049 -2.519 1.00 94.00 295 VAL A N 1
ATOM 2218 C CA . VAL A 1 295 ? -0.710 -9.745 -3.179 1.00 94.00 295 VAL A CA 1
ATOM 2219 C C . VAL A 1 295 ? -2.060 -9.103 -2.889 1.00 94.00 295 VAL A C 1
ATOM 2221 O O . VAL A 1 295 ? -3.085 -9.634 -3.305 1.00 94.00 295 VAL A O 1
ATOM 2224 N N . GLN A 1 296 ? -2.058 -7.963 -2.205 1.00 94.12 296 GLN A N 1
ATOM 2225 C CA . GLN A 1 296 ? -3.247 -7.155 -1.942 1.00 94.12 296 GLN A CA 1
ATOM 2226 C C . GLN A 1 296 ? -3.024 -5.739 -2.457 1.00 94.12 296 GLN A C 1
ATOM 2228 O O . GLN A 1 296 ? -2.058 -5.077 -2.079 1.00 94.12 296 GLN A O 1
ATOM 2233 N N . ALA A 1 297 ? -3.917 -5.267 -3.316 1.00 94.12 297 ALA A N 1
ATOM 2234 C CA . ALA A 1 297 ? -3.880 -3.929 -3.879 1.00 94.12 297 ALA A CA 1
ATOM 2235 C C . ALA A 1 297 ? -5.159 -3.172 -3.516 1.00 94.12 297 ALA A C 1
ATOM 2237 O O . ALA A 1 297 ? -6.262 -3.648 -3.766 1.00 94.12 297 ALA A O 1
ATOM 2238 N N . PHE A 1 298 ? -4.999 -1.988 -2.942 1.00 92.31 298 PHE A N 1
ATOM 2239 C CA . PHE A 1 298 ? -6.050 -1.088 -2.501 1.00 92.31 298 PHE A CA 1
ATOM 2240 C C . PHE A 1 298 ? -6.034 0.140 -3.391 1.00 92.31 298 PHE A C 1
ATOM 2242 O O . PHE A 1 298 ? -5.068 0.897 -3.378 1.00 92.31 298 PHE A O 1
ATOM 2249 N N . GLU A 1 299 ? -7.102 0.343 -4.144 1.00 90.25 299 GLU A N 1
ATOM 2250 C CA . GLU A 1 299 ? -7.279 1.536 -4.947 1.00 90.25 299 GLU A CA 1
ATOM 2251 C C . GLU A 1 299 ? -7.846 2.673 -4.096 1.00 90.25 299 GLU A C 1
ATOM 2253 O O . GLU A 1 299 ? -8.875 2.520 -3.427 1.00 90.25 299 GLU A O 1
ATOM 2258 N N . THR A 1 300 ? -7.142 3.804 -4.100 1.00 88.19 300 THR A N 1
ATOM 2259 C CA . THR A 1 300 ? -7.325 4.890 -3.132 1.00 88.19 300 THR A CA 1
ATOM 2260 C C . THR A 1 300 ? -7.836 6.200 -3.729 1.00 88.19 300 THR A C 1
ATOM 2262 O O . THR A 1 300 ? -8.265 7.059 -2.958 1.00 88.19 300 THR A O 1
ATOM 2265 N N . GLU A 1 301 ? -7.878 6.371 -5.056 1.00 85.50 301 GLU A N 1
ATOM 2266 C CA . GLU A 1 301 ? -8.267 7.633 -5.706 1.00 85.50 301 GLU A CA 1
ATOM 2267 C C . GLU A 1 301 ? -9.643 8.115 -5.232 1.00 85.50 301 GLU A C 1
ATOM 2269 O O . GLU A 1 301 ? -9.781 9.245 -4.768 1.00 85.50 301 GLU A O 1
ATOM 2274 N N . GLY A 1 302 ? -10.659 7.248 -5.265 1.00 80.88 302 GLY A N 1
ATOM 2275 C CA . GLY A 1 302 ? -12.011 7.620 -4.832 1.00 80.88 302 GLY A CA 1
ATOM 2276 C C . GLY A 1 302 ? -12.184 7.738 -3.309 1.00 80.88 302 GLY A C 1
ATOM 2277 O O . GLY A 1 302 ? -13.230 8.194 -2.852 1.00 80.88 302 GLY A O 1
ATOM 2278 N N . LEU A 1 303 ? -11.185 7.335 -2.517 1.00 83.00 303 LEU A N 1
ATOM 2279 C CA . LEU A 1 303 ? -11.157 7.563 -1.070 1.00 83.00 303 LEU A CA 1
ATOM 2280 C C . LEU A 1 303 ? -10.582 8.949 -0.742 1.00 83.00 303 LEU A C 1
ATOM 2282 O O . LEU A 1 303 ? -10.967 9.563 0.253 1.00 83.00 303 LEU A O 1
ATOM 2286 N N . ILE A 1 304 ? -9.662 9.455 -1.561 1.00 78.81 304 ILE A N 1
ATOM 2287 C CA . ILE A 1 304 ? -8.982 10.725 -1.314 1.00 78.81 304 ILE A CA 1
ATOM 2288 C C . ILE A 1 304 ? -9.961 11.896 -1.463 1.00 78.81 304 ILE A C 1
ATOM 2290 O O . ILE A 1 304 ? -10.781 11.961 -2.374 1.00 78.81 304 ILE A O 1
ATOM 2294 N N . GLY A 1 305 ? -9.906 12.821 -0.502 1.00 76.44 305 GLY A N 1
ATOM 2295 C CA . GLY A 1 305 ? -10.889 13.897 -0.346 1.00 76.44 305 GLY A CA 1
ATOM 2296 C C . GLY A 1 305 ? -12.110 13.513 0.498 1.00 76.44 305 GLY A C 1
ATOM 2297 O O . GLY A 1 305 ? -12.820 14.406 0.963 1.00 76.44 305 GLY A O 1
ATOM 2298 N N . ALA A 1 306 ? -12.334 12.224 0.783 1.00 81.88 306 ALA A N 1
ATOM 2299 C CA . ALA A 1 306 ? -13.344 11.809 1.751 1.00 81.88 306 ALA A CA 1
ATOM 2300 C C . ALA A 1 306 ? -12.865 12.061 3.191 1.00 81.88 306 ALA A C 1
ATOM 2302 O O . ALA A 1 306 ? -11.710 11.806 3.546 1.00 81.88 306 ALA A O 1
ATOM 2303 N N . GLY A 1 307 ? -13.782 12.493 4.064 1.00 81.38 307 GLY A N 1
ATOM 2304 C CA . GLY A 1 307 ? -13.494 12.713 5.487 1.00 81.38 307 GLY A CA 1
ATOM 2305 C C . GLY A 1 307 ? -12.905 11.478 6.182 1.00 81.38 307 GLY A C 1
ATOM 2306 O O . GLY A 1 307 ? -12.013 11.611 7.017 1.00 81.38 307 GLY A O 1
ATOM 2307 N N . ALA A 1 308 ? -13.299 10.273 5.765 1.00 86.06 308 ALA A N 1
ATOM 2308 C CA . ALA A 1 308 ? -12.837 9.027 6.368 1.00 86.06 308 ALA A CA 1
ATOM 2309 C C . ALA A 1 308 ? -11.487 8.496 5.863 1.00 86.06 308 ALA A C 1
ATOM 2311 O O . ALA A 1 308 ? -11.013 7.502 6.411 1.00 86.06 308 ALA A O 1
ATOM 2312 N N . ALA A 1 309 ? -10.842 9.128 4.872 1.00 87.31 309 ALA A N 1
ATOM 2313 C CA . ALA A 1 309 ? -9.618 8.584 4.272 1.00 87.31 309 ALA A CA 1
ATOM 2314 C C . ALA A 1 309 ? -8.513 8.262 5.299 1.00 87.31 309 ALA A C 1
ATOM 2316 O O . ALA A 1 309 ? -8.036 7.125 5.300 1.00 87.31 309 ALA A O 1
ATOM 2317 N N . PRO A 1 310 ? -8.157 9.161 6.244 1.00 87.88 310 PRO A N 1
ATOM 2318 C CA . PRO A 1 310 ? -7.145 8.843 7.252 1.00 87.88 310 PRO A CA 1
ATOM 2319 C C . PRO A 1 310 ? -7.569 7.701 8.179 1.00 87.88 310 PRO A C 1
ATOM 2321 O O . PRO A 1 310 ? -6.753 6.848 8.502 1.00 87.88 310 PRO A O 1
ATOM 2324 N N . ALA A 1 311 ? -8.851 7.628 8.554 1.00 90.38 311 ALA A N 1
ATOM 2325 C CA . ALA A 1 311 ? -9.362 6.569 9.423 1.00 90.38 311 ALA A CA 1
ATOM 2326 C C . ALA A 1 311 ? -9.242 5.184 8.766 1.00 90.38 311 ALA A C 1
ATOM 2328 O O . ALA A 1 311 ? -8.787 4.238 9.412 1.00 90.38 311 ALA A O 1
ATOM 2329 N N . VAL A 1 312 ? -9.603 5.088 7.480 1.00 91.31 312 VAL A N 1
ATOM 2330 C CA . VAL A 1 312 ? -9.485 3.866 6.670 1.00 91.31 312 VAL A CA 1
ATOM 2331 C C . VAL A 1 312 ? -8.026 3.463 6.499 1.00 91.31 312 VAL A C 1
ATOM 2333 O O . VAL A 1 312 ? -7.674 2.322 6.789 1.00 91.31 312 VAL A O 1
ATOM 2336 N N . LEU A 1 313 ? -7.164 4.392 6.079 1.00 89.50 313 LEU A N 1
ATOM 2337 C CA . LEU A 1 313 ? -5.752 4.092 5.857 1.00 89.50 313 LEU A CA 1
ATOM 2338 C C . LEU A 1 313 ? -5.060 3.683 7.158 1.00 89.50 313 LEU A C 1
ATOM 2340 O O . LEU A 1 313 ? -4.425 2.634 7.185 1.00 89.50 313 LEU A O 1
ATOM 2344 N N . THR A 1 314 ? -5.234 4.430 8.254 1.00 89.38 314 THR A N 1
ATOM 2345 C CA . THR A 1 314 ? -4.675 4.067 9.567 1.00 89.38 314 THR A CA 1
ATOM 2346 C C . THR A 1 314 ? -5.082 2.656 9.990 1.00 89.38 314 THR A C 1
ATOM 2348 O O . THR A 1 314 ? -4.236 1.912 10.494 1.00 89.38 314 THR A O 1
ATOM 2351 N N . TYR A 1 315 ? -6.337 2.257 9.754 1.00 92.88 315 TYR A N 1
ATOM 2352 C CA . TYR A 1 315 ? -6.770 0.890 10.033 1.00 92.88 315 TYR A CA 1
ATOM 2353 C C . TYR A 1 315 ? -6.091 -0.139 9.121 1.00 92.88 315 TYR A C 1
ATOM 2355 O O . TYR A 1 315 ? -5.564 -1.135 9.615 1.00 92.88 315 TYR A O 1
ATOM 2363 N N . LEU A 1 316 ? -6.046 0.098 7.806 1.00 92.31 316 LEU A N 1
ATOM 2364 C CA . LEU A 1 316 ? -5.383 -0.811 6.864 1.00 92.31 316 LEU A CA 1
ATOM 2365 C C . LEU A 1 316 ? -3.894 -0.983 7.194 1.00 92.31 316 LEU A C 1
ATOM 2367 O O . LEU A 1 316 ? -3.395 -2.105 7.184 1.00 92.31 316 LEU A O 1
ATOM 2371 N N . PHE A 1 317 ? -3.192 0.087 7.574 1.00 89.69 317 PHE A N 1
ATOM 2372 C CA . PHE A 1 317 ? -1.804 0.001 8.033 1.00 89.69 317 PHE A CA 1
ATOM 2373 C C . PHE A 1 317 ? -1.659 -0.823 9.315 1.00 89.69 317 PHE A C 1
ATOM 2375 O O . PHE A 1 317 ? -0.765 -1.665 9.381 1.00 89.69 317 PHE A O 1
ATOM 2382 N N . HIS A 1 318 ? -2.545 -0.639 10.303 1.00 90.81 318 HIS A N 1
ATOM 2383 C CA . HIS A 1 318 ? -2.575 -1.474 11.514 1.00 90.81 318 HIS A CA 1
ATOM 2384 C C . HIS A 1 318 ? -2.770 -2.955 11.168 1.00 90.81 318 HIS A C 1
ATOM 2386 O O . HIS A 1 318 ? -2.068 -3.832 11.675 1.00 90.81 318 HIS A O 1
ATOM 2392 N N . ARG A 1 319 ? -3.666 -3.247 10.218 1.00 91.25 319 ARG A N 1
ATOM 2393 C CA . ARG A 1 319 ? -3.896 -4.606 9.720 1.00 91.25 319 ARG A CA 1
ATOM 2394 C C . ARG A 1 319 ? -2.684 -5.187 9.017 1.00 91.25 319 ARG A C 1
ATOM 2396 O O . ARG A 1 319 ? -2.297 -6.303 9.358 1.00 91.25 319 ARG A O 1
ATOM 2403 N N . ILE A 1 320 ? -2.067 -4.455 8.096 1.00 90.06 320 ILE A N 1
ATOM 2404 C CA . ILE A 1 320 ? -0.849 -4.888 7.400 1.00 90.06 320 ILE A CA 1
ATOM 2405 C C . ILE A 1 320 ? 0.264 -5.143 8.412 1.00 90.06 320 ILE A C 1
ATOM 2407 O O . ILE A 1 320 ? 0.923 -6.175 8.342 1.00 90.06 320 ILE A O 1
ATOM 2411 N N . GLU A 1 321 ? 0.439 -4.259 9.398 1.00 88.62 321 GLU A N 1
ATOM 2412 C CA . GLU A 1 321 ? 1.469 -4.403 10.421 1.00 88.62 321 GLU A CA 1
ATOM 2413 C C . GLU A 1 321 ? 1.351 -5.716 11.214 1.00 88.62 321 GLU A C 1
ATOM 2415 O O . GLU A 1 321 ? 2.377 -6.329 11.530 1.00 88.62 321 GLU A O 1
ATOM 2420 N N . GLY A 1 322 ? 0.122 -6.161 11.494 1.00 88.00 322 GLY A N 1
ATOM 2421 C CA . GLY A 1 322 ? -0.155 -7.453 12.122 1.00 88.00 322 GLY A CA 1
ATOM 2422 C C . GLY A 1 322 ? 0.181 -8.672 11.249 1.00 88.00 322 GLY A C 1
ATOM 2423 O O . GLY A 1 322 ? 0.406 -9.749 11.791 1.00 88.00 322 GLY A O 1
ATOM 2424 N N . HIS A 1 323 ? 0.266 -8.511 9.924 1.00 87.25 323 HIS A N 1
ATOM 2425 C CA . HIS A 1 323 ? 0.640 -9.571 8.970 1.00 87.25 323 HIS A CA 1
ATOM 2426 C C . HIS A 1 323 ? 2.147 -9.632 8.682 1.00 87.25 323 HIS A C 1
ATOM 2428 O O . HIS A 1 323 ? 2.614 -10.498 7.938 1.00 87.25 323 HIS A O 1
ATOM 2434 N N . LEU A 1 324 ? 2.931 -8.717 9.253 1.00 89.31 324 LEU A N 1
ATOM 2435 C CA . LEU A 1 324 ? 4.379 -8.691 9.089 1.00 89.31 324 LEU A CA 1
ATOM 2436 C C . LEU A 1 324 ? 5.048 -9.722 10.012 1.00 89.31 324 LEU A C 1
ATOM 2438 O O . LEU A 1 324 ? 5.618 -9.390 11.052 1.00 89.31 324 LEU A O 1
ATOM 2442 N N . ASP A 1 325 ? 4.976 -10.982 9.595 1.00 88.06 325 ASP A N 1
ATOM 2443 C CA . ASP A 1 325 ? 5.466 -12.181 10.287 1.00 88.06 325 ASP A CA 1
ATOM 2444 C C . ASP A 1 325 ? 6.943 -12.527 9.988 1.00 88.06 325 ASP A C 1
ATOM 2446 O O . ASP A 1 325 ? 7.456 -13.555 10.430 1.00 88.06 325 ASP A O 1
ATOM 2450 N N . GLY A 1 326 ? 7.646 -11.659 9.253 1.00 88.19 326 GLY A N 1
ATOM 2451 C CA . GLY A 1 326 ? 9.033 -11.852 8.822 1.00 88.19 326 GLY A CA 1
ATOM 2452 C C . GLY A 1 326 ? 9.181 -12.358 7.385 1.00 88.19 326 GLY A C 1
ATOM 2453 O O . GLY A 1 326 ? 10.302 -12.350 6.861 1.00 88.19 326 GLY A O 1
ATOM 2454 N N . ARG A 1 327 ? 8.084 -12.734 6.709 1.00 90.12 327 ARG A N 1
ATOM 2455 C CA . ARG A 1 327 ? 8.101 -12.961 5.258 1.00 90.12 327 ARG A CA 1
ATOM 2456 C C . ARG A 1 327 ? 8.545 -11.691 4.518 1.00 90.12 327 ARG A C 1
ATOM 2458 O O . ARG A 1 327 ? 8.164 -10.588 4.926 1.00 90.12 327 ARG A O 1
ATOM 2465 N N . PRO A 1 328 ? 9.339 -11.814 3.436 1.00 91.62 328 PRO A N 1
ATOM 2466 C CA . PRO A 1 328 ? 9.740 -10.664 2.635 1.00 91.62 328 PRO A CA 1
ATOM 2467 C C . PRO A 1 328 ? 8.508 -9.894 2.164 1.00 91.62 328 PRO A C 1
ATOM 2469 O O . PRO A 1 328 ? 7.681 -10.423 1.424 1.00 91.62 328 PRO A O 1
ATOM 2472 N N . THR A 1 329 ? 8.372 -8.657 2.631 1.00 93.06 329 THR A N 1
ATOM 2473 C CA . THR A 1 329 ? 7.179 -7.848 2.373 1.00 93.06 329 THR A CA 1
ATOM 2474 C C . THR A 1 329 ? 7.540 -6.617 1.562 1.00 93.06 329 THR A C 1
ATOM 2476 O O . THR A 1 329 ? 8.441 -5.868 1.942 1.00 93.06 329 THR A O 1
ATOM 2479 N N . LEU A 1 330 ? 6.824 -6.382 0.466 1.00 93.69 330 LEU A N 1
ATOM 2480 C CA . LEU A 1 330 ? 6.902 -5.148 -0.303 1.00 93.69 330 LEU A CA 1
ATOM 2481 C C . LEU A 1 330 ? 5.628 -4.338 -0.062 1.00 93.69 330 LEU A C 1
ATOM 2483 O O . LEU A 1 330 ? 4.551 -4.765 -0.466 1.00 93.69 330 LEU A O 1
ATOM 2487 N N . LEU A 1 331 ? 5.747 -3.174 0.574 1.00 92.50 331 LEU A N 1
ATOM 2488 C CA . LEU A 1 331 ? 4.666 -2.197 0.585 1.00 92.50 331 LEU A CA 1
ATOM 2489 C C . LEU A 1 331 ? 4.908 -1.144 -0.497 1.00 92.50 331 LEU A C 1
ATOM 2491 O O . LEU A 1 331 ? 5.948 -0.488 -0.498 1.00 92.50 331 LEU A O 1
ATOM 2495 N N . ILE A 1 332 ? 3.925 -0.936 -1.362 1.00 92.94 332 ILE A N 1
ATOM 2496 C CA . ILE A 1 332 ? 3.895 0.141 -2.348 1.00 92.94 332 ILE A CA 1
ATOM 2497 C C . ILE A 1 332 ? 2.875 1.178 -1.883 1.00 92.94 332 ILE A C 1
ATOM 2499 O O . ILE A 1 332 ? 1.743 0.834 -1.556 1.00 92.94 332 ILE A O 1
ATOM 2503 N N . ILE A 1 333 ? 3.286 2.438 -1.827 1.00 89.62 333 ILE A N 1
ATOM 2504 C CA . ILE A 1 333 ? 2.420 3.576 -1.537 1.00 89.62 333 ILE A CA 1
ATOM 2505 C C . ILE A 1 333 ? 2.565 4.559 -2.699 1.00 89.62 333 ILE A C 1
ATOM 2507 O O . ILE A 1 333 ? 3.555 5.295 -2.786 1.00 89.62 333 ILE A O 1
ATOM 2511 N N . ASP A 1 334 ? 1.584 4.551 -3.589 1.00 88.75 334 ASP A N 1
ATOM 2512 C CA . ASP A 1 334 ? 1.449 5.512 -4.677 1.00 88.75 334 ASP A CA 1
ATOM 2513 C C . ASP A 1 334 ? 0.664 6.733 -4.189 1.00 88.75 334 ASP A C 1
ATOM 2515 O O . ASP A 1 334 ? -0.318 6.588 -3.464 1.00 88.75 334 ASP A O 1
ATOM 2519 N N . GLU A 1 335 ? 1.138 7.943 -4.492 1.00 82.75 335 GLU A N 1
ATOM 2520 C CA . GLU A 1 335 ? 0.451 9.197 -4.117 1.00 82.75 335 GLU A CA 1
ATOM 2521 C C . GLU A 1 335 ? 0.073 9.346 -2.621 1.00 82.75 335 GLU A C 1
ATOM 2523 O O . GLU A 1 335 ? -0.763 10.162 -2.227 1.00 82.75 335 GLU A O 1
ATOM 2528 N N . GLY A 1 336 ? 0.771 8.625 -1.734 1.00 66.88 336 GLY A N 1
ATOM 2529 C CA . GLY A 1 336 ? 0.478 8.581 -0.296 1.00 66.88 336 GLY A CA 1
ATOM 2530 C C . GLY A 1 336 ? 0.691 9.885 0.477 1.00 66.88 336 GLY A C 1
ATOM 2531 O O . GLY A 1 336 ? 0.357 9.937 1.661 1.00 66.88 336 GLY A O 1
ATOM 2532 N N . TRP A 1 337 ? 1.233 10.942 -0.147 1.00 70.25 337 TRP A N 1
ATOM 2533 C CA . TRP A 1 337 ? 1.272 12.282 0.463 1.00 70.25 337 TRP A CA 1
ATOM 2534 C C . TRP A 1 337 ? -0.087 12.951 0.547 1.00 70.25 337 TRP A C 1
ATOM 2536 O O . TRP A 1 337 ? -0.249 13.818 1.400 1.00 70.25 337 TRP A O 1
ATOM 2546 N N . LEU A 1 338 ? -1.070 12.533 -0.254 1.00 68.31 338 LEU A N 1
ATOM 2547 C CA . LEU A 1 338 ? -2.399 13.155 -0.278 1.00 68.31 338 LEU A CA 1
ATOM 2548 C C . LEU A 1 338 ? -3.139 13.078 1.069 1.00 68.31 338 LEU A C 1
ATOM 2550 O O . LEU A 1 338 ? -4.108 13.798 1.288 1.00 68.31 338 LEU A O 1
ATOM 2554 N N . VAL A 1 339 ? -2.669 12.238 1.993 1.00 66.88 339 VAL A N 1
ATOM 2555 C CA . VAL A 1 339 ? -3.212 12.093 3.352 1.00 66.88 339 VAL A CA 1
ATOM 2556 C C . VAL A 1 339 ? -2.247 12.544 4.457 1.00 66.88 339 VAL A C 1
ATOM 2558 O O . VAL A 1 339 ? -2.582 12.448 5.635 1.00 66.88 339 VAL A O 1
ATOM 2561 N N . LEU A 1 340 ? -1.066 13.071 4.110 1.00 67.75 340 LEU A N 1
ATOM 2562 C CA . LEU A 1 340 ? -0.065 13.543 5.081 1.00 67.75 340 LEU A CA 1
ATOM 2563 C C . LEU A 1 340 ? -0.402 14.883 5.737 1.00 67.75 340 LEU A C 1
ATOM 2565 O O . LEU A 1 340 ? 0.246 15.241 6.721 1.00 67.75 340 LEU A O 1
ATOM 2569 N N . ASP A 1 341 ? -1.394 15.611 5.224 1.00 69.12 341 ASP A N 1
ATOM 2570 C CA . ASP A 1 341 ? -1.910 16.808 5.894 1.00 69.12 341 ASP A CA 1
ATOM 2571 C C . ASP A 1 341 ? -2.526 16.471 7.262 1.00 69.12 341 ASP A C 1
ATOM 2573 O O . ASP A 1 341 ? -2.620 17.343 8.126 1.00 69.12 341 ASP A O 1
ATOM 2577 N N . ASP A 1 342 ? -2.901 15.205 7.490 1.00 76.56 342 ASP A N 1
ATOM 2578 C CA . ASP A 1 342 ? -3.326 14.707 8.793 1.00 76.56 342 ASP A CA 1
ATOM 2579 C C . ASP A 1 342 ? -2.104 14.468 9.712 1.00 76.56 342 ASP A C 1
ATOM 2581 O O . ASP A 1 342 ? -1.293 13.565 9.458 1.00 76.56 342 ASP A O 1
ATOM 2585 N N . PRO A 1 343 ? -1.946 15.240 10.809 1.00 77.19 343 PRO A N 1
ATOM 2586 C CA . PRO A 1 343 ? -0.767 15.133 11.666 1.00 77.19 343 PRO A CA 1
ATOM 2587 C C . PRO A 1 343 ? -0.648 13.785 12.381 1.00 77.19 343 PRO A C 1
ATOM 2589 O O . PRO A 1 343 ? 0.469 13.340 12.654 1.00 77.19 343 PRO A O 1
ATOM 2592 N N . ALA A 1 344 ? -1.777 13.142 12.700 1.00 75.38 344 ALA A N 1
ATOM 2593 C CA . ALA A 1 344 ? -1.781 11.855 13.384 1.00 75.38 344 ALA A CA 1
ATOM 2594 C C . ALA A 1 344 ? -1.295 10.756 12.434 1.00 75.38 344 ALA A C 1
ATOM 2596 O O . ALA A 1 344 ? -0.388 9.995 12.783 1.00 75.38 344 ALA A O 1
ATOM 2597 N N . PHE A 1 345 ? -1.812 10.741 11.203 1.00 78.38 345 PHE A N 1
ATOM 2598 C CA . PHE A 1 345 ? -1.365 9.810 10.171 1.00 78.38 345 PHE A CA 1
ATOM 2599 C C . PHE A 1 345 ? 0.115 10.011 9.809 1.00 78.38 345 PHE A C 1
ATOM 2601 O O . PHE A 1 345 ? 0.882 9.047 9.756 1.00 78.38 345 PHE A O 1
ATOM 2608 N N . ALA A 1 346 ? 0.560 11.258 9.623 1.00 79.69 346 ALA A N 1
ATOM 2609 C CA . ALA A 1 346 ? 1.955 11.558 9.301 1.00 79.69 346 ALA A CA 1
ATOM 2610 C C . ALA A 1 346 ? 2.927 11.078 10.394 1.00 79.69 346 ALA A C 1
ATOM 2612 O O . ALA A 1 346 ? 3.999 10.537 10.094 1.00 79.69 346 ALA A O 1
ATOM 2613 N N . GLN A 1 347 ? 2.556 11.244 11.667 1.00 80.50 347 GLN A N 1
ATOM 2614 C CA . GLN A 1 347 ? 3.345 10.744 12.789 1.00 80.50 347 GLN A CA 1
ATOM 2615 C C . GLN A 1 347 ? 3.408 9.210 12.788 1.00 80.50 347 GLN A C 1
ATOM 2617 O O . GLN A 1 347 ? 4.499 8.648 12.916 1.00 80.50 347 GLN A O 1
ATOM 2622 N N . GLN A 1 348 ? 2.272 8.541 12.572 1.00 78.81 348 GLN A N 1
ATOM 2623 C CA . GLN A 1 348 ? 2.198 7.082 12.494 1.00 78.81 348 GLN A CA 1
ATOM 2624 C C . GLN A 1 348 ? 3.080 6.532 11.363 1.00 78.81 348 GLN A C 1
ATOM 2626 O O . GLN A 1 348 ? 3.915 5.657 11.600 1.00 78.81 34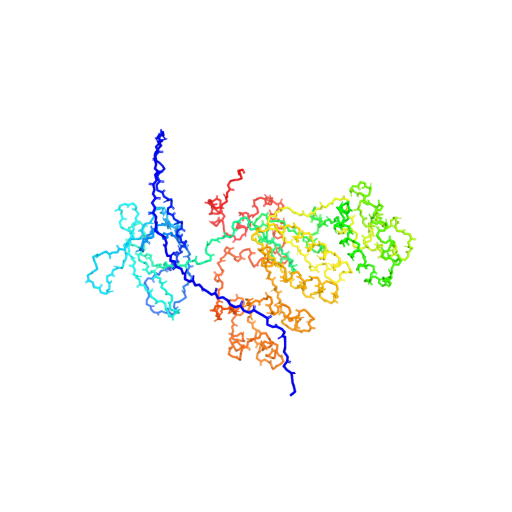8 GLN A O 1
ATOM 2631 N N . LEU A 1 349 ? 2.978 7.088 10.150 1.00 80.12 349 LEU A N 1
ATOM 2632 C CA . LEU A 1 349 ? 3.800 6.669 9.011 1.00 80.12 349 LEU A CA 1
ATOM 2633 C C . LEU A 1 349 ? 5.298 6.840 9.304 1.00 80.12 349 LEU A C 1
ATOM 2635 O O . LEU A 1 349 ? 6.111 5.977 8.966 1.00 80.12 349 LEU A O 1
ATOM 2639 N N . ARG A 1 350 ? 5.681 7.930 9.980 1.00 81.44 350 ARG A N 1
ATOM 2640 C CA . ARG A 1 350 ? 7.077 8.192 10.356 1.00 81.44 350 ARG A CA 1
ATOM 2641 C C . ARG A 1 350 ? 7.626 7.153 11.328 1.00 81.44 350 ARG A C 1
ATOM 2643 O O . ARG A 1 350 ? 8.801 6.793 11.235 1.00 81.44 350 ARG A O 1
ATOM 2650 N N . GLU A 1 351 ? 6.828 6.724 12.294 1.00 83.06 351 GLU A N 1
ATOM 2651 C CA . GLU A 1 351 ? 7.213 5.675 13.240 1.00 83.06 351 GLU A CA 1
ATOM 2652 C C . GLU A 1 351 ? 7.331 4.327 12.540 1.00 83.06 351 GLU A C 1
ATOM 2654 O O . GLU A 1 351 ? 8.330 3.624 12.713 1.00 83.06 351 GLU A O 1
ATOM 2659 N N . TRP A 1 352 ? 6.377 4.030 11.665 1.00 83.25 352 TRP A N 1
ATOM 2660 C CA . TRP A 1 352 ? 6.332 2.799 10.896 1.00 83.25 352 TRP A CA 1
ATOM 2661 C C . TRP A 1 352 ? 7.558 2.642 9.983 1.00 83.25 352 TRP A C 1
ATOM 2663 O O . TRP A 1 352 ? 8.250 1.621 10.027 1.00 83.25 352 TRP A O 1
ATOM 2673 N N . LEU A 1 353 ? 7.954 3.699 9.263 1.00 82.31 353 LEU A N 1
ATOM 2674 C CA . LEU A 1 353 ? 9.165 3.689 8.429 1.00 82.31 353 LEU A CA 1
ATOM 2675 C C . LEU A 1 353 ? 10.450 3.347 9.201 1.00 82.31 353 LEU A C 1
ATOM 2677 O O . LEU A 1 353 ? 11.380 2.775 8.630 1.00 82.31 353 LEU A O 1
ATOM 2681 N N . LYS A 1 354 ? 10.511 3.637 10.508 1.00 83.12 354 LYS A N 1
ATOM 2682 C CA . LYS A 1 354 ? 11.671 3.300 11.352 1.00 83.12 354 LYS A CA 1
ATOM 2683 C C . LYS A 1 354 ? 11.682 1.837 11.792 1.00 83.12 354 LYS A C 1
ATOM 2685 O O . LYS A 1 354 ? 12.756 1.290 12.059 1.00 83.12 354 LYS A O 1
ATOM 2690 N N . THR A 1 355 ? 10.518 1.209 11.935 1.00 84.62 355 THR A N 1
ATOM 2691 C CA . THR A 1 355 ? 10.383 -0.128 12.531 1.00 84.62 355 THR A CA 1
ATOM 2692 C C . THR A 1 355 ? 10.298 -1.239 11.489 1.00 84.62 355 THR A C 1
ATOM 2694 O O . THR A 1 355 ? 10.811 -2.330 11.746 1.00 84.62 355 THR A O 1
ATOM 2697 N N . LEU A 1 356 ? 9.762 -0.964 10.296 1.00 84.00 356 LEU A N 1
ATOM 2698 C CA . LEU A 1 356 ? 9.510 -1.954 9.237 1.00 84.00 356 LEU A CA 1
ATOM 2699 C C . LEU A 1 356 ? 10.708 -2.787 8.815 1.00 84.00 356 LEU A C 1
ATOM 2701 O O . LEU A 1 356 ? 10.582 -3.987 8.573 1.00 84.00 356 LEU A O 1
ATOM 2705 N N . ARG A 1 357 ? 11.897 -2.179 8.790 1.00 81.62 357 ARG A N 1
ATOM 2706 C CA . ARG A 1 357 ? 13.133 -2.896 8.466 1.00 81.62 357 ARG A CA 1
ATOM 2707 C C . ARG A 1 357 ? 13.356 -4.102 9.387 1.00 81.62 357 ARG A C 1
ATOM 2709 O O . ARG A 1 357 ? 13.918 -5.102 8.954 1.00 81.62 357 ARG A O 1
ATOM 2716 N N . LYS A 1 358 ? 12.929 -4.023 10.654 1.00 85.75 358 LYS A N 1
ATOM 2717 C CA . LYS A 1 358 ? 13.048 -5.131 11.619 1.00 85.75 358 LYS A CA 1
ATOM 2718 C C . LYS A 1 358 ? 12.097 -6.287 11.302 1.00 85.75 358 LYS A C 1
ATOM 2720 O O . LYS A 1 358 ? 12.343 -7.394 11.762 1.00 85.75 358 LYS A O 1
ATOM 2725 N N . LYS A 1 359 ? 11.044 -6.029 10.523 1.00 87.50 359 LYS A N 1
ATOM 2726 C CA . LYS A 1 359 ? 10.008 -6.988 10.130 1.00 87.50 359 LYS A CA 1
ATOM 2727 C C . LYS A 1 359 ? 10.208 -7.547 8.711 1.00 87.50 359 LYS A C 1
ATOM 2729 O O . LYS A 1 359 ? 9.282 -8.114 8.150 1.00 87.50 359 LYS A O 1
ATOM 2734 N N . ASN A 1 360 ? 11.405 -7.385 8.131 1.00 89.88 360 ASN A N 1
ATOM 2735 C CA . ASN A 1 360 ? 11.733 -7.814 6.762 1.00 89.88 360 ASN A CA 1
ATOM 2736 C C . ASN A 1 360 ? 10.820 -7.191 5.682 1.00 89.88 360 ASN A C 1
ATOM 2738 O O . ASN A 1 360 ? 10.497 -7.817 4.671 1.00 89.88 360 ASN A O 1
ATOM 2742 N N . ALA A 1 361 ? 10.403 -5.943 5.914 1.00 91.00 361 ALA A N 1
ATOM 2743 C CA . ALA A 1 361 ? 9.582 -5.174 4.993 1.00 91.00 361 ALA A CA 1
ATOM 2744 C C . ALA A 1 361 ? 10.391 -4.063 4.304 1.00 91.00 361 ALA A C 1
ATOM 2746 O O . ALA A 1 361 ? 11.227 -3.397 4.925 1.00 91.00 361 ALA A O 1
ATOM 2747 N N . SER A 1 362 ? 10.107 -3.862 3.019 1.00 90.12 362 SER A N 1
ATOM 2748 C CA . SER A 1 362 ? 10.605 -2.780 2.173 1.00 90.12 362 SER A CA 1
ATOM 2749 C C . SER A 1 362 ? 9.435 -1.901 1.747 1.00 90.12 362 SER A C 1
ATOM 2751 O O . SER A 1 362 ? 8.376 -2.425 1.407 1.00 90.12 362 SER A O 1
ATOM 2753 N N . VAL A 1 363 ? 9.620 -0.581 1.747 1.00 89.69 363 VAL A N 1
ATOM 2754 C CA . VAL A 1 363 ? 8.580 0.375 1.339 1.00 89.69 363 VAL A CA 1
ATOM 2755 C C . VAL A 1 363 ? 9.023 1.109 0.084 1.00 89.69 363 VAL A C 1
ATOM 2757 O O . VAL A 1 363 ? 10.163 1.571 0.001 1.00 89.69 363 VAL A O 1
ATOM 2760 N N . VAL A 1 364 ? 8.112 1.237 -0.875 1.00 91.19 364 VAL A N 1
ATOM 2761 C CA . VAL A 1 364 ? 8.267 2.027 -2.094 1.00 91.19 364 VAL A CA 1
ATOM 2762 C C . VAL A 1 364 ? 7.251 3.157 -2.060 1.00 91.19 364 VAL A C 1
ATOM 2764 O O . VAL A 1 364 ? 6.055 2.907 -1.969 1.00 91.19 364 VAL A O 1
ATOM 2767 N N . PHE A 1 365 ? 7.737 4.391 -2.160 1.00 88.56 365 PHE A N 1
ATOM 2768 C CA . PHE A 1 365 ? 6.906 5.572 -2.377 1.00 88.56 365 PHE A CA 1
ATOM 2769 C C . PHE A 1 365 ? 7.027 6.014 -3.836 1.00 88.56 365 PHE A C 1
ATOM 2771 O O . PHE A 1 365 ? 8.151 6.136 -4.333 1.00 88.56 365 PHE A O 1
ATOM 2778 N N . ALA A 1 366 ? 5.903 6.275 -4.503 1.00 89.06 366 ALA A N 1
ATOM 2779 C CA . ALA A 1 366 ? 5.870 6.671 -5.913 1.00 89.06 366 ALA A CA 1
ATOM 2780 C C . ALA A 1 366 ? 5.140 8.007 -6.108 1.00 89.06 366 ALA A C 1
ATOM 2782 O O . ALA A 1 366 ? 3.938 8.079 -5.893 1.00 89.06 366 ALA A O 1
ATOM 2783 N N . THR A 1 367 ? 5.886 9.071 -6.455 1.00 86.00 367 THR A N 1
ATOM 2784 C CA . THR A 1 367 ? 5.354 10.440 -6.611 1.00 86.00 367 THR A CA 1
ATOM 2785 C C . THR A 1 367 ? 5.496 11.004 -8.007 1.00 86.00 367 THR A C 1
ATOM 2787 O O . THR A 1 367 ? 6.545 10.856 -8.640 1.00 86.00 367 THR A O 1
ATOM 2790 N N . GLN A 1 368 ? 4.476 11.741 -8.445 1.00 83.75 368 GLN A N 1
ATOM 2791 C CA . GLN A 1 368 ? 4.542 12.599 -9.624 1.00 83.75 368 GLN A CA 1
ATOM 2792 C C . GLN A 1 368 ? 5.376 13.870 -9.390 1.00 83.75 368 GLN A C 1
ATOM 2794 O O . GLN A 1 368 ? 5.997 14.377 -10.330 1.00 83.75 368 GLN A O 1
ATOM 2799 N N . SER A 1 369 ? 5.434 14.392 -8.159 1.00 81.44 369 SER A N 1
ATOM 2800 C CA . SER A 1 369 ? 6.069 15.677 -7.843 1.00 81.44 369 SER A CA 1
ATOM 2801 C C . SER A 1 369 ? 6.872 15.622 -6.543 1.00 81.44 369 SER A C 1
ATOM 2803 O O . SER A 1 369 ? 6.347 15.543 -5.438 1.00 81.44 369 SER A O 1
ATOM 2805 N N . LEU A 1 370 ? 8.192 15.804 -6.661 1.00 82.69 370 LEU A N 1
ATOM 2806 C CA . LEU A 1 370 ? 9.076 15.971 -5.497 1.00 82.69 370 LEU A CA 1
ATOM 2807 C C . LEU A 1 370 ? 8.723 17.199 -4.641 1.00 82.69 370 LEU A C 1
ATOM 2809 O O . LEU A 1 370 ? 9.131 17.271 -3.481 1.00 82.69 370 LEU A O 1
ATOM 2813 N N . SER A 1 371 ? 8.009 18.175 -5.206 1.00 81.12 371 SER A N 1
ATOM 2814 C CA . SER A 1 371 ? 7.569 19.378 -4.490 1.00 81.12 371 SER A CA 1
ATOM 2815 C C . SER A 1 371 ? 6.557 19.039 -3.397 1.00 81.12 371 SER A C 1
ATOM 2817 O O . SER A 1 371 ? 6.574 19.661 -2.337 1.00 81.12 371 SER A O 1
ATOM 2819 N N . ASP A 1 372 ? 5.730 18.022 -3.636 1.00 77.38 372 ASP A N 1
ATOM 2820 C CA . ASP A 1 372 ? 4.649 17.604 -2.739 1.00 77.38 372 ASP A CA 1
ATOM 2821 C C . ASP A 1 372 ? 5.239 16.953 -1.483 1.00 77.38 372 ASP A C 1
ATOM 2823 O O . ASP A 1 372 ? 4.738 17.111 -0.372 1.00 77.38 372 ASP A O 1
ATOM 2827 N N . ILE A 1 373 ? 6.394 16.303 -1.645 1.00 77.94 373 ILE A N 1
ATOM 2828 C CA . ILE A 1 373 ? 7.185 15.787 -0.532 1.00 77.94 373 ILE A CA 1
ATOM 2829 C C . ILE A 1 373 ? 7.918 16.924 0.184 1.00 77.94 373 ILE A C 1
ATOM 2831 O O . ILE A 1 373 ? 7.953 16.933 1.407 1.00 77.94 373 ILE A O 1
ATOM 2835 N N . ASP A 1 374 ? 8.515 17.877 -0.536 1.00 76.81 374 ASP A N 1
ATOM 2836 C CA . ASP A 1 374 ? 9.358 18.917 0.066 1.00 76.81 374 ASP A CA 1
ATOM 2837 C C . ASP A 1 374 ? 8.661 19.766 1.134 1.00 76.81 374 ASP A C 1
ATOM 2839 O O . ASP A 1 374 ? 9.244 20.063 2.175 1.00 76.81 374 ASP A O 1
ATOM 2843 N N . GLY A 1 375 ? 7.411 20.151 0.878 1.00 73.81 375 GLY A N 1
ATOM 2844 C CA . GLY A 1 375 ? 6.630 20.949 1.821 1.00 73.81 375 GLY A CA 1
ATOM 2845 C C . GLY A 1 375 ? 6.188 20.180 3.069 1.00 73.81 375 GLY A C 1
ATOM 2846 O O . GLY A 1 375 ? 5.674 20.790 4.003 1.00 73.81 375 GLY A O 1
ATOM 2847 N N . SER A 1 376 ? 6.372 18.856 3.101 1.00 75.62 376 SER A N 1
ATOM 2848 C CA . SER A 1 376 ? 5.805 17.990 4.129 1.00 75.62 376 SER A CA 1
ATOM 2849 C C . SER A 1 376 ? 6.709 17.823 5.354 1.00 75.62 376 SER A C 1
ATOM 2851 O O . SER A 1 376 ? 7.924 17.636 5.266 1.00 75.62 376 SER A O 1
ATOM 2853 N N . ASN A 1 377 ? 6.088 17.748 6.534 1.00 76.44 377 ASN A N 1
ATOM 2854 C CA . ASN A 1 377 ? 6.769 17.481 7.805 1.00 76.44 377 ASN A CA 1
ATOM 2855 C C . ASN A 1 377 ? 7.458 16.103 7.862 1.00 76.44 377 ASN A C 1
ATOM 2857 O O . ASN A 1 377 ? 8.331 15.882 8.708 1.00 76.44 377 ASN A O 1
ATOM 2861 N N . ILE A 1 378 ? 7.089 15.168 6.978 1.00 76.31 378 ILE A N 1
ATOM 2862 C CA . ILE A 1 378 ? 7.701 13.835 6.908 1.00 76.31 378 ILE A CA 1
ATOM 2863 C C . ILE A 1 378 ? 8.868 13.755 5.911 1.00 76.31 378 ILE A C 1
ATOM 2865 O O . ILE A 1 378 ? 9.589 12.754 5.907 1.00 76.31 378 ILE A O 1
ATOM 2869 N N . ALA A 1 379 ? 9.114 14.799 5.107 1.00 79.25 379 ALA A N 1
ATOM 2870 C CA . ALA A 1 379 ? 10.147 14.793 4.067 1.00 79.25 379 ALA A CA 1
ATOM 2871 C C . ALA A 1 379 ? 11.524 14.326 4.573 1.00 79.25 379 ALA A C 1
ATOM 2873 O O . ALA A 1 379 ? 12.117 13.450 3.939 1.00 79.25 379 ALA A O 1
ATOM 2874 N N . PRO A 1 380 ? 12.027 14.796 5.739 1.00 81.06 380 PRO A N 1
ATOM 2875 C CA . PRO A 1 380 ? 13.317 14.337 6.251 1.00 81.06 380 PRO A CA 1
ATOM 2876 C C . PRO A 1 380 ? 13.338 12.828 6.533 1.00 81.06 380 PRO A C 1
ATOM 2878 O O . PRO A 1 380 ? 14.322 12.157 6.231 1.00 81.06 380 PRO A O 1
ATOM 2881 N N . ALA A 1 381 ? 12.239 12.280 7.064 1.00 81.25 381 ALA A N 1
ATOM 2882 C CA . ALA A 1 381 ? 12.125 10.856 7.366 1.00 81.25 381 ALA A CA 1
ATOM 2883 C C . ALA A 1 381 ? 12.061 10.000 6.096 1.00 81.25 381 ALA A C 1
ATOM 2885 O O . ALA A 1 381 ? 12.692 8.945 6.059 1.00 81.25 381 ALA A O 1
ATOM 2886 N N . ILE A 1 382 ? 11.357 10.457 5.054 1.00 79.12 382 ILE A N 1
ATOM 2887 C CA . ILE A 1 382 ? 11.335 9.784 3.748 1.00 79.12 382 ILE A CA 1
ATOM 2888 C C . ILE A 1 382 ? 12.734 9.806 3.126 1.00 79.12 382 ILE A C 1
ATOM 2890 O O . ILE A 1 382 ? 13.236 8.759 2.720 1.00 79.12 382 ILE A O 1
ATOM 2894 N N . VAL A 1 383 ? 13.398 10.966 3.093 1.00 80.25 383 VAL A N 1
ATOM 2895 C CA . VAL A 1 383 ? 14.742 11.103 2.507 1.00 80.25 383 VAL A CA 1
ATOM 2896 C C . VAL A 1 383 ? 15.753 10.194 3.212 1.00 80.25 383 VAL A C 1
ATOM 2898 O O . VAL A 1 383 ? 16.558 9.552 2.535 1.00 80.25 383 VAL A O 1
ATOM 2901 N N . GLU A 1 384 ? 15.701 10.107 4.542 1.00 81.88 384 GLU A N 1
ATOM 2902 C CA . GLU A 1 384 ? 16.577 9.244 5.343 1.00 81.88 384 GLU A CA 1
ATOM 2903 C C . GLU A 1 384 ? 16.253 7.750 5.170 1.00 81.88 384 GLU A C 1
ATOM 2905 O O . GLU A 1 384 ? 17.162 6.921 5.059 1.00 81.88 384 GLU A O 1
ATOM 2910 N N . SER A 1 385 ? 14.964 7.405 5.112 1.00 82.50 385 SER A N 1
ATOM 2911 C CA . SER A 1 385 ? 14.499 6.011 5.094 1.00 82.50 385 SER A CA 1
ATOM 2912 C C . SER A 1 385 ? 14.453 5.395 3.692 1.00 82.50 385 SER A C 1
ATOM 2914 O O . SER A 1 385 ? 14.420 4.171 3.581 1.00 82.50 385 SER A O 1
ATOM 2916 N N . CYS A 1 386 ? 14.523 6.206 2.629 1.00 84.94 386 CYS A N 1
ATOM 2917 C CA . CYS A 1 386 ? 14.530 5.767 1.228 1.00 84.94 386 CYS A CA 1
ATOM 2918 C C . CYS A 1 386 ? 15.917 5.993 0.587 1.00 84.94 386 CYS A C 1
ATOM 2920 O O . CYS A 1 386 ? 16.140 7.004 -0.089 1.00 84.94 386 CYS A O 1
ATOM 2922 N N . PRO A 1 387 ? 16.889 5.081 0.799 1.00 86.00 387 PRO A N 1
ATOM 2923 C CA . PRO A 1 387 ? 18.256 5.239 0.295 1.00 86.00 387 PRO A CA 1
ATOM 2924 C C . PRO A 1 387 ? 18.400 4.948 -1.204 1.00 86.00 387 PRO A C 1
ATOM 2926 O O . PRO A 1 387 ? 19.404 5.340 -1.800 1.00 86.00 387 PRO A O 1
ATOM 2929 N N . THR A 1 388 ? 17.436 4.237 -1.792 1.00 90.75 388 THR A N 1
ATOM 2930 C CA . THR A 1 388 ? 17.359 3.973 -3.230 1.00 90.75 388 THR A CA 1
ATOM 2931 C C . THR A 1 388 ? 16.266 4.849 -3.812 1.00 90.75 388 THR A C 1
ATOM 2933 O O . THR A 1 388 ? 15.153 4.873 -3.291 1.00 90.75 388 THR A O 1
ATOM 2936 N N . ARG A 1 389 ? 16.586 5.580 -4.878 1.00 92.12 389 ARG A N 1
ATOM 2937 C CA . ARG A 1 389 ? 15.677 6.528 -5.522 1.00 92.12 389 ARG A CA 1
ATOM 2938 C C . ARG A 1 389 ? 15.697 6.301 -7.020 1.00 92.12 389 ARG A C 1
ATOM 2940 O O . ARG A 1 389 ? 16.771 6.213 -7.615 1.00 92.12 389 ARG A O 1
ATOM 2947 N N . ILE A 1 390 ? 14.516 6.217 -7.616 1.00 93.88 390 ILE A N 1
ATOM 2948 C CA . ILE A 1 390 ? 14.346 6.107 -9.061 1.00 93.88 390 ILE A CA 1
ATOM 2949 C C . ILE A 1 390 ? 13.696 7.405 -9.520 1.00 93.88 390 ILE A C 1
ATOM 2951 O O . ILE A 1 390 ? 12.567 7.705 -9.150 1.00 93.88 390 ILE A O 1
ATOM 2955 N N . PHE A 1 391 ? 14.436 8.189 -10.292 1.00 94.44 391 PHE A N 1
ATOM 2956 C CA . PHE A 1 391 ? 13.963 9.446 -10.851 1.00 94.44 391 PHE A CA 1
ATOM 2957 C C . PHE A 1 391 ? 13.551 9.235 -12.303 1.00 94.44 391 PHE A C 1
ATOM 2959 O O . PHE A 1 391 ? 14.265 8.590 -13.080 1.00 94.44 391 PHE A O 1
ATOM 2966 N N . LEU A 1 392 ? 12.399 9.794 -12.659 1.00 94.44 392 LEU A N 1
ATOM 2967 C CA . LEU A 1 392 ? 11.884 9.788 -14.021 1.00 94.44 392 LEU A CA 1
ATOM 2968 C C . LEU A 1 392 ? 12.341 11.054 -14.768 1.00 94.44 392 LEU A C 1
ATOM 2970 O O . LEU A 1 392 ? 12.688 12.055 -14.133 1.00 94.44 392 LEU A O 1
ATOM 2974 N N . PRO A 1 393 ? 12.359 11.027 -16.112 1.00 95.06 393 PRO A N 1
ATOM 2975 C CA . PRO A 1 393 ? 12.732 12.180 -16.920 1.00 95.06 393 PRO A CA 1
ATOM 2976 C C . PRO A 1 393 ? 11.854 13.397 -16.630 1.00 95.06 393 PRO A C 1
ATOM 2978 O O . PRO A 1 393 ? 10.633 13.285 -16.536 1.00 95.06 393 PRO A O 1
ATOM 2981 N N . ASN A 1 394 ? 12.483 14.565 -16.519 1.00 94.75 394 ASN A N 1
ATOM 2982 C CA . ASN A 1 394 ? 11.797 15.824 -16.255 1.00 94.75 394 ASN A CA 1
ATOM 2983 C C . ASN A 1 394 ? 12.558 16.970 -16.928 1.00 94.75 394 ASN A C 1
ATOM 2985 O O . ASN A 1 394 ? 13.548 17.467 -16.395 1.00 94.75 394 ASN A O 1
ATOM 2989 N N . GLU A 1 395 ? 12.077 17.408 -18.091 1.00 94.12 395 GLU A N 1
ATOM 2990 C CA . GLU A 1 395 ? 12.692 18.480 -18.893 1.00 94.12 395 GLU A CA 1
ATOM 2991 C C . GLU A 1 395 ? 12.815 19.801 -18.124 1.00 94.12 395 GLU A C 1
ATOM 2993 O O . GLU A 1 395 ? 13.741 20.581 -18.344 1.00 94.12 395 GLU A O 1
ATOM 2998 N N . ARG A 1 396 ? 11.916 20.024 -17.161 1.00 93.50 396 ARG A N 1
ATOM 2999 C CA . ARG A 1 396 ? 11.879 21.216 -16.314 1.00 93.50 396 ARG A CA 1
ATOM 3000 C C . ARG A 1 396 ? 12.853 21.141 -15.137 1.00 93.50 396 ARG A C 1
ATOM 3002 O O . ARG A 1 396 ? 12.977 22.106 -14.392 1.00 93.50 396 ARG A O 1
ATOM 3009 N N . ALA A 1 397 ? 13.587 20.038 -14.959 1.00 93.56 397 ALA A N 1
ATOM 3010 C CA . ALA A 1 397 ? 14.519 19.866 -13.841 1.00 93.56 397 ALA A CA 1
ATOM 3011 C C . ALA A 1 397 ? 15.635 20.929 -13.795 1.00 93.56 397 ALA A C 1
ATOM 3013 O O . ALA A 1 397 ? 16.164 21.213 -12.721 1.00 93.56 397 ALA A O 1
ATOM 3014 N N . ILE A 1 398 ? 15.958 21.541 -14.939 1.00 94.12 398 ILE A N 1
ATOM 3015 C CA . ILE A 1 398 ? 16.924 22.646 -15.076 1.00 94.12 398 ILE A CA 1
ATOM 3016 C C . ILE A 1 398 ? 16.347 24.033 -14.743 1.00 94.12 398 ILE A C 1
ATOM 3018 O O . ILE A 1 398 ? 17.100 25.005 -14.680 1.00 94.12 398 ILE A O 1
ATOM 3022 N N . GLU A 1 399 ? 15.029 24.163 -14.554 1.00 95.38 399 GLU A N 1
ATOM 3023 C CA . GLU A 1 399 ? 14.428 25.424 -14.114 1.00 95.38 399 GLU A CA 1
ATOM 3024 C C . GLU A 1 399 ? 14.875 25.723 -12.672 1.00 95.38 399 GLU A C 1
ATOM 3026 O O . GLU A 1 399 ? 14.781 24.832 -11.824 1.00 95.38 399 GLU A O 1
ATOM 3031 N N . PRO A 1 400 ? 15.300 26.958 -12.331 1.00 93.31 400 PRO A N 1
ATOM 3032 C CA . PRO A 1 400 ? 15.930 27.252 -11.038 1.00 93.31 400 PRO A CA 1
ATOM 3033 C C . PRO A 1 400 ? 15.137 26.797 -9.804 1.00 93.31 400 PRO A C 1
ATOM 3035 O O . PRO A 1 400 ? 15.723 26.293 -8.846 1.00 93.31 400 PRO A O 1
ATOM 3038 N N . GLN A 1 401 ? 13.808 26.946 -9.834 1.00 91.25 401 GLN A N 1
ATOM 3039 C CA . GLN A 1 401 ? 12.922 26.525 -8.744 1.00 91.25 401 GLN A CA 1
ATOM 3040 C C . GLN A 1 401 ? 12.924 25.000 -8.564 1.00 91.25 401 GLN A C 1
ATOM 3042 O O . GLN A 1 401 ? 13.032 24.505 -7.445 1.00 91.25 401 GLN A O 1
ATOM 3047 N N . ILE A 1 402 ? 12.872 24.251 -9.665 1.00 91.81 402 ILE A N 1
ATOM 3048 C CA . ILE A 1 402 ? 12.821 22.787 -9.654 1.00 91.81 402 ILE A CA 1
ATOM 3049 C C . ILE A 1 402 ? 14.214 22.207 -9.368 1.00 91.81 402 ILE A C 1
ATOM 3051 O O . ILE A 1 402 ? 14.347 21.276 -8.574 1.00 91.81 402 ILE A O 1
ATOM 3055 N N . THR A 1 403 ? 15.275 22.795 -9.927 1.00 94.94 403 THR A N 1
ATOM 3056 C CA . THR A 1 403 ? 16.670 22.438 -9.622 1.00 94.94 403 THR A CA 1
ATOM 3057 C C . THR A 1 403 ? 16.947 22.491 -8.119 1.00 94.94 403 THR A C 1
ATOM 3059 O O . THR A 1 403 ? 17.613 21.601 -7.587 1.00 94.94 403 THR A O 1
ATOM 3062 N N . ALA A 1 404 ? 16.425 23.503 -7.413 1.00 93.25 404 ALA A N 1
ATOM 3063 C CA . ALA A 1 404 ? 16.575 23.606 -5.964 1.00 93.25 404 ALA A CA 1
ATOM 3064 C C . ALA A 1 404 ? 15.980 22.388 -5.236 1.00 93.25 404 ALA A C 1
ATOM 3066 O O . ALA A 1 404 ? 16.619 21.860 -4.326 1.00 93.25 404 ALA A O 1
ATOM 3067 N N . ILE A 1 405 ? 14.822 21.895 -5.686 1.00 91.81 405 ILE A N 1
ATOM 3068 C CA . ILE A 1 405 ? 14.171 20.698 -5.137 1.00 91.81 405 ILE A CA 1
ATOM 3069 C C . ILE A 1 405 ? 15.057 19.469 -5.346 1.00 91.81 405 ILE A C 1
ATOM 3071 O O . ILE A 1 405 ? 15.439 18.821 -4.372 1.00 91.81 405 ILE A O 1
ATOM 3075 N N . TYR A 1 406 ? 15.487 19.189 -6.579 1.00 92.69 406 TYR A N 1
ATOM 3076 C CA . TYR A 1 406 ? 16.364 18.044 -6.858 1.00 92.69 406 TYR A CA 1
ATOM 3077 C C . TYR A 1 406 ? 17.678 18.083 -6.064 1.00 92.69 406 TYR A C 1
ATOM 3079 O O . TYR A 1 406 ? 18.143 17.044 -5.587 1.00 92.69 406 TYR A O 1
ATOM 3087 N N . ARG A 1 407 ? 18.264 19.270 -5.858 1.00 92.75 407 ARG A N 1
ATOM 3088 C CA . ARG A 1 407 ? 19.473 19.427 -5.034 1.00 92.75 407 ARG A CA 1
ATOM 3089 C C . ARG A 1 407 ? 19.244 19.039 -3.576 1.00 92.75 407 ARG A C 1
ATOM 3091 O O . ARG A 1 407 ? 20.101 18.377 -2.995 1.00 92.75 407 ARG A O 1
ATOM 3098 N N . ARG A 1 408 ? 18.093 19.379 -2.984 1.00 88.56 408 ARG A N 1
ATOM 3099 C CA . ARG A 1 408 ? 17.757 18.935 -1.615 1.00 88.56 408 ARG A CA 1
ATOM 3100 C C . ARG A 1 408 ? 17.548 17.425 -1.519 1.00 88.56 408 ARG A C 1
ATOM 3102 O O . ARG A 1 408 ? 17.872 16.837 -0.494 1.00 88.56 408 ARG A O 1
ATOM 3109 N N . PHE A 1 409 ? 17.092 16.792 -2.600 1.00 87.69 409 PHE A N 1
ATOM 3110 C CA . PHE A 1 409 ? 17.045 15.330 -2.725 1.00 87.69 409 PHE A CA 1
ATOM 3111 C C . PHE A 1 409 ? 18.416 14.691 -3.025 1.00 87.69 409 PHE A C 1
ATOM 3113 O O . PHE A 1 409 ? 18.512 13.477 -3.208 1.00 87.69 409 PHE A O 1
ATOM 3120 N N . GLY A 1 410 ? 19.495 15.481 -3.024 1.00 88.50 410 GLY A N 1
ATOM 3121 C CA . GLY A 1 410 ? 20.869 14.994 -3.111 1.00 88.50 410 GLY A CA 1
ATOM 3122 C C . GLY A 1 410 ? 21.379 14.787 -4.534 1.00 88.50 410 GLY A C 1
ATOM 3123 O O . GLY A 1 410 ? 22.342 14.042 -4.722 1.00 88.50 410 GLY A O 1
ATOM 3124 N N . LEU A 1 411 ? 20.751 15.404 -5.540 1.00 92.50 411 LEU A N 1
ATOM 3125 C CA . LEU A 1 411 ? 21.272 15.392 -6.904 1.00 92.50 411 LEU A CA 1
ATOM 3126 C C . LEU A 1 411 ? 22.246 16.544 -7.131 1.00 92.50 411 LEU A C 1
ATOM 3128 O O . LEU A 1 411 ? 22.027 17.672 -6.692 1.00 92.50 411 LEU A O 1
ATOM 3132 N N . ASN A 1 412 ? 23.306 16.262 -7.881 1.00 94.06 412 ASN A N 1
ATOM 3133 C CA . ASN A 1 412 ? 24.183 17.292 -8.422 1.00 94.06 412 ASN A CA 1
ATOM 3134 C C . ASN A 1 412 ? 23.707 17.774 -9.803 1.00 94.06 412 ASN A C 1
ATOM 3136 O O . ASN A 1 412 ? 22.881 17.136 -10.458 1.00 94.06 412 ASN A O 1
ATOM 3140 N N . ASP A 1 413 ? 24.291 18.874 -10.271 1.00 95.50 413 ASP A N 1
ATOM 3141 C CA . ASP A 1 413 ? 23.909 19.527 -11.528 1.00 95.50 413 ASP A CA 1
ATOM 3142 C C . ASP A 1 413 ? 23.991 18.586 -12.734 1.00 95.50 413 ASP A C 1
ATOM 3144 O O . ASP A 1 413 ? 23.106 18.579 -13.585 1.00 95.50 413 ASP A O 1
ATOM 3148 N N . ARG A 1 414 ? 24.994 17.700 -12.769 1.00 94.88 414 ARG A N 1
ATOM 3149 C CA . ARG A 1 414 ? 25.134 16.729 -13.856 1.00 94.88 414 ARG A CA 1
ATOM 3150 C C . ARG A 1 414 ? 24.009 15.695 -13.861 1.00 94.88 414 ARG A C 1
ATOM 3152 O O . ARG A 1 414 ? 23.566 15.275 -14.925 1.00 94.88 414 ARG A O 1
ATOM 3159 N N . GLN A 1 415 ? 23.558 15.256 -12.691 1.00 95.00 415 GLN A N 1
ATOM 3160 C CA . GLN A 1 415 ? 22.448 14.305 -12.569 1.00 95.00 415 GLN A CA 1
ATOM 3161 C C . GLN A 1 415 ? 21.125 14.953 -12.978 1.00 95.00 415 GLN A C 1
ATOM 3163 O O . GLN A 1 415 ? 20.332 14.333 -13.679 1.00 95.00 415 GLN A O 1
ATOM 3168 N N . ILE A 1 416 ? 20.934 16.219 -12.613 1.00 96.56 416 ILE A N 1
ATOM 3169 C CA . ILE A 1 416 ? 19.778 17.024 -13.016 1.00 96.56 416 ILE A CA 1
ATOM 3170 C C . ILE A 1 416 ? 19.759 17.215 -14.540 1.00 96.56 416 ILE A C 1
ATOM 3172 O O . ILE A 1 416 ? 18.729 17.007 -15.175 1.00 96.56 416 ILE A O 1
ATOM 3176 N N . GLU A 1 417 ? 20.906 17.511 -15.157 1.00 95.25 417 GLU A N 1
ATOM 3177 C CA . GLU A 1 417 ? 21.030 17.574 -16.620 1.00 95.25 417 GLU A CA 1
ATOM 3178 C C . GLU A 1 417 ? 20.695 16.246 -17.308 1.00 95.25 417 GLU A C 1
ATOM 3180 O O . GLU A 1 417 ? 20.097 16.251 -18.385 1.00 95.25 417 GLU A O 1
ATOM 3185 N N . ILE A 1 418 ? 21.102 15.112 -16.721 1.00 95.19 418 ILE A N 1
ATOM 3186 C CA . ILE A 1 418 ? 20.761 13.782 -17.243 1.00 95.19 418 ILE A CA 1
ATOM 3187 C C . ILE A 1 418 ? 19.242 13.608 -17.236 1.00 95.19 418 ILE A C 1
ATOM 3189 O O . ILE A 1 418 ? 18.687 13.226 -18.261 1.00 95.19 418 ILE A O 1
ATOM 3193 N N . LEU A 1 419 ? 18.572 13.935 -16.128 1.00 96.12 419 LEU A N 1
ATOM 3194 C CA . LEU A 1 419 ? 17.115 13.836 -16.011 1.00 96.12 419 LEU A CA 1
ATOM 3195 C C . LEU A 1 419 ? 16.368 14.741 -16.988 1.00 96.12 419 LEU A C 1
ATOM 3197 O O . LEU A 1 419 ? 15.366 14.317 -17.559 1.00 96.12 419 LEU A O 1
ATOM 3201 N N . ALA A 1 420 ? 16.874 15.951 -17.221 1.00 96.62 420 ALA A N 1
ATOM 3202 C CA . ALA A 1 420 ? 16.269 16.892 -18.159 1.00 96.62 420 ALA A CA 1
ATOM 3203 C C . ALA A 1 420 ? 16.402 16.474 -19.629 1.00 96.62 420 ALA A C 1
ATOM 3205 O O . ALA A 1 420 ? 15.638 16.937 -20.469 1.00 96.62 420 ALA A O 1
ATOM 3206 N N . ARG A 1 421 ? 17.375 15.614 -19.955 1.00 96.06 421 ARG A N 1
ATOM 3207 C CA . ARG A 1 421 ? 17.631 15.127 -21.322 1.00 96.06 421 ARG A CA 1
ATOM 3208 C C . ARG A 1 421 ? 17.203 13.675 -21.543 1.00 96.06 421 ARG A C 1
ATOM 3210 O O . ARG A 1 421 ? 17.301 13.183 -22.668 1.00 96.06 421 ARG A O 1
ATOM 3217 N N . ALA A 1 422 ? 16.807 12.979 -20.483 1.00 95.19 422 ALA A N 1
ATOM 3218 C CA . ALA A 1 422 ? 16.370 11.594 -20.537 1.00 95.19 422 ALA A CA 1
ATOM 3219 C C . ALA A 1 422 ? 15.034 11.477 -21.288 1.00 95.19 422 ALA A C 1
ATOM 3221 O O . ALA A 1 422 ? 14.239 12.412 -21.330 1.00 95.19 422 ALA A O 1
ATOM 3222 N N . THR A 1 423 ? 14.788 10.329 -21.916 1.00 94.88 423 THR A N 1
ATOM 3223 C CA . THR A 1 423 ? 13.576 10.091 -22.710 1.00 94.88 423 THR A CA 1
ATOM 3224 C C . THR A 1 423 ? 12.444 9.540 -21.835 1.00 94.88 423 THR A C 1
ATOM 3226 O O . THR A 1 423 ? 12.602 8.444 -21.285 1.00 94.88 423 THR A O 1
ATOM 3229 N N . PRO A 1 424 ? 11.293 10.237 -21.728 1.00 93.06 424 PRO A N 1
ATOM 3230 C CA . PRO A 1 424 ? 10.127 9.762 -20.979 1.00 93.06 424 PRO A CA 1
ATOM 3231 C C . PRO A 1 424 ? 9.673 8.360 -21.400 1.00 93.06 424 PRO A C 1
ATOM 3233 O O . PRO A 1 424 ? 9.801 7.982 -22.565 1.00 93.06 424 PRO A O 1
ATOM 3236 N N . LYS A 1 425 ? 9.118 7.595 -20.448 1.00 87.25 425 LYS A N 1
ATOM 3237 C CA . LYS A 1 425 ? 8.630 6.210 -20.640 1.00 87.25 425 LYS A CA 1
ATOM 3238 C C . LYS A 1 425 ? 9.683 5.219 -21.167 1.00 87.25 425 LYS A C 1
ATOM 3240 O O . LYS A 1 425 ? 9.331 4.159 -21.680 1.00 87.25 425 LYS A O 1
ATOM 3245 N N . ARG A 1 426 ? 10.971 5.557 -21.069 1.00 86.62 426 ARG A N 1
ATOM 3246 C CA . ARG A 1 426 ? 12.069 4.694 -21.517 1.00 86.62 426 ARG A CA 1
ATOM 3247 C C . ARG A 1 426 ? 13.243 4.722 -20.555 1.00 86.62 426 ARG A C 1
ATOM 3249 O O . ARG A 1 426 ? 13.676 3.667 -20.100 1.00 86.62 426 ARG A O 1
ATOM 3256 N N . ASP A 1 427 ? 13.736 5.920 -20.269 1.00 92.81 427 ASP A N 1
ATOM 3257 C CA . ASP A 1 427 ? 14.931 6.118 -19.467 1.00 92.81 427 ASP A CA 1
ATOM 3258 C C . ASP A 1 427 ? 14.534 6.364 -18.002 1.00 92.81 427 ASP A C 1
ATOM 3260 O O . ASP A 1 427 ? 13.645 7.165 -17.718 1.00 92.81 427 ASP A O 1
ATOM 3264 N N . TYR A 1 428 ? 15.223 5.708 -17.072 1.00 93.62 428 TYR A N 1
ATOM 3265 C CA . TYR A 1 428 ? 15.046 5.846 -15.626 1.00 93.62 428 TYR A CA 1
ATOM 3266 C C . TYR A 1 428 ? 16.406 6.085 -14.980 1.00 93.62 428 TYR A C 1
ATOM 3268 O O . TYR A 1 428 ? 17.408 5.495 -15.388 1.00 93.62 428 TYR A O 1
ATOM 3276 N N . TYR A 1 429 ? 16.473 6.939 -13.964 1.00 94.81 429 TYR A N 1
ATOM 3277 C CA . TYR A 1 429 ? 17.724 7.229 -13.269 1.00 94.81 429 TYR A CA 1
ATOM 3278 C C . TYR A 1 429 ? 17.698 6.664 -11.853 1.00 94.81 429 TYR A C 1
ATOM 3280 O O . TYR A 1 429 ? 16.983 7.167 -10.990 1.00 94.81 429 TYR A O 1
ATOM 3288 N N . CYS A 1 430 ? 18.496 5.628 -11.600 1.00 94.44 430 CYS A N 1
ATOM 3289 C CA . CYS A 1 430 ? 18.651 5.059 -10.267 1.00 94.44 430 CYS A CA 1
ATOM 3290 C C . CYS A 1 430 ? 19.784 5.773 -9.522 1.00 94.44 430 CYS A C 1
ATOM 3292 O O . CYS A 1 430 ? 20.899 5.879 -10.038 1.00 94.44 430 CYS A O 1
ATOM 3294 N N . GLN A 1 431 ? 19.503 6.222 -8.301 1.00 91.75 431 GLN A N 1
ATOM 3295 C CA . GLN A 1 431 ? 20.477 6.635 -7.298 1.00 91.75 431 GLN A CA 1
ATOM 3296 C C . GLN A 1 431 ? 20.417 5.644 -6.132 1.00 91.75 431 GLN A C 1
ATOM 3298 O O . GLN A 1 431 ? 19.354 5.416 -5.559 1.00 91.75 431 GLN A O 1
ATOM 3303 N N . SER A 1 432 ? 21.556 5.057 -5.770 1.00 89.62 432 SER A N 1
ATOM 3304 C CA . SER A 1 432 ? 21.652 4.081 -4.682 1.00 89.62 432 SER A CA 1
ATOM 3305 C C . SER A 1 432 ? 23.000 4.179 -3.969 1.00 89.62 432 SER A C 1
ATOM 3307 O O . SER A 1 432 ? 23.937 4.817 -4.451 1.00 89.62 432 SER A O 1
ATOM 3309 N N . ARG A 1 433 ? 23.154 3.458 -2.852 1.00 82.75 433 ARG A N 1
ATOM 3310 C CA . ARG A 1 433 ? 24.451 3.331 -2.160 1.00 82.75 433 ARG A CA 1
ATOM 3311 C C . ARG A 1 433 ? 25.549 2.700 -3.024 1.00 82.75 433 ARG A C 1
ATOM 3313 O O . ARG A 1 433 ? 26.721 2.972 -2.790 1.00 82.75 433 ARG A O 1
ATOM 3320 N N . ARG A 1 434 ? 25.185 1.854 -3.996 1.00 81.75 434 ARG A N 1
ATOM 3321 C CA . ARG A 1 434 ? 26.137 1.176 -4.897 1.00 81.75 434 ARG A CA 1
ATOM 3322 C C . ARG A 1 434 ? 26.587 2.067 -6.057 1.00 81.75 434 ARG A C 1
ATOM 3324 O O . ARG A 1 434 ? 27.511 1.700 -6.775 1.00 81.75 434 ARG A O 1
ATOM 3331 N N . GLY A 1 435 ? 25.940 3.214 -6.249 1.00 84.56 435 GLY A N 1
ATOM 3332 C CA . GLY A 1 435 ? 26.202 4.131 -7.348 1.00 84.56 435 GLY A CA 1
ATOM 3333 C C . GLY A 1 435 ? 24.926 4.562 -8.058 1.00 84.56 435 GLY A C 1
ATOM 3334 O O . GLY A 1 435 ? 23.813 4.194 -7.668 1.00 84.56 435 GLY A O 1
ATOM 3335 N N . ASN A 1 436 ? 25.120 5.356 -9.112 1.00 87.81 436 ASN A N 1
ATOM 3336 C CA . ASN A 1 436 ? 24.044 6.030 -9.826 1.00 87.81 436 ASN A CA 1
ATOM 3337 C C . ASN A 1 436 ? 24.146 5.766 -11.327 1.00 87.81 436 ASN A C 1
ATOM 3339 O O . ASN A 1 436 ? 25.240 5.868 -11.891 1.00 87.81 436 ASN A O 1
ATOM 3343 N N . ARG A 1 437 ? 23.029 5.455 -11.987 1.00 89.56 437 ARG A N 1
ATOM 3344 C CA . ARG A 1 437 ? 23.035 5.083 -13.406 1.00 89.56 437 ARG A CA 1
ATOM 3345 C C . ARG A 1 437 ? 21.698 5.354 -14.089 1.00 89.56 437 ARG A C 1
ATOM 3347 O O . ARG A 1 437 ? 20.641 5.146 -13.503 1.00 89.56 437 ARG A O 1
ATOM 3354 N N . LEU A 1 438 ? 21.780 5.759 -15.357 1.00 88.50 438 LEU A N 1
ATOM 3355 C CA . LEU A 1 438 ? 20.650 5.765 -16.283 1.00 88.50 438 LEU A CA 1
ATOM 3356 C C . LEU A 1 438 ? 20.447 4.356 -16.856 1.00 88.50 438 LEU A C 1
ATOM 3358 O O . LEU A 1 438 ? 21.404 3.754 -17.356 1.00 88.50 438 LEU A O 1
ATOM 3362 N N . PHE A 1 439 ? 19.227 3.839 -16.791 1.00 86.06 439 PHE A N 1
ATOM 3363 C CA . PHE A 1 439 ? 18.875 2.506 -17.266 1.00 86.06 439 PHE A CA 1
ATOM 3364 C C . PHE A 1 439 ? 17.520 2.504 -17.987 1.00 86.06 439 PHE A C 1
ATOM 3366 O O . PHE A 1 439 ? 16.732 3.436 -17.855 1.00 86.06 439 PHE A O 1
ATOM 3373 N N . GLU A 1 440 ? 17.270 1.448 -18.758 1.00 85.75 440 GLU A N 1
ATOM 3374 C CA . GLU A 1 440 ? 15.980 1.154 -19.387 1.00 85.75 440 GLU A CA 1
ATOM 3375 C C . GLU A 1 440 ? 15.476 -0.173 -18.802 1.00 85.75 440 GLU A C 1
ATOM 3377 O O . GLU A 1 440 ? 16.273 -1.093 -18.610 1.00 85.75 440 GLU A O 1
ATOM 3382 N N . LEU A 1 441 ? 14.170 -0.302 -18.550 1.00 78.50 441 LEU A N 1
ATOM 3383 C CA . LEU A 1 441 ? 13.578 -1.560 -18.065 1.00 78.50 441 LEU A CA 1
ATOM 3384 C C . LEU A 1 441 ? 13.473 -2.636 -19.158 1.00 78.50 441 LEU A C 1
ATOM 3386 O O . LEU A 1 441 ? 13.310 -3.811 -18.852 1.00 78.50 441 LEU A O 1
ATOM 3390 N N . GLY A 1 442 ? 13.558 -2.248 -20.436 1.00 81.00 442 GLY A N 1
ATOM 3391 C CA . GLY A 1 442 ? 13.488 -3.191 -21.555 1.00 81.00 442 GLY A CA 1
ATOM 3392 C C . GLY A 1 442 ? 12.176 -3.981 -21.612 1.00 81.00 442 GLY A C 1
ATOM 3393 O O . GLY A 1 442 ? 12.197 -5.142 -22.014 1.00 81.00 442 GLY A O 1
ATOM 3394 N N . LEU A 1 443 ? 11.059 -3.368 -21.198 1.00 81.94 443 LEU A N 1
ATOM 3395 C CA . LEU A 1 443 ? 9.754 -4.026 -21.118 1.00 81.94 443 LEU A CA 1
ATOM 3396 C C . LEU A 1 443 ? 9.332 -4.552 -22.497 1.00 81.94 443 LEU A C 1
ATOM 3398 O O . LEU A 1 443 ? 9.085 -3.782 -23.427 1.00 81.94 443 LEU A O 1
ATOM 3402 N N . GLY A 1 444 ? 9.293 -5.878 -22.629 1.00 86.19 444 GLY A N 1
ATOM 3403 C CA . GLY A 1 444 ? 8.773 -6.552 -23.814 1.00 86.19 444 GLY A CA 1
ATOM 3404 C C . GLY A 1 444 ? 7.239 -6.540 -23.861 1.00 86.19 444 GLY A C 1
ATOM 3405 O O . GLY A 1 444 ? 6.603 -6.119 -22.896 1.00 86.19 444 GLY A O 1
ATOM 3406 N N . PRO A 1 445 ? 6.630 -7.056 -24.945 1.00 84.50 445 PRO A N 1
ATOM 3407 C CA . PRO A 1 445 ? 5.175 -7.061 -25.123 1.00 84.50 445 PRO A CA 1
ATOM 3408 C C . PRO A 1 445 ? 4.409 -7.699 -23.957 1.00 84.50 445 PRO A C 1
ATOM 3410 O O . PRO A 1 445 ? 3.417 -7.143 -23.507 1.00 84.50 445 PRO A O 1
ATOM 3413 N N . VAL A 1 446 ? 4.920 -8.809 -23.411 1.00 88.44 446 VAL A N 1
ATOM 3414 C CA . VAL A 1 446 ? 4.320 -9.494 -22.252 1.00 88.44 446 VAL A CA 1
ATOM 3415 C C . VAL A 1 446 ? 4.335 -8.604 -21.012 1.00 88.44 446 VAL A C 1
ATOM 3417 O O . VAL A 1 446 ? 3.306 -8.421 -20.380 1.00 88.44 446 VAL A O 1
ATOM 3420 N N . ALA A 1 447 ? 5.479 -7.999 -20.679 1.00 89.12 447 ALA A N 1
ATOM 3421 C CA . ALA A 1 447 ? 5.575 -7.117 -19.517 1.00 89.12 447 ALA A CA 1
ATOM 3422 C C . ALA A 1 447 ? 4.690 -5.871 -19.678 1.00 89.12 447 ALA A C 1
ATOM 3424 O O . ALA A 1 447 ? 4.031 -5.452 -18.732 1.00 89.12 447 ALA A O 1
ATOM 3425 N N . LEU A 1 448 ? 4.635 -5.300 -20.885 1.00 89.56 448 LEU A N 1
ATOM 3426 C CA . LEU A 1 448 ? 3.773 -4.157 -21.184 1.00 89.56 448 LEU A CA 1
ATOM 3427 C C . LEU A 1 448 ? 2.285 -4.497 -21.058 1.00 89.56 448 LEU A C 1
ATOM 3429 O O . LEU A 1 448 ? 1.544 -3.659 -20.559 1.00 89.56 448 LEU A O 1
ATOM 3433 N N . ALA A 1 449 ? 1.858 -5.710 -21.422 1.00 92.25 449 ALA A N 1
ATOM 3434 C CA . ALA A 1 449 ? 0.467 -6.134 -21.253 1.00 92.25 449 ALA A CA 1
ATOM 3435 C C . ALA A 1 449 ? 0.002 -6.061 -19.787 1.00 92.25 449 ALA A C 1
ATOM 3437 O O . ALA A 1 449 ? -1.173 -5.825 -19.535 1.00 92.25 449 ALA A O 1
ATOM 3438 N N . PHE A 1 450 ? 0.906 -6.220 -18.814 1.00 92.12 450 PHE A N 1
ATOM 3439 C CA . PHE A 1 450 ? 0.569 -6.108 -17.390 1.00 92.12 450 PHE A CA 1
ATOM 3440 C C . PHE A 1 450 ? 0.882 -4.729 -16.798 1.00 92.12 450 PHE A C 1
ATOM 3442 O O . PHE A 1 450 ? 0.111 -4.227 -15.988 1.00 92.12 450 PHE A O 1
ATOM 3449 N N . CYS A 1 451 ? 2.001 -4.109 -17.184 1.00 89.75 451 CYS A N 1
ATOM 3450 C CA . CYS A 1 451 ? 2.483 -2.862 -16.579 1.00 89.75 451 CYS A CA 1
ATOM 3451 C C . CYS A 1 451 ? 1.972 -1.583 -17.261 1.00 89.75 451 CYS A C 1
ATOM 3453 O O . CYS A 1 451 ? 2.194 -0.496 -16.735 1.00 89.75 451 CYS A O 1
ATOM 3455 N N . ALA A 1 452 ? 1.360 -1.678 -18.445 1.00 87.38 452 ALA A N 1
ATOM 3456 C CA . ALA A 1 452 ? 0.879 -0.524 -19.211 1.00 87.38 452 ALA A CA 1
ATOM 3457 C C . ALA A 1 452 ? -0.649 -0.517 -19.406 1.00 87.38 452 ALA A C 1
ATOM 3459 O O . ALA A 1 452 ? -1.139 0.169 -20.300 1.00 87.38 452 ALA A O 1
ATOM 3460 N N . ALA A 1 453 ? -1.381 -1.262 -18.572 1.00 89.00 453 ALA A N 1
ATOM 3461 C CA . ALA A 1 453 ? -2.831 -1.426 -18.633 1.00 89.00 453 ALA A CA 1
ATOM 3462 C C . ALA A 1 453 ? -3.518 -0.663 -17.488 1.00 89.00 453 ALA A C 1
ATOM 3464 O O . ALA A 1 453 ? -3.827 -1.243 -16.446 1.00 89.00 453 ALA A O 1
ATOM 3465 N N . SER A 1 454 ? -3.707 0.645 -17.677 1.00 87.19 454 SER A N 1
ATOM 3466 C CA . SER A 1 454 ? -4.242 1.572 -16.662 1.00 87.19 454 SER A CA 1
ATOM 3467 C C . SER A 1 454 ? -5.264 2.580 -17.202 1.00 87.19 454 SER A C 1
ATOM 3469 O O . SER A 1 454 ? -5.685 3.498 -16.504 1.00 87.19 454 SER A O 1
ATOM 3471 N N . SER A 1 455 ? -5.663 2.466 -18.469 1.00 90.00 455 SER A N 1
ATOM 3472 C CA . SER A 1 455 ? -6.712 3.311 -19.035 1.00 90.00 455 SER A CA 1
ATOM 3473 C C . SER A 1 455 ? -8.109 2.798 -18.669 1.00 90.00 455 SER A C 1
ATOM 3475 O O . SER A 1 455 ? -8.306 1.633 -18.330 1.00 90.00 455 SER A O 1
ATOM 3477 N N . LYS A 1 456 ? -9.136 3.644 -18.829 1.00 88.81 456 LYS A N 1
ATOM 3478 C CA . LYS A 1 456 ? -10.541 3.219 -18.666 1.00 88.81 456 LYS A CA 1
ATOM 3479 C C . LYS A 1 456 ? -10.922 2.055 -19.589 1.00 88.81 456 LYS A C 1
ATOM 3481 O O . LYS A 1 456 ? -11.733 1.219 -19.206 1.00 88.81 456 LYS A O 1
ATOM 3486 N N . ALA A 1 457 ? -10.354 2.016 -20.797 1.00 91.31 457 ALA A N 1
ATOM 3487 C CA . ALA A 1 457 ? -10.568 0.914 -21.729 1.00 91.31 457 ALA A CA 1
ATOM 3488 C C . ALA A 1 457 ? -9.920 -0.378 -21.214 1.00 91.31 457 ALA A C 1
ATOM 3490 O O . ALA A 1 457 ? -10.545 -1.433 -21.291 1.00 91.31 457 ALA A O 1
ATOM 3491 N N . ASP A 1 458 ? -8.729 -0.279 -20.618 1.00 92.31 458 ASP A N 1
ATOM 3492 C CA . ASP A 1 458 ? -8.047 -1.423 -20.007 1.00 92.31 458 ASP A CA 1
ATOM 3493 C C . ASP A 1 458 ? -8.848 -1.956 -18.817 1.00 92.31 458 ASP A C 1
ATOM 3495 O O . ASP A 1 458 ? -9.084 -3.154 -18.729 1.00 92.31 458 ASP A O 1
ATOM 3499 N N . HIS A 1 459 ? -9.365 -1.086 -17.943 1.00 91.12 459 HIS A N 1
ATOM 3500 C CA . HIS A 1 459 ? -10.225 -1.510 -16.833 1.00 91.12 459 HIS A CA 1
ATOM 3501 C C . HIS A 1 459 ? -11.499 -2.222 -17.297 1.00 91.12 459 HIS A C 1
ATOM 3503 O O . HIS A 1 459 ? -11.848 -3.267 -16.749 1.00 91.12 459 HIS A O 1
ATOM 3509 N N . ALA A 1 460 ? -12.154 -1.715 -18.344 1.00 91.62 460 ALA A N 1
ATOM 3510 C CA . ALA A 1 460 ? -13.304 -2.388 -18.939 1.00 91.62 460 ALA A CA 1
ATOM 3511 C C . ALA A 1 460 ? -12.923 -3.745 -19.564 1.00 91.62 460 ALA A C 1
ATOM 3513 O O . ALA A 1 460 ? -13.689 -4.705 -19.481 1.00 91.62 460 ALA A O 1
ATOM 3514 N N . ALA A 1 461 ? -11.734 -3.851 -20.168 1.00 93.75 461 ALA A N 1
ATOM 3515 C CA . ALA A 1 461 ? -11.218 -5.113 -20.686 1.00 93.75 461 ALA A CA 1
ATOM 3516 C C . ALA A 1 461 ? -10.936 -6.118 -19.558 1.00 93.75 461 ALA A C 1
ATOM 3518 O O . ALA A 1 461 ? -11.327 -7.275 -19.683 1.00 93.75 461 ALA A O 1
ATOM 3519 N N . ILE A 1 462 ? -10.347 -5.679 -18.439 1.00 93.12 462 ILE A N 1
ATOM 3520 C CA . ILE A 1 462 ? -10.122 -6.514 -17.249 1.00 93.12 462 ILE A CA 1
ATOM 3521 C C . ILE A 1 462 ? -11.451 -7.085 -16.748 1.00 93.12 462 ILE A C 1
ATOM 3523 O O . ILE A 1 462 ? -11.559 -8.288 -16.523 1.00 93.12 462 ILE A O 1
ATOM 3527 N N . GLU A 1 463 ? -12.478 -6.244 -16.610 1.00 91.75 463 GLU A N 1
ATOM 3528 C CA . GLU A 1 463 ? -13.801 -6.670 -16.138 1.00 91.75 463 GLU A CA 1
ATOM 3529 C C . GLU A 1 463 ? -14.464 -7.660 -17.083 1.00 91.75 463 GLU A C 1
ATOM 3531 O O . GLU A 1 463 ? -14.976 -8.683 -16.632 1.00 91.75 463 GLU A O 1
ATOM 3536 N N . ARG A 1 464 ? -14.401 -7.401 -18.392 1.00 94.75 464 ARG A N 1
ATOM 3537 C CA . ARG A 1 464 ? -14.898 -8.334 -19.405 1.00 94.75 464 ARG A CA 1
ATOM 3538 C C . ARG A 1 464 ? -14.189 -9.685 -19.320 1.00 94.75 464 ARG A C 1
ATOM 3540 O O . ARG A 1 464 ? -14.867 -10.706 -19.286 1.00 94.75 464 ARG A O 1
ATOM 3547 N N . VAL A 1 465 ? -12.855 -9.700 -19.275 1.00 95.19 465 VAL A N 1
ATOM 3548 C CA . VAL A 1 465 ? -12.072 -10.945 -19.222 1.00 95.19 465 VAL A CA 1
ATOM 3549 C C . VAL A 1 465 ? -12.398 -11.735 -17.952 1.00 95.19 465 VAL A C 1
ATOM 3551 O O . VAL A 1 465 ? -12.609 -12.943 -18.024 1.00 95.19 465 VAL A O 1
ATOM 3554 N N . ILE A 1 466 ? -12.519 -11.069 -16.801 1.00 93.06 466 ILE A N 1
ATOM 3555 C CA . ILE A 1 466 ? -12.907 -11.726 -15.543 1.00 93.06 466 ILE A CA 1
ATOM 3556 C C . ILE A 1 466 ? -14.339 -12.266 -15.611 1.00 93.06 466 ILE A C 1
ATOM 3558 O O . ILE A 1 466 ? -14.582 -13.378 -15.151 1.00 93.06 466 ILE A O 1
ATOM 3562 N N . ALA A 1 467 ? -15.282 -11.513 -16.178 1.00 92.50 467 ALA A N 1
ATOM 3563 C CA . ALA A 1 467 ? -16.673 -11.945 -16.296 1.00 92.50 467 ALA A CA 1
ATOM 3564 C C . ALA A 1 467 ? -16.842 -13.148 -17.241 1.00 92.50 467 ALA A C 1
ATOM 3566 O O . ALA A 1 467 ? -17.703 -13.993 -17.005 1.00 92.50 467 ALA A O 1
ATOM 3567 N N . GLU A 1 468 ? -16.037 -13.225 -18.302 1.00 95.56 468 GLU A N 1
ATOM 3568 C CA . GLU A 1 468 ? -16.119 -14.281 -19.316 1.00 95.56 468 GLU A CA 1
ATOM 3569 C C . GLU A 1 468 ? -15.361 -15.556 -18.914 1.00 95.56 468 GLU A C 1
ATOM 3571 O O . GLU A 1 468 ? -15.875 -16.657 -19.106 1.00 95.56 468 GLU A O 1
ATOM 3576 N N . TYR A 1 469 ? -14.163 -15.420 -18.333 1.00 92.88 469 TYR A N 1
ATOM 3577 C CA . TYR A 1 469 ? -13.254 -16.546 -18.073 1.00 92.88 469 TYR A CA 1
ATOM 3578 C C . TYR A 1 469 ? -13.051 -16.860 -16.582 1.00 92.88 469 TYR A C 1
ATOM 3580 O O . TYR A 1 469 ? -12.547 -17.931 -16.244 1.00 92.88 469 TYR A O 1
ATOM 3588 N N . GLY A 1 470 ? -13.454 -15.966 -15.677 1.00 90.69 470 GLY A N 1
ATOM 3589 C CA . GLY A 1 470 ? -13.169 -16.065 -14.243 1.00 90.69 470 GLY A CA 1
ATOM 3590 C C . GLY A 1 470 ? -11.766 -15.570 -13.864 1.00 90.69 470 GLY A C 1
ATOM 3591 O O . GLY A 1 470 ? -10.902 -15.356 -14.716 1.00 90.69 470 GLY A O 1
ATOM 3592 N N . ARG A 1 471 ? -11.526 -15.374 -12.556 1.00 88.25 471 ARG A N 1
ATOM 3593 C CA . ARG A 1 471 ? -10.237 -14.860 -12.039 1.00 88.25 471 ARG A CA 1
ATOM 3594 C C . ARG A 1 471 ? -9.090 -15.857 -12.238 1.00 88.25 471 ARG A C 1
ATOM 3596 O O . ARG A 1 471 ? -8.007 -15.443 -12.634 1.00 88.25 471 ARG A O 1
ATOM 3603 N N . ASP A 1 472 ? -9.338 -17.153 -12.050 1.00 87.81 472 ASP A N 1
ATOM 3604 C CA . ASP A 1 472 ? -8.298 -18.191 -12.152 1.00 87.81 472 ASP A CA 1
ATOM 3605 C C . ASP A 1 472 ? -7.716 -18.316 -13.570 1.00 87.81 472 ASP A C 1
ATOM 3607 O O . ASP A 1 472 ? -6.535 -18.610 -13.744 1.00 87.81 472 ASP A O 1
ATOM 3611 N N . ALA A 1 473 ? -8.529 -18.047 -14.596 1.00 90.12 473 ALA A N 1
ATOM 3612 C CA . ALA A 1 473 ? -8.111 -18.069 -15.997 1.00 90.12 473 ALA A CA 1
ATOM 3613 C C . ALA A 1 473 ? -7.729 -16.678 -16.536 1.00 90.12 473 ALA A C 1
ATOM 3615 O O . ALA A 1 473 ? -7.500 -16.531 -17.739 1.00 90.12 473 ALA A O 1
ATOM 3616 N N . PHE A 1 474 ? -7.634 -15.658 -15.673 1.00 92.88 474 PHE A N 1
ATOM 3617 C CA . PHE A 1 474 ? -7.398 -14.279 -16.099 1.00 92.88 474 PHE A CA 1
ATOM 3618 C C . PHE A 1 474 ? -6.096 -14.127 -16.887 1.00 92.88 474 PHE A C 1
ATOM 3620 O O . PHE A 1 474 ? -6.119 -13.595 -17.987 1.00 92.88 474 PHE A O 1
ATOM 3627 N N . THR A 1 475 ? -4.964 -14.605 -16.366 1.00 92.69 475 THR A N 1
ATOM 3628 C CA . THR A 1 475 ? -3.644 -14.419 -16.996 1.00 92.69 475 THR A CA 1
ATOM 3629 C C . THR A 1 475 ? -3.564 -14.964 -18.430 1.00 92.69 475 THR A C 1
ATOM 3631 O O . THR A 1 475 ? -3.173 -14.201 -19.320 1.00 92.69 475 THR A O 1
ATOM 3634 N N . PRO A 1 476 ? -3.932 -16.233 -18.714 1.00 91.00 476 PRO A N 1
ATOM 3635 C CA . PRO A 1 476 ? -3.919 -16.733 -20.086 1.00 91.00 476 PRO A CA 1
ATOM 3636 C C . PRO A 1 476 ? -4.946 -16.024 -20.984 1.00 91.00 476 PRO A C 1
ATOM 3638 O O . PRO A 1 476 ? -4.622 -15.714 -22.130 1.00 91.00 476 PRO A O 1
ATOM 3641 N N . ALA A 1 477 ? -6.141 -15.698 -20.475 1.00 93.25 477 ALA A N 1
ATOM 3642 C CA . ALA A 1 477 ? -7.158 -14.977 -21.244 1.00 93.25 477 ALA A CA 1
ATOM 3643 C C . ALA A 1 477 ? -6.741 -13.529 -21.567 1.00 93.25 477 ALA A C 1
ATOM 3645 O O . ALA A 1 477 ? -6.923 -13.065 -22.688 1.00 93.25 477 ALA A O 1
ATOM 3646 N N . TRP A 1 478 ? -6.108 -12.835 -20.621 1.00 95.19 478 TRP A N 1
ATOM 3647 C CA . TRP A 1 478 ? -5.585 -11.479 -20.784 1.00 95.19 478 TRP A CA 1
ATOM 3648 C C . TRP A 1 478 ? -4.484 -11.419 -21.842 1.00 95.19 478 TRP A C 1
ATOM 3650 O O . TRP A 1 478 ? -4.488 -10.546 -22.709 1.00 95.19 478 TRP A O 1
ATOM 3660 N N . LEU A 1 479 ? -3.558 -12.379 -21.815 1.00 93.00 479 LEU A N 1
ATOM 3661 C CA . LEU A 1 479 ? -2.528 -12.495 -22.844 1.00 93.00 479 LEU A CA 1
ATOM 3662 C C . LEU A 1 479 ? -3.127 -12.815 -24.213 1.00 93.00 479 LEU A C 1
ATOM 3664 O O . LEU A 1 479 ? -2.656 -12.273 -25.210 1.00 93.00 479 LEU A O 1
ATOM 3668 N N . ALA A 1 480 ? -4.171 -13.645 -24.276 1.00 91.38 480 ALA A N 1
ATOM 3669 C CA . ALA A 1 480 ? -4.881 -13.901 -25.524 1.00 91.38 480 ALA A CA 1
ATOM 3670 C C . ALA A 1 480 ? -5.540 -12.633 -26.088 1.00 91.38 480 ALA A C 1
ATOM 3672 O O . ALA A 1 480 ? -5.404 -12.362 -27.281 1.00 91.38 480 ALA A O 1
ATOM 3673 N N . ASP A 1 481 ? -6.158 -11.826 -25.223 1.00 92.81 481 ASP A N 1
ATOM 3674 C CA . ASP A 1 481 ? -6.758 -10.530 -25.566 1.00 92.81 481 ASP A CA 1
ATOM 3675 C C . ASP A 1 481 ? -5.732 -9.537 -26.149 1.00 92.81 481 ASP A C 1
ATOM 3677 O O . ASP A 1 481 ? -6.071 -8.701 -26.981 1.00 92.81 481 ASP A O 1
ATOM 3681 N N . HIS A 1 482 ? -4.457 -9.682 -25.770 1.00 92.12 482 HIS A N 1
ATOM 3682 C CA . HIS A 1 482 ? -3.332 -8.866 -26.244 1.00 92.12 482 HIS A CA 1
ATOM 3683 C C . HIS A 1 482 ? -2.571 -9.480 -27.432 1.00 92.12 482 HIS A C 1
ATOM 3685 O O . HIS A 1 482 ? -1.470 -9.030 -27.748 1.00 92.12 482 HIS A O 1
ATOM 3691 N N . GLU A 1 483 ? -3.119 -10.512 -28.085 1.00 92.38 483 GLU A N 1
ATOM 3692 C CA . GLU A 1 483 ? -2.471 -11.251 -29.185 1.00 92.38 483 GLU A CA 1
ATOM 3693 C C . GLU A 1 483 ? -1.147 -11.939 -28.773 1.00 92.38 483 GLU A C 1
ATOM 3695 O O . GLU A 1 483 ? -0.245 -12.178 -29.581 1.00 92.38 483 GLU A O 1
ATOM 3700 N N . LEU A 1 484 ? -1.026 -12.301 -27.493 1.00 90.25 484 LEU A N 1
ATOM 3701 C CA . LEU A 1 484 ? 0.143 -12.942 -26.883 1.00 90.25 484 LEU A CA 1
ATOM 3702 C C . LEU A 1 484 ? -0.152 -14.381 -26.426 1.00 90.25 484 LEU A C 1
ATOM 3704 O O . LEU A 1 484 ? 0.420 -14.844 -25.442 1.00 90.25 484 LEU A O 1
ATOM 3708 N N . LEU A 1 485 ? -1.000 -15.117 -27.155 1.00 84.25 485 LEU A N 1
ATOM 3709 C CA . LEU A 1 485 ? -1.326 -16.530 -26.876 1.00 84.25 485 LEU A CA 1
ATOM 3710 C C . LEU A 1 485 ? -0.079 -17.405 -26.675 1.00 84.25 485 LEU A C 1
ATOM 3712 O O . LEU A 1 485 ? -0.027 -18.205 -25.749 1.00 84.25 485 LEU A O 1
ATOM 3716 N N . TRP A 1 486 ? 0.971 -17.176 -27.470 1.00 82.94 486 TRP A N 1
ATOM 3717 C CA . TRP A 1 486 ? 2.246 -17.889 -27.337 1.00 82.94 486 TRP A CA 1
ATOM 3718 C C . TRP A 1 486 ? 2.876 -17.750 -25.941 1.00 82.94 486 TRP A C 1
ATOM 3720 O O . TRP A 1 486 ? 3.618 -18.627 -25.512 1.00 82.94 486 TRP A O 1
ATOM 3730 N N . ALA A 1 487 ? 2.625 -16.639 -25.241 1.00 82.00 487 ALA A N 1
ATOM 3731 C CA . ALA A 1 487 ? 3.120 -16.410 -23.889 1.00 82.00 487 ALA A CA 1
ATOM 3732 C C . ALA A 1 487 ? 2.230 -17.091 -22.843 1.00 82.00 487 ALA A C 1
ATOM 3734 O O . ALA A 1 487 ? 2.747 -17.551 -21.830 1.00 82.00 487 ALA A O 1
ATOM 3735 N N . ALA A 1 488 ? 0.921 -17.189 -23.092 1.00 74.44 488 ALA A N 1
ATOM 3736 C CA . ALA A 1 488 ? -0.002 -17.924 -22.231 1.00 74.44 488 ALA A CA 1
ATOM 3737 C C . ALA A 1 488 ? 0.360 -19.416 -22.171 1.00 74.44 488 ALA A C 1
ATOM 3739 O O . ALA A 1 488 ? 0.438 -19.974 -21.076 1.00 74.44 488 ALA A O 1
ATOM 3740 N N . ASP A 1 489 ? 0.681 -20.019 -23.321 1.00 72.19 489 ASP A N 1
ATOM 3741 C CA . ASP A 1 489 ? 1.119 -21.419 -23.406 1.00 72.19 489 ASP A CA 1
ATOM 3742 C C . ASP A 1 489 ? 2.382 -21.673 -22.563 1.00 72.19 489 ASP A C 1
ATOM 3744 O O . ASP A 1 489 ? 2.506 -22.702 -21.907 1.00 72.19 489 ASP A O 1
ATOM 3748 N N . LEU A 1 490 ? 3.300 -20.700 -22.513 1.00 70.44 490 LEU A N 1
ATOM 3749 C CA . LEU A 1 490 ? 4.537 -20.799 -21.730 1.00 70.44 490 LEU A CA 1
ATOM 3750 C C . LEU A 1 490 ? 4.313 -20.672 -20.218 1.00 70.44 490 LEU A C 1
ATOM 3752 O O . LEU A 1 490 ? 5.095 -21.229 -19.453 1.00 70.44 490 LEU A O 1
ATOM 3756 N N . ILE A 1 491 ? 3.290 -19.931 -19.777 1.00 65.56 491 ILE A N 1
ATOM 3757 C CA . ILE A 1 491 ? 3.010 -19.719 -18.346 1.00 65.56 491 ILE A CA 1
ATOM 3758 C C . ILE A 1 491 ? 2.449 -20.983 -17.692 1.00 65.56 491 ILE A C 1
ATOM 3760 O O . ILE A 1 491 ? 2.755 -21.244 -16.532 1.00 65.56 491 ILE A O 1
ATOM 3764 N N . LEU A 1 492 ? 1.679 -21.792 -18.423 1.00 53.75 492 LEU A N 1
ATOM 3765 C CA . LEU A 1 492 ? 1.147 -23.061 -17.909 1.00 53.75 492 LEU A CA 1
ATOM 3766 C C . LEU A 1 492 ? 2.256 -24.088 -17.614 1.00 53.75 492 LEU A C 1
ATOM 3768 O O . LEU A 1 492 ? 2.099 -24.920 -16.723 1.00 53.75 492 LEU A O 1
ATOM 3772 N N . ASP A 1 493 ? 3.394 -23.974 -18.303 1.00 43.22 493 ASP A N 1
ATOM 3773 C CA . ASP A 1 493 ? 4.561 -24.850 -18.153 1.00 43.22 493 ASP A CA 1
ATOM 3774 C C . ASP A 1 493 ? 5.642 -24.282 -17.204 1.00 43.22 493 ASP A C 1
ATOM 3776 O O . ASP A 1 493 ? 6.704 -24.888 -17.017 1.00 43.22 493 ASP A O 1
ATOM 3780 N N . LEU A 1 494 ? 5.395 -23.125 -16.574 1.00 49.81 494 LEU A N 1
ATOM 3781 C CA . LEU A 1 494 ? 6.279 -22.542 -15.562 1.00 49.81 494 LEU A CA 1
ATOM 3782 C C . LEU A 1 494 ? 6.199 -23.352 -14.254 1.00 49.81 494 LEU A C 1
ATOM 3784 O O . LEU A 1 494 ? 5.413 -23.072 -13.351 1.00 49.81 494 LEU A O 1
ATOM 3788 N N . THR A 1 495 ? 7.076 -24.353 -14.118 1.00 43.03 495 THR A N 1
ATOM 3789 C CA . THR A 1 495 ? 7.199 -25.237 -12.936 1.00 43.03 495 THR A CA 1
ATOM 3790 C C . THR A 1 495 ? 7.684 -24.543 -11.649 1.00 43.03 495 THR A C 1
ATOM 3792 O O . THR A 1 495 ? 8.061 -25.206 -10.687 1.00 43.03 495 THR A O 1
ATOM 3795 N N . ASN A 1 496 ? 7.738 -23.212 -11.624 1.00 43.66 496 ASN A N 1
ATOM 3796 C CA . ASN A 1 496 ? 8.037 -22.389 -10.448 1.00 43.66 496 ASN A CA 1
ATOM 3797 C C . ASN A 1 496 ? 6.793 -22.061 -9.603 1.00 43.66 496 ASN A C 1
ATOM 3799 O O . ASN A 1 496 ? 6.933 -21.423 -8.561 1.00 43.66 496 ASN A O 1
ATOM 3803 N N . LEU A 1 497 ? 5.604 -22.511 -10.012 1.00 40.28 497 LEU A N 1
ATOM 3804 C CA . LEU A 1 497 ? 4.440 -22.602 -9.133 1.00 40.28 497 LEU A CA 1
ATOM 3805 C C . LEU A 1 497 ? 4.533 -23.921 -8.353 1.00 40.28 497 LEU A C 1
ATOM 3807 O O . LEU A 1 497 ? 4.385 -25.001 -8.924 1.00 40.28 497 LEU A O 1
ATOM 3811 N N . GLU A 1 498 ? 4.843 -23.846 -7.055 1.00 44.16 498 GLU A N 1
ATOM 3812 C CA . GLU A 1 498 ? 4.808 -25.028 -6.190 1.00 44.16 498 GLU A CA 1
ATOM 3813 C C . GLU A 1 498 ? 3.362 -25.538 -6.103 1.00 44.16 498 GLU A C 1
ATOM 3815 O O . GLU A 1 498 ? 2.433 -24.797 -5.779 1.00 44.16 498 GLU A O 1
ATOM 3820 N N . THR A 1 499 ? 3.172 -26.825 -6.398 1.00 31.84 499 THR A N 1
ATOM 3821 C CA . THR A 1 499 ? 1.950 -27.552 -6.051 1.00 31.84 499 THR A CA 1
ATOM 3822 C C . THR A 1 499 ? 1.724 -27.430 -4.552 1.00 31.84 499 THR A C 1
ATOM 3824 O O . THR A 1 499 ? 2.608 -27.793 -3.777 1.00 31.84 499 THR A O 1
ATOM 3827 N N . SER A 1 500 ? 0.548 -26.941 -4.163 1.00 29.84 500 SER A N 1
ATOM 3828 C CA . SER A 1 500 ? 0.101 -26.843 -2.776 1.00 29.84 500 SER A CA 1
ATOM 3829 C C . SER A 1 500 ? 0.260 -28.203 -2.088 1.00 29.84 500 SER A C 1
ATOM 3831 O O . SER A 1 500 ? -0.450 -29.150 -2.429 1.00 29.84 500 SER A O 1
ATOM 3833 N N . SER A 1 501 ? 1.224 -28.316 -1.175 1.00 31.94 501 SER A N 1
ATOM 3834 C CA . SER A 1 501 ? 1.391 -29.474 -0.289 1.00 31.94 501 SER A CA 1
ATOM 3835 C C . SER A 1 501 ? 0.788 -29.205 1.074 1.00 31.94 501 SER A C 1
ATOM 3837 O O . SER A 1 501 ? 1.127 -28.127 1.619 1.00 31.94 501 SER A O 1
#

Foldseek 3Di:
DDDDDDDDDDDDDDDDDDDDDDDDDDDDDDDDDDDDDDDWAAKKWKWWFDDDDDDDDDDDGDTDTFWIWTDPDPPKIFIWGHDPQDTAHGKIWAADPDDPDPPGFRTFIDGPHDTQWTWHWDADPVGFIWIWIWGHDPSDPGIITIIIGRDPPPPDQPLEFEEEADEQCLQVLVQLLLVHQEEEAQCPLPPDDPRHFAAELLLVLLDVVSVVVVLVLLLLLLVLLVDDDDPVNSVQQSVLSVVLSPDHSLCRFLQNSLVSGPDPSSNVSSQLCPVVHVNVSHGGGSDGDQDDDSYYYYHCNSVQPPSCSLSNVVSVVVVVVVVLQLRQYEYEYEPVLSPQVRVVSVVVVLVCLVCVVVSNYDYHYHDPDLVSLVVGPCNVSCLVSCQKDKDAADLCCPPPVNVVSVVVSPDDPVVSVCSNPDDGPFWIWIGHPVGIDIDGPPQDLLNCLSSVQRDSVSSVVQVVLCVVPNSVCSNCSSCVVSVNNVVSVVVVVPPVPDDDD

pLDDT: mean 78.08, std 22.37, range [19.91, 98.5]

Radius of gyration: 31.17 Å; chains: 1; bounding box: 80×77×95 Å

Sequence (501 aa):
MAQQRRQNFLPLPAAPSFLARQESPSFAVEPLRGAPSIASGPSITIGAAMVRARKQRSRRTTMATIGTFKKTGSNDFTGEIVTLSVQAKNVRIVPETTRSGDNSPSHRVYVGRVEIGAAWAKRSNEGRDYLGLKLDDPSFTAPIFANLFDDEEGEGYRNNQIFAFDFGGSIRTAAIAMGGDWHDLGGSLSAGSEHSVSLQPLARIDDQAERAWAAEWVTAILAKEGVTIDPTAKEHVWSALTSLASSPVQERTITGLAVLLQSTALKQALQPYCVGGASGRLLDAETEQLGSAPVQAFETEGLIGAGAAPAVLTYLFHRIEGHLDGRPTLLIIDEGWLVLDDPAFAQQLREWLKTLRKKNASVVFATQSLSDIDGSNIAPAIVESCPTRIFLPNERAIEPQITAIYRRFGLNDRQIEILARATPKRDYYCQSRRGNRLFELGLGPVALAFCAASSKADHAAIERVIAEYGRDAFTPAWLADHELLWAADLILDLTNLETSS